Protein AF-A0A3L7RGC1-F1 (afdb_monomer_lite)

Radius of gyration: 38.93 Å; chains: 1; bounding box: 132×96×80 Å

Sequence (441 aa):
MSSLLAKLAKAKSRLFGSAPESVPVPFEVPCDCGHRVTGIRRTSYQIAVCSACQSSLFVLPVNVYPTTKRIRSEVVDGPVLERVGTVVRDLVRGDTPPVADDSQEPRSARKPQDSEGLRDYGAAVDLKPKSRKSKRSAGEEDSSSGGSADVNAQEPADSIPLVQVPRPSFATRMRRVFSPTRVLALAGCVILFSTGFWTIHQRKLEQARKVWRLEMDRAETALKQRDLTVLSESLTLAVRAAKTLSRTDEESRVAESLLRQTEAVQQLTSIDLVSQFSNVIRDDGSPDVAKAGNVAEGLKGQRFVFELILKRRTAGETAFQLDFPLIVEDVAIDVFVSSSVLSGCVVGDSEPNVLFTACVRECQPPSSANRRWKIVLDGPSCTLVTTEFHAEQLGFDLKTFASLQSVLENQSKIVRSVHDSVIDSTLPADGGEKAGKETVR

Secondary structure (DSSP, 8-state):
-HHHHHHHHHHHHHHS---------EEEEE-TTSPEEEEEPPSS-EEEEPTTT--EEEEPPP--S------------S-HHHHHHHHHHHHH---PPP-----------------------------------------------------------------------HHHHHHHH--HHHHHHHHHHHHHHHHHHHHHHHHHHHHHHHHHHHHHHHHHHHHHHT-HHHHHHHHHHHHHHHHHTT--SHHHHHHHHHHHHHHHHHTB----HHHHHHTTB-TTS-B-HHHHHHHHHHHTT-EEEEEEEEEESSTT-SEEEE----EETTEEEEEEEE-HHHHTT--TT---EEEEEEEEEEEEPPPSS--EEEEEE-GGG-EE--SHHHHHHTT--TTT-HHHHHHHHHHHHHHHHTTHHHHHTTS--------------

Structure (mmCIF, N/CA/C/O backbone):
data_AF-A0A3L7RGC1-F1
#
_entry.id   AF-A0A3L7RGC1-F1
#
loop_
_atom_site.group_PDB
_atom_site.id
_atom_site.type_symbol
_atom_site.label_atom_id
_atom_site.label_alt_id
_atom_site.label_comp_id
_atom_site.label_asym_id
_atom_site.label_entity_id
_atom_site.label_seq_id
_atom_site.pdbx_PDB_ins_code
_atom_site.Cartn_x
_atom_site.Cartn_y
_atom_site.Cartn_z
_atom_site.occupancy
_atom_site.B_iso_or_equiv
_atom_site.auth_seq_id
_atom_site.auth_comp_id
_atom_site.auth_asym_id
_atom_site.auth_atom_id
_atom_site.pdbx_PDB_model_num
ATOM 1 N N . MET A 1 1 ? -26.883 -2.247 -32.929 1.00 48.38 1 MET A N 1
ATOM 2 C CA . MET A 1 1 ? -26.558 -2.634 -31.534 1.00 48.38 1 MET A CA 1
ATOM 3 C C . MET A 1 1 ? -27.438 -1.951 -30.466 1.00 48.38 1 MET A C 1
ATOM 5 O O . MET A 1 1 ? -27.287 -2.242 -29.290 1.00 48.38 1 MET A O 1
ATOM 9 N N . SER A 1 2 ? -28.433 -1.137 -30.837 1.00 49.97 2 SER A N 1
ATOM 10 C CA . SER A 1 2 ? -29.262 -0.332 -29.912 1.00 49.97 2 SER A CA 1
ATOM 11 C C . SER A 1 2 ? -30.445 -1.079 -29.258 1.00 49.97 2 SER A C 1
ATOM 13 O O . SER A 1 2 ? -31.031 -0.598 -28.296 1.00 49.97 2 SER A O 1
ATOM 15 N N . SER A 1 3 ? -30.793 -2.276 -29.748 1.00 49.06 3 SER A N 1
ATOM 16 C CA . SER A 1 3 ? -31.941 -3.074 -29.267 1.00 49.06 3 SER A CA 1
ATOM 17 C C . SER A 1 3 ? -31.640 -3.891 -27.997 1.00 49.06 3 SER A C 1
ATOM 19 O O . SER A 1 3 ? -32.545 -4.180 -27.216 1.00 49.06 3 SER A O 1
ATOM 21 N N . LEU A 1 4 ? -30.375 -4.255 -27.756 1.00 52.66 4 LEU A N 1
ATOM 22 C CA . LEU A 1 4 ? -29.985 -5.059 -26.587 1.00 52.66 4 LEU A CA 1
ATOM 23 C C . LEU A 1 4 ? -29.908 -4.223 -25.302 1.00 52.66 4 LEU A C 1
ATOM 25 O O . LEU A 1 4 ? -30.364 -4.675 -24.255 1.00 52.66 4 LEU A O 1
ATOM 29 N N . LEU A 1 5 ? -29.440 -2.975 -25.393 1.00 56.81 5 LEU A N 1
ATOM 30 C CA . LEU A 1 5 ? -29.383 -2.064 -24.244 1.00 56.81 5 LEU A CA 1
ATOM 31 C C . LEU A 1 5 ? -30.781 -1.638 -23.765 1.00 56.81 5 LEU A C 1
ATOM 33 O O . LEU A 1 5 ? -31.026 -1.591 -22.562 1.00 56.81 5 LEU A O 1
ATOM 37 N N . ALA A 1 6 ? -31.737 -1.443 -24.679 1.00 57.00 6 ALA A N 1
ATOM 38 C CA . ALA A 1 6 ? -33.127 -1.150 -24.314 1.00 57.00 6 ALA A CA 1
ATOM 39 C C . ALA A 1 6 ? -33.827 -2.344 -23.629 1.00 57.00 6 ALA A C 1
ATOM 41 O O . ALA A 1 6 ? -34.649 -2.159 -22.729 1.00 57.00 6 ALA A O 1
ATOM 42 N N . LYS A 1 7 ? -33.480 -3.581 -24.014 1.00 57.22 7 LYS A N 1
ATOM 43 C CA . LYS A 1 7 ? -34.017 -4.802 -23.388 1.00 57.22 7 LYS A CA 1
ATOM 44 C C . LYS A 1 7 ? -33.399 -5.071 -22.010 1.00 57.22 7 LYS A C 1
ATOM 46 O O . LYS A 1 7 ? -34.122 -5.488 -21.110 1.00 57.22 7 LYS A O 1
ATOM 51 N N . LEU A 1 8 ? -32.120 -4.745 -21.808 1.00 59.28 8 LEU A N 1
ATOM 52 C CA . LEU A 1 8 ? -31.467 -4.829 -20.495 1.00 59.28 8 LEU A CA 1
ATOM 53 C C . LEU A 1 8 ? -31.976 -3.765 -19.510 1.00 59.28 8 LEU A C 1
ATOM 55 O O . LEU A 1 8 ? -32.196 -4.080 -18.341 1.00 59.28 8 LEU A O 1
ATOM 59 N N . ALA A 1 9 ? -32.271 -2.545 -19.971 1.00 54.69 9 ALA A N 1
ATOM 60 C CA . ALA A 1 9 ? -32.877 -1.512 -19.125 1.00 54.69 9 ALA A CA 1
ATOM 61 C C . ALA A 1 9 ? -34.274 -1.921 -18.610 1.00 54.69 9 ALA A C 1
ATOM 63 O O . ALA A 1 9 ? -34.588 -1.725 -17.437 1.00 54.69 9 ALA A O 1
ATOM 64 N N . LYS A 1 10 ? -35.082 -2.574 -19.459 1.00 50.66 10 LYS A N 1
ATOM 65 C CA . LYS A 1 10 ? -36.438 -3.043 -19.114 1.00 50.66 10 LYS A CA 1
ATOM 66 C C . LYS A 1 10 ? -36.451 -4.296 -18.223 1.00 50.66 10 LYS A C 1
ATOM 68 O O . LYS A 1 10 ? -37.436 -4.544 -17.532 1.00 50.66 10 LYS A O 1
ATOM 73 N N . ALA A 1 11 ? -35.368 -5.079 -18.225 1.00 50.44 11 ALA A N 1
ATOM 74 C CA . ALA A 1 11 ? -35.176 -6.208 -17.313 1.00 50.44 11 ALA A CA 1
ATOM 75 C C . ALA A 1 11 ? -34.685 -5.747 -15.928 1.00 50.44 11 ALA A C 1
ATOM 77 O O . ALA A 1 11 ? -35.151 -6.250 -14.906 1.00 50.44 11 ALA A O 1
ATOM 78 N N . LYS A 1 12 ? -33.816 -4.727 -15.878 1.00 49.88 12 LYS A N 1
ATOM 79 C CA . LYS A 1 12 ? -33.288 -4.177 -14.621 1.00 49.88 12 LYS A CA 1
ATOM 80 C C . LYS A 1 12 ? -34.374 -3.498 -13.774 1.00 49.88 12 LYS A C 1
ATOM 82 O O . LYS A 1 12 ? -34.378 -3.672 -12.561 1.00 49.88 12 LYS A O 1
ATOM 87 N N . SER A 1 13 ? -35.353 -2.839 -14.400 1.00 43.56 13 SER A N 1
ATOM 88 C CA . SER A 1 13 ? -36.503 -2.234 -13.703 1.00 43.56 13 SER A CA 1
ATOM 89 C C . SER A 1 13 ? -37.546 -3.242 -13.191 1.00 43.56 13 SER A C 1
ATOM 91 O O . SER A 1 13 ? -38.458 -2.855 -12.468 1.00 43.56 13 SER A O 1
ATOM 93 N N . ARG A 1 14 ? -37.462 -4.521 -13.590 1.00 49.19 14 ARG A N 1
ATOM 94 C CA . ARG A 1 14 ? -38.347 -5.596 -13.099 1.00 49.19 14 ARG A CA 1
ATOM 95 C C . ARG A 1 14 ? -37.718 -6.437 -11.986 1.00 49.19 14 ARG A C 1
ATOM 97 O O . ARG A 1 14 ? -38.457 -7.054 -11.231 1.00 49.19 14 ARG A O 1
ATOM 104 N N . LEU A 1 15 ? -36.388 -6.452 -11.887 1.00 46.12 15 LEU A N 1
ATOM 105 C CA . LEU A 1 15 ? -35.638 -7.186 -10.857 1.00 46.12 15 LEU A CA 1
ATOM 106 C C . LEU A 1 15 ? -35.289 -6.318 -9.644 1.00 46.12 15 LEU A C 1
ATOM 108 O O . LEU A 1 15 ? -35.287 -6.810 -8.522 1.00 46.12 15 LEU A O 1
ATOM 112 N N . PHE A 1 16 ? -35.068 -5.022 -9.855 1.00 49.12 16 PHE A N 1
ATOM 113 C CA . PHE A 1 16 ? -34.977 -4.036 -8.786 1.00 49.12 16 PHE A CA 1
ATOM 114 C C . PHE A 1 16 ? -36.250 -3.217 -8.854 1.00 49.12 16 PHE A C 1
ATOM 116 O O . PHE A 1 16 ? -36.329 -2.264 -9.630 1.00 49.12 16 PHE A O 1
ATOM 123 N N . GLY A 1 17 ? -37.277 -3.658 -8.122 1.00 38.56 17 GLY A N 1
ATOM 124 C CA . GLY A 1 17 ? -38.508 -2.893 -7.981 1.00 38.56 17 GLY A CA 1
ATOM 125 C C . GLY A 1 17 ? -38.137 -1.440 -7.715 1.00 38.56 17 GLY A C 1
ATOM 126 O O . GLY A 1 17 ? -37.353 -1.166 -6.807 1.00 38.56 17 GLY A O 1
ATOM 127 N N . SER A 1 18 ? -38.618 -0.536 -8.568 1.00 42.50 18 SER A N 1
ATOM 128 C CA . SER A 1 18 ? -38.529 0.903 -8.345 1.00 42.50 18 SER A CA 1
ATOM 129 C C . SER A 1 18 ? -38.878 1.151 -6.884 1.00 42.50 18 SER A C 1
ATOM 131 O O . SER A 1 18 ? -40.001 0.829 -6.487 1.00 42.50 18 SER A O 1
ATOM 133 N N . ALA A 1 19 ? -37.897 1.607 -6.095 1.00 47.25 19 ALA A N 1
ATOM 134 C CA . ALA A 1 19 ? -38.089 1.903 -4.686 1.00 47.25 19 ALA A CA 1
ATOM 135 C C . ALA A 1 19 ? -39.349 2.772 -4.602 1.00 47.25 19 ALA A C 1
ATOM 137 O O . ALA A 1 19 ? -39.370 3.829 -5.240 1.00 47.25 19 ALA A O 1
ATOM 138 N N . PRO A 1 20 ? -40.431 2.286 -3.968 1.00 52.69 20 PRO A N 1
ATOM 139 C CA . PRO A 1 20 ? -41.670 3.034 -3.928 1.00 52.69 20 PRO A CA 1
ATOM 140 C C . PRO A 1 20 ? -41.339 4.384 -3.310 1.00 52.69 20 PRO A C 1
ATOM 142 O O . PRO A 1 20 ? -40.698 4.436 -2.259 1.00 52.69 20 PRO A O 1
ATOM 145 N N . GLU A 1 21 ? -41.716 5.453 -4.007 1.00 57.81 21 GLU A N 1
ATOM 146 C CA . GLU A 1 21 ? -41.679 6.816 -3.493 1.00 57.81 21 GLU A CA 1
ATOM 147 C C . GLU A 1 21 ? -42.200 6.768 -2.055 1.00 57.81 21 GLU A C 1
ATOM 149 O O . GLU A 1 21 ? -43.318 6.307 -1.807 1.00 57.81 21 GLU A O 1
ATOM 154 N N . SER A 1 22 ? -41.310 7.044 -1.097 1.00 66.00 22 SER A N 1
ATOM 155 C CA . SER A 1 22 ? -41.527 6.678 0.298 1.00 66.00 22 SER A CA 1
ATOM 156 C C . SER A 1 22 ? -42.743 7.431 0.812 1.00 66.00 22 SER A C 1
ATOM 158 O O . SER A 1 22 ? -42.673 8.639 1.043 1.00 66.00 22 SER A O 1
ATOM 160 N N . VAL A 1 23 ? -43.862 6.721 0.961 1.00 77.31 23 VAL A N 1
ATOM 161 C CA . VAL A 1 23 ? -45.106 7.293 1.472 1.00 77.31 23 VAL A CA 1
ATOM 162 C C . VAL A 1 23 ? -44.803 7.887 2.852 1.00 77.31 23 VAL A C 1
ATOM 164 O O . VAL A 1 23 ? -44.277 7.165 3.704 1.00 77.31 23 VAL A O 1
ATOM 167 N N . PRO A 1 24 ? -45.077 9.182 3.092 1.00 85.31 24 PRO A N 1
ATOM 168 C CA . PRO A 1 24 ? -44.757 9.823 4.361 1.00 85.31 24 PRO A CA 1
ATOM 169 C C . PRO A 1 24 ? -45.529 9.134 5.490 1.00 85.31 24 PRO A C 1
ATOM 171 O O . PRO A 1 24 ? -46.754 9.205 5.550 1.00 85.31 24 PRO A O 1
ATOM 174 N N . VAL A 1 25 ? -44.809 8.446 6.381 1.00 90.06 25 VAL A N 1
ATOM 175 C CA . VAL A 1 25 ? -45.401 7.756 7.534 1.00 90.06 25 VAL A CA 1
ATOM 176 C C . VAL A 1 25 ? -45.455 8.738 8.706 1.00 90.06 25 VAL A C 1
ATOM 178 O O . VAL A 1 25 ? -44.393 9.115 9.219 1.00 90.06 25 VAL A O 1
ATOM 181 N N . PRO A 1 26 ? -46.647 9.180 9.147 1.00 96.19 26 PRO A N 1
ATOM 182 C CA . PRO A 1 26 ? -46.757 10.030 10.322 1.00 96.19 26 PRO A CA 1
ATOM 183 C C . PRO A 1 26 ? -46.372 9.257 11.591 1.00 96.19 26 PRO A C 1
ATOM 185 O O . PRO A 1 26 ? -46.521 8.035 11.672 1.00 96.19 26 PRO A O 1
ATOM 188 N N . PHE A 1 27 ? -45.873 9.965 12.598 1.00 95.94 27 PHE A N 1
ATOM 189 C CA . PHE A 1 27 ? -45.662 9.430 13.939 1.00 95.94 27 PHE A CA 1
ATOM 190 C C . PHE A 1 27 ? -46.323 10.317 14.987 1.00 95.94 27 PHE A C 1
ATOM 192 O O . PHE A 1 27 ? -46.430 11.528 14.808 1.00 95.94 27 PHE A O 1
ATOM 199 N N . GLU A 1 28 ? -46.688 9.696 16.105 1.00 96.94 28 GLU A N 1
ATOM 200 C CA . GLU A 1 28 ? -47.082 10.372 17.335 1.00 96.94 28 GLU A CA 1
ATOM 201 C C . GLU A 1 28 ? -46.295 9.748 18.491 1.00 96.94 28 GLU A C 1
ATOM 203 O O . GLU A 1 28 ? -46.368 8.535 18.698 1.00 96.94 28 GLU A O 1
ATOM 208 N N . VAL A 1 29 ? -45.519 10.553 19.220 1.00 97.06 29 VAL A N 1
ATOM 209 C CA . VAL A 1 29 ? -44.793 10.110 20.422 1.00 97.06 29 VAL A CA 1
ATOM 210 C C . VAL A 1 29 ? -45.266 10.936 21.623 1.00 97.06 29 VAL A C 1
ATOM 212 O O . VAL A 1 29 ? -45.307 12.167 21.525 1.00 97.06 29 VAL A O 1
ATOM 215 N N . PRO A 1 30 ? -45.652 10.304 22.747 1.00 97.25 30 PRO A N 1
ATOM 216 C CA . PRO A 1 30 ? -45.967 11.029 23.972 1.00 97.25 30 PRO A CA 1
ATOM 217 C C . PRO A 1 30 ? -44.685 11.593 24.600 1.00 97.25 30 PRO A C 1
ATOM 219 O O . PRO A 1 30 ? -43.685 10.892 24.719 1.00 97.25 30 PRO A O 1
ATOM 222 N N . CYS A 1 31 ? -44.721 12.863 24.995 1.00 97.38 31 CYS A N 1
ATOM 223 C CA . CYS A 1 31 ? -43.687 13.495 25.807 1.00 97.38 31 CYS A CA 1
ATOM 224 C C . CYS A 1 31 ? -43.984 13.293 27.302 1.00 97.38 31 CYS A C 1
ATOM 226 O O . CYS A 1 31 ? -45.149 13.182 27.687 1.00 97.38 31 CYS A O 1
ATOM 228 N N . ASP A 1 32 ? -42.958 13.346 28.154 1.00 96.31 32 ASP A N 1
ATOM 229 C CA . ASP A 1 32 ? -43.087 13.202 29.615 1.00 96.31 32 ASP A CA 1
ATOM 230 C C . ASP A 1 32 ? -43.984 14.271 30.259 1.00 96.31 32 ASP A C 1
ATOM 232 O O . ASP A 1 32 ? -44.584 14.045 31.305 1.00 96.31 32 ASP A O 1
ATOM 236 N N . CYS A 1 33 ? -44.141 15.432 29.614 1.00 96.00 33 CYS A N 1
ATOM 237 C CA . CYS A 1 33 ? -45.066 16.478 30.058 1.00 96.00 33 CYS A CA 1
ATOM 238 C C . CYS A 1 33 ? -46.546 16.175 29.746 1.00 96.00 33 CYS A C 1
ATOM 240 O O . CYS A 1 33 ? -47.415 16.995 30.038 1.00 96.00 33 CYS A O 1
ATOM 242 N N . GLY A 1 34 ? -46.841 15.038 29.107 1.00 97.06 34 GLY A N 1
ATOM 243 C CA . GLY A 1 34 ? -48.183 14.629 28.685 1.00 97.06 34 GLY A CA 1
ATOM 244 C C . GLY A 1 34 ? -48.618 15.161 27.314 1.00 97.06 34 GLY A C 1
ATOM 245 O O . GLY A 1 34 ? -49.679 14.775 26.822 1.00 97.06 34 GLY A O 1
ATOM 246 N N . HIS A 1 35 ? -47.822 16.013 26.659 1.00 97.56 35 HIS A N 1
ATOM 247 C CA . HIS A 1 35 ? -48.123 16.507 25.310 1.00 97.56 35 HIS A CA 1
ATOM 248 C C . HIS A 1 35 ? -47.723 15.491 24.227 1.00 97.56 35 HIS A C 1
ATOM 250 O O . HIS A 1 35 ? -46.760 14.741 24.390 1.00 97.56 35 HIS A O 1
ATOM 256 N N . ARG A 1 36 ? -48.445 15.462 23.099 1.00 97.62 36 ARG A N 1
ATOM 257 C CA . ARG A 1 36 ? -48.133 14.580 21.961 1.00 97.62 36 ARG A CA 1
ATOM 258 C C . ARG A 1 36 ? -47.306 15.324 20.922 1.00 97.62 36 ARG A C 1
ATOM 260 O O . ARG A 1 36 ? -47.719 16.378 20.451 1.00 97.62 36 ARG A O 1
ATOM 267 N N . VAL A 1 37 ? -46.167 14.754 20.538 1.00 97.88 37 VAL A N 1
ATOM 268 C CA . VAL A 1 37 ? -45.325 15.274 19.456 1.00 97.88 37 VAL A CA 1
ATOM 269 C C . VAL A 1 37 ? -45.644 14.513 18.178 1.00 97.88 37 VAL A C 1
ATOM 271 O O . VAL A 1 37 ? -45.508 13.288 18.136 1.00 97.88 37 VAL A O 1
ATOM 274 N N . THR A 1 38 ? -46.081 15.236 17.148 1.00 97.50 38 THR A N 1
ATOM 275 C CA . THR A 1 38 ? -46.469 14.669 15.853 1.00 97.50 38 THR A CA 1
ATOM 276 C C . THR A 1 38 ? -45.546 15.151 14.736 1.00 97.50 38 THR A C 1
ATOM 278 O O . THR A 1 38 ? -45.001 16.254 14.784 1.00 97.50 38 THR A O 1
ATOM 281 N N . GLY A 1 39 ? -45.327 14.309 13.727 1.00 96.75 39 GLY A N 1
ATOM 282 C CA . GLY A 1 39 ? -44.494 14.656 12.577 1.00 96.75 39 GLY A CA 1
ATOM 283 C C . GLY A 1 39 ? -44.418 13.540 11.541 1.00 96.75 39 GLY A C 1
ATOM 284 O O . GLY A 1 39 ? -45.101 12.526 11.653 1.00 96.75 39 GLY A O 1
ATOM 285 N N . ILE A 1 40 ? -43.572 13.714 10.526 1.00 95.56 40 ILE A N 1
ATOM 286 C CA . ILE A 1 40 ? -43.329 12.713 9.477 1.00 95.56 40 ILE A CA 1
ATOM 287 C C . ILE A 1 40 ? -42.012 11.996 9.782 1.00 95.56 40 ILE A C 1
ATOM 289 O O . ILE A 1 40 ? -41.015 12.647 10.099 1.00 95.56 40 ILE A O 1
ATOM 293 N N . ARG A 1 41 ? -41.990 10.660 9.721 1.00 93.81 41 ARG A N 1
ATOM 294 C CA . ARG A 1 41 ? -40.755 9.882 9.904 1.00 93.81 41 ARG A CA 1
ATOM 295 C C . ARG A 1 41 ? -39.845 10.015 8.685 1.00 93.81 41 ARG A C 1
ATOM 297 O O . ARG A 1 41 ? -40.312 9.961 7.550 1.00 93.81 41 ARG A O 1
ATOM 304 N N . ARG A 1 42 ? -38.542 10.142 8.934 1.00 93.44 42 ARG A N 1
ATOM 305 C CA . ARG A 1 42 ? -37.491 10.149 7.907 1.00 93.44 42 ARG A CA 1
ATOM 306 C C . ARG A 1 42 ? -36.822 8.776 7.793 1.00 93.44 42 ARG A C 1
ATOM 308 O O . ARG A 1 42 ? -37.026 7.890 8.624 1.00 93.44 42 ARG A O 1
ATOM 315 N N . THR A 1 43 ? -36.028 8.605 6.739 1.00 87.62 43 THR A N 1
ATOM 316 C CA . THR A 1 43 ? -35.171 7.426 6.526 1.00 87.62 43 THR A CA 1
ATOM 317 C C . THR A 1 43 ? -33.998 7.365 7.506 1.00 87.62 43 THR A C 1
ATOM 319 O O . THR A 1 43 ? -33.449 6.292 7.731 1.00 87.62 43 THR A O 1
ATOM 322 N N . SER A 1 44 ? -33.641 8.492 8.123 1.00 89.75 44 SER A N 1
ATOM 323 C CA . SER A 1 44 ? -32.683 8.597 9.223 1.00 89.75 44 SER A CA 1
ATOM 324 C C . SER A 1 44 ? -33.396 8.874 10.549 1.00 89.75 44 SER A C 1
ATOM 326 O O . SER A 1 44 ? -34.568 9.262 10.571 1.00 89.75 44 SER A O 1
ATOM 328 N N . TYR A 1 45 ? -32.681 8.714 11.666 1.00 93.25 45 TYR A N 1
ATOM 329 C CA . TYR A 1 45 ? -33.198 9.120 12.971 1.00 93.25 45 TYR A CA 1
ATOM 330 C C . TYR A 1 45 ? -33.448 10.633 12.989 1.00 93.25 45 TYR A C 1
ATOM 332 O O . TYR A 1 45 ? -32.803 11.394 12.259 1.00 93.25 45 TYR A O 1
ATOM 340 N N . GLN A 1 46 ? -34.397 11.075 13.811 1.00 95.88 46 GLN A N 1
ATOM 341 C CA . GLN A 1 46 ? -34.692 12.495 13.980 1.00 95.88 46 GLN A CA 1
ATOM 342 C C . GLN A 1 46 ? -34.980 12.820 15.441 1.00 95.88 46 GLN A C 1
ATOM 344 O O . GLN A 1 46 ? -35.552 12.012 16.171 1.00 95.88 46 GLN A O 1
ATOM 349 N N . ILE A 1 47 ? -34.586 14.020 15.853 1.00 97.50 47 ILE A N 1
ATOM 350 C CA . ILE A 1 47 ? -34.847 14.551 17.188 1.00 97.50 47 ILE A CA 1
ATOM 351 C C . ILE A 1 47 ? -35.983 15.560 17.047 1.00 97.50 47 ILE A C 1
ATOM 353 O O . ILE A 1 47 ? -35.834 16.571 16.362 1.00 97.50 47 ILE A O 1
ATOM 357 N N . ALA A 1 48 ? -37.131 15.262 17.648 1.00 97.00 48 ALA A N 1
ATOM 358 C CA . ALA A 1 48 ? -38.290 16.145 17.661 1.00 97.00 48 ALA A CA 1
ATOM 359 C C . ALA A 1 48 ? -38.347 16.904 18.991 1.00 97.00 48 ALA A C 1
ATOM 361 O O . ALA A 1 48 ? -38.051 16.338 20.039 1.00 97.00 48 ALA A O 1
ATOM 362 N N . VAL A 1 49 ? -38.728 18.180 18.961 1.00 97.88 49 VAL A N 1
ATOM 363 C CA . VAL A 1 49 ? -38.823 19.016 20.166 1.00 97.88 49 VAL A CA 1
ATOM 364 C C . VAL A 1 49 ? -40.287 19.153 20.559 1.00 97.88 49 VAL A C 1
ATOM 366 O O . VAL A 1 49 ? -41.129 19.493 19.728 1.00 97.88 49 VAL A O 1
ATOM 369 N N . CYS A 1 50 ? -40.604 18.884 21.824 1.00 98.00 50 CYS A N 1
ATOM 370 C CA . CYS A 1 50 ? -41.955 19.065 22.332 1.00 98.00 50 CYS A CA 1
ATOM 371 C C . CYS A 1 50 ? -42.319 20.556 22.393 1.00 98.00 50 CYS A C 1
ATOM 373 O O . CYS A 1 50 ? -41.642 21.335 23.058 1.00 98.00 50 CYS A O 1
ATOM 375 N N . SER A 1 51 ? -43.437 20.948 21.780 1.00 97.44 51 SER A N 1
ATOM 376 C CA . SER A 1 51 ? -43.932 22.335 21.776 1.00 97.44 51 SER A CA 1
ATOM 377 C C . SER A 1 51 ? -44.252 22.882 23.173 1.00 97.44 51 SER A C 1
ATOM 379 O O . SER A 1 51 ? -44.118 24.079 23.400 1.00 97.44 51 SER A O 1
ATOM 381 N N . ALA A 1 52 ? -44.661 22.016 24.107 1.00 97.56 52 ALA A N 1
ATOM 382 C CA . ALA A 1 52 ? -45.045 22.416 25.460 1.00 97.56 52 ALA A CA 1
ATOM 383 C C . ALA A 1 52 ? -43.853 22.615 26.418 1.00 97.56 52 ALA A C 1
ATOM 385 O O . ALA A 1 52 ? -43.740 23.666 27.040 1.00 97.56 52 ALA A O 1
ATOM 386 N N . CYS A 1 53 ? -42.969 21.619 26.560 1.00 97.38 53 CYS A N 1
ATOM 387 C CA . CYS A 1 53 ? -41.873 21.645 27.543 1.00 97.38 53 CYS A CA 1
ATOM 388 C C . CYS A 1 53 ? -40.472 21.805 26.934 1.00 97.38 53 CYS A C 1
ATOM 390 O O . CYS A 1 53 ? -39.495 21.799 27.675 1.00 97.38 53 CYS A O 1
ATOM 392 N N . GLN A 1 54 ? -40.359 21.894 25.604 1.00 98.06 54 GLN A N 1
ATOM 393 C CA . GLN A 1 54 ? -39.092 21.980 24.862 1.00 98.06 54 GLN A CA 1
ATOM 394 C C . GLN A 1 54 ? -38.127 20.794 25.053 1.00 98.06 54 GLN A C 1
ATOM 396 O O . GLN A 1 54 ? -36.993 20.845 24.583 1.00 98.06 54 GLN A O 1
ATOM 401 N N . SER A 1 55 ? -38.572 19.698 25.676 1.00 97.12 55 SER A N 1
ATOM 402 C CA . SER A 1 55 ? -37.780 18.469 25.771 1.00 97.12 55 SER A CA 1
ATOM 403 C C . SER A 1 55 ? -37.583 17.837 24.389 1.00 97.12 55 SER A C 1
ATOM 405 O O . SER A 1 55 ? -38.499 17.834 23.556 1.00 97.12 55 SER A O 1
ATOM 407 N N . SER A 1 56 ? -36.382 17.315 24.143 1.00 97.19 56 SER A N 1
ATOM 408 C CA . SER A 1 56 ? -36.019 16.616 22.914 1.00 97.19 56 SER A CA 1
ATOM 409 C C . SER A 1 56 ? -36.375 15.130 23.011 1.00 97.19 56 SER A C 1
ATOM 411 O O . SER A 1 56 ? -36.048 14.445 23.974 1.00 97.19 56 SER A O 1
ATOM 413 N N . LEU A 1 57 ? -37.051 14.616 21.986 1.00 97.44 57 LEU A N 1
ATOM 414 C CA . LEU A 1 57 ? -37.482 13.226 21.880 1.00 97.44 57 LEU A CA 1
ATOM 415 C C . LEU A 1 57 ? -36.837 12.576 20.661 1.00 97.44 57 LEU A C 1
ATOM 417 O O . LEU A 1 57 ? -36.858 13.126 19.556 1.00 97.44 57 LEU A O 1
ATOM 421 N N . PHE A 1 58 ? -36.293 11.380 20.855 1.00 97.19 58 PHE A N 1
ATOM 422 C CA . PHE A 1 58 ? -35.693 10.603 19.780 1.00 97.19 58 PHE A CA 1
ATOM 423 C C . PHE A 1 58 ? -36.764 9.808 19.026 1.00 97.19 58 PHE A C 1
ATOM 425 O O . PHE A 1 58 ? -37.488 9.004 19.613 1.00 97.19 58 PHE A O 1
ATOM 432 N N . VAL A 1 59 ? -36.865 10.013 17.713 1.00 96.75 59 VAL A N 1
ATOM 433 C CA . VAL A 1 59 ? -37.822 9.319 16.845 1.00 96.75 59 VAL A CA 1
ATOM 434 C C . VAL A 1 59 ? -37.061 8.389 15.908 1.00 96.75 59 VAL A C 1
ATOM 436 O O . VAL A 1 59 ? -36.216 8.820 15.119 1.00 96.75 59 VAL A O 1
ATOM 439 N N . LEU A 1 60 ? -37.386 7.098 15.991 1.00 94.81 60 LEU A N 1
ATOM 440 C CA . LEU A 1 60 ? -36.749 6.057 15.186 1.00 94.81 60 LEU A CA 1
ATOM 441 C C . LEU A 1 60 ? -37.050 6.219 13.679 1.00 94.81 60 LEU A C 1
ATOM 443 O O . LEU A 1 60 ? -38.169 6.625 13.328 1.00 94.81 60 LEU A O 1
ATOM 447 N N . PRO A 1 61 ? -36.104 5.840 12.796 1.00 91.38 61 PRO A N 1
ATOM 448 C CA . PRO A 1 61 ? -36.320 5.809 11.350 1.00 91.38 61 PRO A CA 1
ATOM 449 C C . PRO A 1 61 ? -37.519 4.943 10.945 1.00 91.38 61 PRO A C 1
ATOM 451 O O . PRO A 1 61 ? -37.975 4.077 11.699 1.00 91.38 61 PRO A O 1
ATOM 454 N N . VAL A 1 62 ? -38.019 5.143 9.724 1.00 88.56 62 VAL A N 1
ATOM 455 C CA . VAL A 1 62 ? -38.955 4.191 9.102 1.00 88.56 62 VAL A CA 1
ATOM 456 C C . VAL A 1 62 ? -38.271 2.824 8.996 1.00 88.56 62 VAL A C 1
ATOM 458 O O . VAL A 1 62 ? -37.141 2.735 8.523 1.00 88.56 62 VAL A O 1
ATOM 461 N N . ASN A 1 63 ? -38.944 1.763 9.453 1.00 78.69 63 ASN A N 1
ATOM 462 C CA . ASN A 1 63 ? -38.414 0.404 9.374 1.00 78.69 63 ASN A CA 1
ATOM 463 C C . ASN A 1 63 ? -38.133 0.045 7.904 1.00 78.69 63 ASN A C 1
ATOM 465 O O . ASN A 1 63 ? -39.056 -0.013 7.095 1.00 78.69 63 ASN A O 1
ATOM 469 N N . VAL A 1 64 ? -36.854 -0.151 7.574 1.00 70.94 64 VAL A N 1
ATOM 470 C CA . VAL A 1 64 ? -36.378 -0.433 6.208 1.00 70.94 64 VAL A CA 1
ATOM 471 C C . VAL A 1 64 ? -36.650 -1.884 5.812 1.00 70.94 64 VAL A C 1
ATOM 473 O O . VAL A 1 64 ? -36.610 -2.232 4.632 1.00 70.94 64 VAL A O 1
ATOM 476 N N . TYR A 1 65 ? -36.948 -2.744 6.787 1.00 67.19 65 TYR A N 1
ATOM 477 C CA . TYR A 1 65 ? -37.309 -4.116 6.498 1.00 67.19 65 TYR A CA 1
ATOM 478 C C . TYR A 1 65 ? -38.719 -4.151 5.907 1.00 67.19 65 TYR A C 1
ATOM 480 O O . TYR A 1 65 ? -39.641 -3.572 6.496 1.00 67.19 65 TYR A O 1
ATOM 488 N N . PRO A 1 66 ? -38.909 -4.821 4.752 1.00 62.00 66 PRO A N 1
ATOM 489 C CA . PRO A 1 66 ? -40.231 -4.990 4.180 1.00 62.00 66 PRO A CA 1
ATOM 490 C C . PRO A 1 66 ? -41.105 -5.587 5.268 1.00 62.00 66 PRO A C 1
ATOM 492 O O . PRO A 1 66 ? -40.709 -6.558 5.917 1.00 62.00 66 PRO A O 1
ATOM 495 N N . THR A 1 67 ? -42.271 -4.982 5.497 1.00 61.28 67 THR A N 1
ATOM 496 C CA . THR A 1 67 ? -43.280 -5.574 6.366 1.00 61.28 67 THR A CA 1
ATOM 497 C C . THR A 1 67 ? -43.502 -6.956 5.786 1.00 61.28 67 THR A C 1
ATOM 499 O O . THR A 1 67 ? -44.061 -7.081 4.693 1.00 61.28 67 THR A O 1
ATOM 502 N N . THR A 1 68 ? -42.968 -7.991 6.441 1.00 63.22 68 THR A N 1
ATOM 503 C CA . THR A 1 68 ? -43.241 -9.357 6.030 1.00 63.22 68 THR A CA 1
ATOM 504 C C . THR A 1 68 ? -44.753 -9.403 5.995 1.00 63.22 68 THR A C 1
ATOM 506 O O . THR A 1 68 ? -45.398 -9.005 6.973 1.00 63.22 68 THR A O 1
ATOM 509 N N . LYS A 1 69 ? -45.329 -9.699 4.814 1.00 60.19 69 LYS A N 1
ATOM 510 C CA . LYS A 1 69 ? -46.773 -9.912 4.678 1.00 60.19 69 LYS A CA 1
ATOM 511 C C . LYS A 1 69 ? -47.098 -10.772 5.867 1.00 60.19 69 LYS A C 1
ATOM 513 O O . LYS A 1 69 ? -46.541 -11.868 5.919 1.00 60.19 69 LYS A O 1
ATOM 518 N N . ARG A 1 70 ? -47.840 -10.216 6.838 1.00 46.09 70 ARG A N 1
ATOM 519 C CA . ARG A 1 70 ? -48.132 -10.905 8.088 1.00 46.09 70 ARG A CA 1
ATOM 520 C C . ARG A 1 70 ? -48.497 -12.302 7.644 1.00 46.09 70 ARG A C 1
ATOM 522 O O . ARG A 1 70 ? -49.497 -12.456 6.938 1.00 46.09 70 ARG A O 1
ATOM 529 N N . ILE A 1 71 ? -47.648 -13.281 7.963 1.00 41.88 71 ILE A N 1
ATOM 530 C CA . ILE A 1 71 ? -48.122 -14.646 8.021 1.00 41.88 71 ILE A CA 1
ATOM 531 C C . ILE A 1 71 ? -49.250 -14.452 9.007 1.00 41.88 71 ILE A C 1
ATOM 533 O O . ILE A 1 71 ? -49.006 -14.044 10.146 1.00 41.88 71 ILE A O 1
ATOM 537 N N . ARG A 1 72 ? -50.489 -14.498 8.505 1.00 39.22 72 ARG A N 1
ATOM 538 C CA . ARG A 1 72 ? -51.633 -14.578 9.382 1.00 39.22 72 ARG A CA 1
ATOM 539 C C . ARG A 1 72 ? -51.276 -15.813 10.173 1.00 39.22 72 ARG A C 1
ATOM 541 O O . ARG A 1 72 ? -51.352 -16.918 9.650 1.00 39.22 72 ARG A O 1
ATOM 548 N N . SER A 1 73 ? -50.798 -15.624 11.394 1.00 52.66 73 SER A N 1
ATOM 549 C CA . SER A 1 73 ? -51.000 -16.611 12.417 1.00 52.66 73 SER A CA 1
ATOM 550 C C . SER A 1 73 ? -52.516 -16.627 12.571 1.00 52.66 73 SER A C 1
ATOM 552 O O . SER A 1 73 ? -53.072 -16.023 13.484 1.00 52.66 73 SER A O 1
ATOM 554 N N . GLU A 1 74 ? -53.201 -17.258 11.612 1.00 50.81 74 GLU A N 1
ATOM 555 C CA . GLU A 1 74 ? -54.232 -18.206 11.953 1.00 50.81 74 GLU A CA 1
ATOM 556 C C . GLU A 1 74 ? -53.543 -19.092 12.979 1.00 50.81 74 GLU A C 1
ATOM 558 O O . GLU A 1 74 ? -52.804 -20.029 12.680 1.00 50.81 74 GLU A O 1
ATOM 563 N N . VAL A 1 75 ? -53.669 -18.664 14.232 1.00 49.16 75 VAL A N 1
ATOM 564 C CA . VAL A 1 75 ? -53.734 -19.582 15.339 1.00 49.16 75 VAL A CA 1
ATOM 565 C C . VAL A 1 75 ? -54.868 -20.493 14.910 1.00 49.16 75 VAL A C 1
ATOM 567 O O . VAL A 1 75 ? -56.034 -20.125 14.977 1.00 49.16 75 VAL A O 1
ATOM 570 N N . VAL A 1 76 ? -54.502 -21.600 14.265 1.00 49.53 76 VAL A N 1
ATOM 571 C CA . VAL A 1 76 ? -55.432 -22.672 13.966 1.00 49.53 76 VAL A CA 1
ATOM 572 C C . VAL A 1 76 ? -55.885 -23.128 15.342 1.00 49.53 76 VAL A C 1
ATOM 574 O O . VAL A 1 76 ? -55.124 -23.767 16.079 1.00 49.53 76 VAL A O 1
ATOM 577 N N . ASP A 1 77 ? -57.075 -22.679 15.726 1.00 47.56 77 ASP A N 1
ATOM 578 C CA . ASP A 1 77 ? -57.765 -23.074 16.942 1.00 47.56 77 ASP A CA 1
ATOM 579 C C . ASP A 1 77 ? -58.118 -24.554 16.802 1.00 47.56 77 ASP A C 1
ATOM 581 O O . ASP A 1 77 ? -59.178 -24.943 16.324 1.00 47.56 77 ASP A O 1
ATOM 585 N N . GLY A 1 78 ? -57.151 -25.394 17.153 1.00 66.88 78 GLY A N 1
ATOM 586 C CA . GLY A 1 78 ? -57.257 -26.842 17.126 1.00 66.88 78 GLY A CA 1
ATOM 587 C C . GLY A 1 78 ? -56.307 -27.464 18.150 1.00 66.88 78 GLY A C 1
ATOM 588 O O . GLY A 1 78 ? -55.211 -26.922 18.380 1.00 66.88 78 GLY A O 1
ATOM 589 N N . PRO A 1 79 ? -56.710 -28.569 18.803 1.00 72.62 79 PRO A N 1
ATOM 590 C CA . PRO A 1 79 ? -55.909 -29.235 19.820 1.00 72.62 79 PRO A CA 1
ATOM 591 C C . PRO A 1 79 ? -54.556 -29.663 19.242 1.00 72.62 79 PRO A C 1
ATOM 593 O O . PRO A 1 79 ? -54.451 -30.118 18.106 1.00 72.62 79 PRO A O 1
ATOM 596 N N . VAL A 1 80 ? -53.500 -29.516 20.045 1.00 67.38 80 VAL A N 1
ATOM 597 C CA . VAL A 1 80 ? -52.093 -29.740 19.652 1.00 67.38 80 VAL A CA 1
ATOM 598 C C . VAL A 1 80 ? -51.869 -31.111 18.990 1.00 67.38 80 VAL A C 1
ATOM 600 O O . VAL A 1 80 ? -51.020 -31.240 18.111 1.00 67.38 80 VAL A O 1
ATOM 603 N N . LEU A 1 81 ? -52.682 -32.111 19.340 1.00 72.44 81 LEU A N 1
ATOM 604 C CA . LEU A 1 81 ? -52.647 -33.463 18.776 1.00 72.44 81 LEU A CA 1
ATOM 605 C C . LEU A 1 81 ? -52.941 -33.532 17.268 1.00 72.44 81 LEU A C 1
ATOM 607 O O . LEU A 1 81 ? -52.326 -34.345 16.582 1.00 72.44 81 LEU A O 1
ATOM 611 N N . GLU A 1 82 ? -53.792 -32.661 16.718 1.00 66.25 82 GLU A N 1
ATOM 612 C CA . GLU A 1 82 ? -54.028 -32.634 15.264 1.00 66.25 82 GLU A CA 1
ATOM 613 C C . GLU A 1 82 ? -52.860 -31.997 14.500 1.00 66.25 82 GLU A C 1
ATOM 615 O O . GLU A 1 82 ? -52.567 -32.395 13.373 1.00 66.25 82 GLU A O 1
ATOM 620 N N . ARG A 1 83 ? -52.128 -31.070 15.136 1.00 59.72 83 ARG A N 1
ATOM 621 C CA . ARG A 1 83 ? -50.983 -30.373 14.520 1.00 59.72 83 ARG A CA 1
ATOM 622 C C . ARG A 1 83 ? -49.750 -31.263 14.400 1.00 59.72 83 ARG A C 1
ATOM 624 O O . ARG A 1 83 ? -48.982 -31.129 13.455 1.00 59.72 83 ARG A O 1
ATOM 631 N N . VAL A 1 84 ? -49.559 -32.187 15.339 1.00 76.94 84 VAL A N 1
ATOM 632 C CA . VAL A 1 84 ? -48.459 -33.162 15.266 1.00 76.94 84 VAL A CA 1
ATOM 633 C C . VAL A 1 84 ? -48.734 -34.200 14.170 1.00 76.94 84 VAL A C 1
ATOM 635 O O . VAL A 1 84 ? -47.811 -34.631 13.481 1.00 76.94 84 VAL A O 1
ATOM 638 N N . GLY A 1 85 ? -50.004 -34.548 13.935 1.00 73.19 85 GLY A N 1
ATOM 639 C CA . GLY A 1 85 ? -50.396 -35.519 12.913 1.00 73.19 85 GLY A CA 1
ATOM 640 C C . GLY A 1 85 ? -50.129 -35.072 11.472 1.00 73.19 85 GLY A C 1
ATOM 641 O O . GLY A 1 85 ? -49.789 -35.908 10.637 1.00 73.19 85 GLY A O 1
ATOM 642 N N . THR A 1 86 ? -50.246 -33.777 11.166 1.00 65.44 86 THR A N 1
ATOM 643 C CA . THR A 1 86 ? -49.964 -33.236 9.824 1.00 65.44 86 THR A CA 1
ATOM 644 C C . THR A 1 86 ? -48.470 -33.126 9.547 1.00 65.44 86 THR A C 1
ATOM 646 O O . THR A 1 86 ? -48.019 -33.577 8.499 1.00 65.44 86 THR A O 1
ATOM 649 N N . VAL A 1 87 ? -47.678 -32.656 10.515 1.00 67.69 87 VAL A N 1
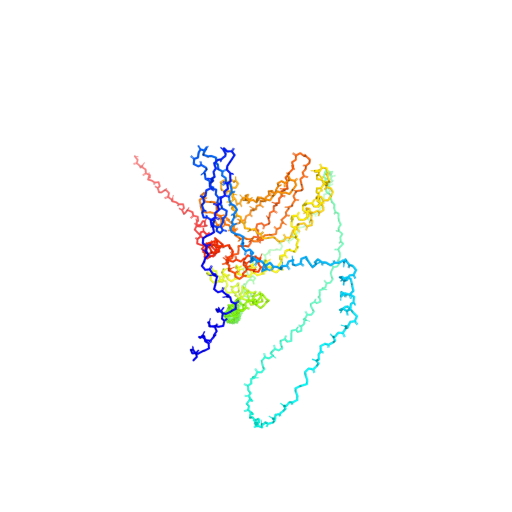ATOM 650 C CA . VAL A 1 87 ? -46.216 -32.544 10.358 1.00 67.69 87 VAL A CA 1
ATOM 651 C C . VAL A 1 87 ? -45.555 -33.921 10.214 1.00 67.69 87 VAL A C 1
ATOM 653 O O . VAL A 1 87 ? -44.650 -34.095 9.402 1.00 67.69 87 VAL A O 1
ATOM 656 N N . VAL A 1 88 ? -46.041 -34.939 10.934 1.00 73.12 88 VAL A N 1
ATOM 657 C CA . VAL A 1 88 ? -45.539 -36.318 10.790 1.00 73.12 88 VAL A CA 1
ATOM 658 C C . VAL A 1 88 ? -45.943 -36.933 9.444 1.00 73.12 88 VAL A C 1
ATOM 660 O O . VAL A 1 88 ? -45.191 -37.728 8.887 1.00 73.12 88 VAL A O 1
ATOM 663 N N . ARG A 1 89 ? -47.093 -36.557 8.874 1.00 66.31 89 ARG A N 1
ATOM 664 C CA . ARG A 1 89 ? -47.539 -37.080 7.572 1.00 66.31 89 ARG A CA 1
ATOM 665 C C . ARG A 1 89 ? -46.744 -36.485 6.404 1.00 66.31 89 ARG A C 1
ATOM 667 O O . ARG A 1 89 ? -46.467 -37.214 5.452 1.00 66.31 89 ARG A O 1
ATOM 674 N N . ASP A 1 90 ? -46.319 -35.229 6.522 1.00 59.06 90 ASP A N 1
ATOM 675 C CA . ASP A 1 90 ? -45.471 -34.560 5.527 1.00 59.06 90 ASP A CA 1
ATOM 676 C C . ASP A 1 90 ? -44.001 -34.998 5.612 1.00 59.06 90 ASP A C 1
ATOM 678 O O . ASP A 1 90 ? -43.318 -35.053 4.595 1.00 59.06 90 ASP A O 1
ATOM 682 N N . LEU A 1 91 ? -43.515 -35.406 6.789 1.00 65.56 91 LEU A N 1
ATOM 683 C CA . LEU A 1 91 ? -42.156 -35.948 6.937 1.00 65.56 91 LEU A CA 1
ATOM 684 C C . LEU A 1 91 ? -42.014 -37.407 6.464 1.00 65.56 91 LEU A C 1
ATOM 686 O O . LEU A 1 91 ? -40.902 -37.856 6.198 1.00 65.56 91 LEU A O 1
ATOM 690 N N . VAL A 1 92 ? -43.118 -38.154 6.355 1.00 69.62 92 VAL A N 1
ATOM 691 C CA . VAL A 1 92 ? -43.111 -39.574 5.944 1.00 69.62 92 VAL A CA 1
ATOM 692 C C . VAL A 1 92 ? -43.311 -39.751 4.432 1.00 69.62 92 VAL A C 1
ATOM 694 O O . VAL A 1 92 ? -42.940 -40.788 3.882 1.00 69.62 92 VAL A O 1
ATOM 697 N N . ARG A 1 93 ? -43.829 -38.744 3.719 1.00 48.84 93 ARG A N 1
ATOM 698 C CA . ARG A 1 93 ? -43.884 -38.752 2.250 1.00 48.84 93 ARG A CA 1
ATOM 699 C C . ARG A 1 93 ? -42.666 -38.035 1.679 1.00 48.84 93 ARG A C 1
ATOM 701 O O . ARG A 1 93 ? -42.695 -36.846 1.392 1.00 48.84 93 ARG A O 1
ATOM 708 N N . GLY A 1 94 ? -41.578 -38.786 1.536 1.00 52.38 94 GLY A N 1
ATOM 709 C CA . GLY A 1 94 ? -40.417 -38.367 0.758 1.00 52.38 94 GLY A CA 1
ATOM 710 C C . GLY A 1 94 ? -40.762 -38.286 -0.728 1.00 52.38 94 GLY A C 1
ATOM 711 O O . GLY A 1 94 ? -40.548 -39.249 -1.461 1.00 52.38 94 GLY A O 1
ATOM 712 N N . ASP A 1 95 ? -41.283 -37.144 -1.166 1.00 45.28 95 ASP A N 1
ATOM 713 C CA . ASP A 1 95 ? -41.477 -36.859 -2.584 1.00 45.28 95 ASP A CA 1
ATOM 714 C C . ASP A 1 95 ? -40.141 -36.423 -3.199 1.00 45.28 95 ASP A C 1
ATOM 716 O O . ASP A 1 95 ? -39.624 -35.324 -2.989 1.00 45.28 95 ASP A O 1
ATOM 720 N N . THR A 1 96 ? -39.559 -37.348 -3.957 1.00 51.00 96 THR A N 1
ATOM 721 C CA . THR A 1 96 ? -38.464 -37.090 -4.892 1.00 51.00 96 THR A CA 1
ATOM 722 C C . THR A 1 96 ? -39.017 -36.273 -6.066 1.00 51.00 96 THR A C 1
ATOM 724 O O . THR A 1 96 ? -40.067 -36.627 -6.606 1.00 51.00 96 THR A O 1
ATOM 727 N N . PRO A 1 97 ? -38.355 -35.182 -6.492 1.00 49.88 97 PRO A N 1
ATOM 728 C CA . PRO A 1 97 ? -38.824 -34.402 -7.632 1.00 49.88 97 PRO A CA 1
ATOM 729 C C . PRO A 1 97 ? -38.717 -35.224 -8.931 1.00 49.88 97 PRO A C 1
ATOM 731 O O . PRO A 1 97 ? -37.742 -35.960 -9.109 1.00 49.88 97 PRO A O 1
ATOM 734 N N . PRO A 1 98 ? -39.691 -35.108 -9.853 1.00 51.06 98 PRO A N 1
ATOM 735 C CA . PRO A 1 98 ? -39.684 -35.864 -11.096 1.00 51.06 98 PRO A CA 1
ATOM 736 C C . PRO A 1 98 ? -38.588 -35.355 -12.040 1.00 51.06 98 PRO A C 1
ATOM 738 O O . PRO A 1 98 ? -38.447 -34.156 -12.283 1.00 51.06 98 PRO A O 1
ATOM 741 N N . VAL A 1 99 ? -37.832 -36.306 -12.587 1.00 44.09 99 VAL A N 1
ATOM 742 C CA . VAL A 1 99 ? -36.898 -36.120 -13.699 1.00 44.09 99 VAL A CA 1
ATOM 743 C C . VAL A 1 99 ? -37.705 -35.715 -14.931 1.00 44.09 99 VAL A C 1
ATOM 745 O O . VAL A 1 99 ? -38.527 -36.488 -15.419 1.00 44.09 99 VAL A O 1
ATOM 748 N N . ALA A 1 100 ? -37.482 -34.494 -15.415 1.00 47.38 100 ALA A N 1
ATOM 749 C CA . ALA A 1 100 ? -37.962 -34.061 -16.717 1.00 47.38 100 ALA A CA 1
ATOM 750 C C . ALA A 1 100 ? -37.045 -34.647 -17.800 1.00 47.38 100 ALA A C 1
ATOM 752 O O . ALA A 1 100 ? -35.886 -34.259 -17.937 1.00 47.38 100 ALA A O 1
ATOM 753 N N . ASP A 1 101 ? -37.599 -35.626 -18.506 1.00 46.41 101 ASP A N 1
ATOM 754 C CA . ASP A 1 101 ? -37.165 -36.158 -19.791 1.00 46.41 101 ASP A CA 1
ATOM 755 C C . ASP A 1 101 ? -37.409 -35.090 -20.868 1.00 46.41 101 ASP A C 1
ATOM 757 O O . ASP A 1 101 ? -38.547 -34.656 -21.054 1.00 46.41 101 ASP A O 1
ATOM 761 N N . ASP A 1 102 ? -36.350 -34.636 -21.539 1.00 45.12 102 ASP A N 1
ATOM 762 C CA . ASP A 1 102 ? -36.473 -33.812 -22.744 1.00 45.12 102 ASP A CA 1
ATOM 763 C C . ASP A 1 102 ? -35.512 -34.334 -23.815 1.00 45.12 102 ASP A C 1
ATOM 765 O O . ASP A 1 102 ? -34.357 -33.928 -23.966 1.00 45.12 102 ASP A O 1
ATOM 769 N N . SER A 1 103 ? -36.022 -35.336 -24.523 1.00 49.12 103 SER A N 1
ATOM 770 C CA . SER A 1 103 ? -35.489 -35.850 -25.770 1.00 49.12 103 SER A CA 1
ATOM 771 C C . SER A 1 103 ? -36.038 -35.015 -26.929 1.00 49.12 103 SER A C 1
ATOM 773 O O . SER A 1 103 ? -37.194 -35.204 -27.300 1.00 49.12 103 SER A O 1
ATOM 775 N N . GLN A 1 104 ? -35.216 -34.169 -27.566 1.00 41.12 104 GLN A N 1
ATOM 776 C CA . GLN A 1 104 ? -35.370 -33.844 -28.995 1.00 41.12 104 GLN A CA 1
ATOM 777 C C . GLN A 1 104 ? -34.114 -33.196 -29.614 1.00 41.12 104 GLN A C 1
ATOM 779 O O . GLN A 1 104 ? -33.863 -31.997 -29.520 1.00 41.12 104 GLN A O 1
ATOM 784 N N . GLU A 1 105 ? -33.346 -34.028 -30.323 1.00 46.28 105 GLU A N 1
ATOM 785 C CA . GLU A 1 105 ? -32.570 -33.646 -31.513 1.00 46.28 105 GLU A CA 1
ATOM 786 C C . GLU A 1 105 ? -33.533 -33.160 -32.624 1.00 46.28 105 GLU A C 1
ATOM 788 O O . GLU A 1 105 ? -34.646 -33.682 -32.742 1.00 46.28 105 GLU A O 1
ATOM 793 N N . PRO A 1 106 ? -33.111 -32.228 -33.505 1.00 52.06 106 PRO A N 1
ATOM 794 C CA . PRO A 1 106 ? -32.574 -32.711 -34.773 1.00 52.06 106 PRO A CA 1
ATOM 795 C C . PRO A 1 106 ? -31.357 -31.948 -35.315 1.00 52.06 106 PRO A C 1
ATOM 797 O O . PRO A 1 106 ? -31.260 -30.722 -35.330 1.00 52.06 106 PRO A O 1
ATOM 800 N N . ARG A 1 107 ? -30.474 -32.772 -35.877 1.00 42.22 107 ARG A N 1
ATOM 801 C CA . ARG A 1 107 ? -29.446 -32.508 -36.885 1.00 42.22 107 ARG A CA 1
ATOM 802 C C . ARG A 1 107 ? -29.801 -31.400 -37.890 1.00 42.22 107 ARG A C 1
ATOM 804 O O . ARG A 1 107 ? -30.801 -31.489 -38.595 1.00 42.22 107 ARG A O 1
ATOM 811 N N . SER A 1 108 ? -28.847 -30.499 -38.130 1.00 47.06 108 SER A N 1
ATOM 812 C CA . SER A 1 108 ? -28.548 -30.030 -39.488 1.00 47.06 108 SER A CA 1
ATOM 813 C C . SER A 1 108 ? -27.075 -29.658 -39.622 1.00 47.06 108 SER A C 1
ATOM 815 O O . SER A 1 108 ? -26.508 -28.920 -38.821 1.00 47.06 108 SER A O 1
ATOM 817 N N . ALA A 1 109 ? -26.472 -30.205 -40.670 1.00 49.22 109 ALA A N 1
ATOM 818 C CA . ALA A 1 109 ? -25.069 -30.143 -41.016 1.00 49.22 109 ALA A CA 1
ATOM 819 C C . ALA A 1 109 ? -24.586 -28.731 -41.383 1.00 49.22 109 ALA A C 1
ATOM 821 O O . ALA A 1 109 ? -25.226 -28.026 -42.167 1.00 49.22 109 ALA A O 1
ATOM 822 N N . ARG A 1 110 ? -23.368 -28.377 -40.949 1.00 42.94 110 ARG A N 1
ATOM 823 C CA . ARG A 1 110 ? -22.499 -27.489 -41.728 1.00 42.94 110 ARG A CA 1
ATOM 824 C C . ARG A 1 110 ? -21.022 -27.844 -41.548 1.00 42.94 110 ARG A C 1
ATOM 826 O O . ARG A 1 110 ? -20.557 -28.173 -40.467 1.00 42.94 110 ARG A O 1
ATOM 833 N N . LYS A 1 111 ? -20.365 -27.841 -42.702 1.00 41.12 111 LYS A N 1
ATOM 834 C CA . LYS A 1 111 ? -19.052 -28.365 -43.086 1.00 41.12 111 LYS A CA 1
ATOM 835 C C . LYS A 1 111 ? -17.888 -27.537 -42.496 1.00 41.12 111 LYS A C 1
ATOM 837 O O . LYS A 1 111 ? -18.079 -26.337 -42.302 1.00 41.12 111 LYS A O 1
ATOM 842 N N . PRO A 1 112 ? -16.702 -28.136 -42.272 1.00 46.25 112 PRO A N 1
ATOM 843 C CA . PRO A 1 112 ? -15.522 -27.441 -41.761 1.00 46.25 112 PRO A CA 1
ATOM 844 C C . PRO A 1 112 ? -14.760 -26.726 -42.889 1.00 46.25 112 PRO A C 1
ATOM 846 O O . PRO A 1 112 ? -14.613 -27.273 -43.983 1.00 46.25 112 PRO A O 1
ATOM 849 N N . GLN A 1 113 ? -14.284 -25.511 -42.614 1.00 45.12 113 GLN A N 1
ATOM 850 C CA . GLN A 1 113 ? -13.265 -24.816 -43.401 1.00 45.12 113 GLN A CA 1
ATOM 851 C C . GLN A 1 113 ? -12.182 -24.297 -42.453 1.00 45.12 113 GLN A C 1
ATOM 853 O O . GLN A 1 113 ? -12.417 -23.397 -41.652 1.00 45.12 113 GLN A O 1
ATOM 858 N N . ASP A 1 114 ? -11.039 -24.970 -42.515 1.00 41.94 114 ASP A N 1
ATOM 859 C CA . ASP A 1 114 ? -9.690 -24.432 -42.690 1.00 41.94 114 ASP A CA 1
ATOM 860 C C . ASP A 1 114 ? -9.491 -22.916 -42.508 1.00 41.94 114 ASP A C 1
ATOM 862 O O . ASP A 1 114 ? -9.919 -22.108 -43.331 1.00 41.94 114 ASP A O 1
ATOM 866 N N . SER A 1 115 ? -8.719 -22.569 -41.477 1.00 45.00 115 SER A N 1
ATOM 867 C CA . SER A 1 115 ? -7.697 -21.508 -41.491 1.00 45.00 115 SER A CA 1
ATOM 868 C C . SER A 1 115 ? -6.878 -21.673 -40.204 1.00 45.00 115 SER A C 1
ATOM 870 O O . SER A 1 115 ? -7.345 -21.347 -39.115 1.00 45.00 115 SER A O 1
ATOM 872 N N . GLU A 1 116 ? -5.804 -22.459 -40.213 1.00 40.81 116 GLU A N 1
ATOM 873 C CA . GLU A 1 116 ? -4.439 -22.002 -40.512 1.00 40.81 116 GLU A CA 1
ATOM 874 C C . GLU A 1 116 ? -4.080 -20.645 -39.885 1.00 40.81 116 GLU A C 1
ATOM 876 O O . GLU A 1 116 ? -4.581 -19.598 -40.283 1.00 40.81 116 GLU A O 1
ATOM 881 N N . GLY A 1 117 ? -3.105 -20.680 -38.971 1.00 40.94 117 GLY A N 1
ATOM 882 C CA . GLY A 1 117 ? -2.185 -19.562 -38.784 1.00 40.94 117 GLY A CA 1
ATOM 883 C C . GLY A 1 117 ? -2.343 -18.746 -37.507 1.00 40.94 117 GLY A C 1
ATOM 884 O O . GLY A 1 117 ? -2.538 -17.537 -37.584 1.00 40.94 117 GLY A O 1
ATOM 885 N N . LEU A 1 118 ? -2.099 -19.343 -36.337 1.00 43.00 118 LEU A N 1
ATOM 886 C CA . LEU A 1 118 ? -1.545 -18.567 -35.227 1.00 43.00 118 LEU A CA 1
ATOM 887 C C . LEU A 1 118 ? -0.293 -19.253 -34.692 1.00 43.00 118 LEU A C 1
ATOM 889 O O . LEU A 1 118 ? -0.335 -20.311 -34.071 1.00 43.00 118 LEU A O 1
ATOM 893 N N . ARG A 1 119 ? 0.839 -18.648 -35.055 1.00 41.06 119 ARG A N 1
ATOM 894 C CA . ARG A 1 119 ? 2.186 -19.078 -34.710 1.00 41.06 119 ARG A CA 1
ATOM 895 C C . ARG A 1 119 ? 2.390 -19.002 -33.205 1.00 41.06 119 ARG A C 1
ATOM 897 O O . ARG A 1 119 ? 2.385 -17.926 -32.613 1.00 41.06 119 ARG A O 1
ATOM 904 N N . ASP A 1 120 ? 2.630 -20.179 -32.667 1.00 36.12 120 ASP A N 1
ATOM 905 C CA . ASP A 1 120 ? 3.292 -20.463 -31.413 1.00 36.12 120 ASP A CA 1
ATOM 906 C C . ASP A 1 120 ? 4.659 -19.745 -31.357 1.00 36.12 120 ASP A C 1
ATOM 908 O O . ASP A 1 120 ? 5.547 -19.994 -32.176 1.00 36.12 120 ASP A O 1
ATOM 912 N N . TYR A 1 121 ? 4.812 -18.805 -30.423 1.00 45.53 121 TYR A N 1
ATOM 913 C CA . TYR A 1 121 ? 6.102 -18.227 -30.031 1.00 45.53 121 TYR A CA 1
ATOM 914 C C . TYR A 1 121 ? 6.418 -18.638 -28.586 1.00 45.53 121 TYR A C 1
ATOM 916 O O . TYR A 1 121 ? 6.705 -17.809 -27.725 1.00 45.53 121 TYR A O 1
ATOM 924 N N . GLY A 1 122 ? 6.400 -19.945 -28.320 1.00 37.06 122 GLY A N 1
ATOM 925 C CA . GLY A 1 122 ? 7.076 -20.551 -27.177 1.00 37.06 122 GLY A CA 1
ATOM 926 C C . GLY A 1 122 ? 8.596 -20.570 -27.369 1.00 37.06 122 GLY A C 1
ATOM 927 O O . GLY A 1 122 ? 9.182 -21.597 -27.699 1.00 37.06 122 GLY A O 1
ATOM 928 N N . ALA A 1 123 ? 9.268 -19.434 -27.163 1.00 42.56 123 ALA A N 1
ATOM 929 C CA . ALA A 1 123 ? 10.724 -19.405 -27.031 1.00 42.56 123 ALA A CA 1
ATOM 930 C C . ALA A 1 123 ? 11.119 -19.861 -25.616 1.00 42.56 123 ALA A C 1
ATOM 932 O O . ALA A 1 123 ? 11.284 -19.051 -24.705 1.00 42.56 123 ALA A O 1
ATOM 933 N N . ALA A 1 124 ? 11.275 -21.174 -25.443 1.00 39.09 124 ALA A N 1
ATOM 934 C CA . ALA A 1 124 ? 11.964 -21.758 -24.301 1.00 39.09 124 ALA A CA 1
ATOM 935 C C . ALA A 1 124 ? 13.431 -21.291 -24.308 1.00 39.09 124 ALA A C 1
ATOM 937 O O . ALA A 1 124 ? 14.254 -21.764 -25.092 1.00 39.09 124 ALA A O 1
ATOM 938 N N . VAL A 1 125 ? 13.763 -20.324 -23.450 1.00 46.97 125 VAL A N 1
ATOM 939 C CA . VAL A 1 125 ? 15.157 -19.977 -23.161 1.00 46.97 125 VAL A CA 1
ATOM 940 C C . VAL A 1 125 ? 15.649 -20.921 -22.072 1.00 46.97 125 VAL A C 1
ATOM 942 O O . VAL A 1 125 ? 15.469 -20.696 -20.879 1.00 46.97 125 VAL A O 1
ATOM 945 N N . ASP A 1 126 ? 16.266 -22.000 -22.533 1.00 40.22 126 ASP A N 1
ATOM 946 C CA . ASP A 1 126 ? 16.939 -23.022 -21.744 1.00 40.22 126 ASP A CA 1
ATOM 947 C C . ASP A 1 126 ? 18.224 -22.430 -21.119 1.00 40.22 126 ASP A C 1
ATOM 949 O O . ASP A 1 126 ? 19.312 -22.439 -21.705 1.00 40.22 126 ASP A O 1
ATOM 953 N N . LEU A 1 127 ? 18.107 -21.817 -19.935 1.00 48.84 127 LEU A N 1
ATOM 954 C CA . LEU A 1 127 ? 19.260 -21.336 -19.169 1.00 48.84 127 LEU A CA 1
ATOM 955 C C . LEU A 1 127 ? 19.807 -22.460 -18.284 1.00 48.84 127 LEU A C 1
ATOM 957 O O . LEU A 1 127 ? 19.448 -22.603 -17.118 1.00 48.84 127 LEU A O 1
ATOM 961 N N . LYS A 1 128 ? 20.763 -23.214 -18.840 1.00 42.59 128 LYS A N 1
ATOM 962 C CA . LYS A 1 128 ? 21.698 -24.064 -18.084 1.00 42.59 128 LYS A CA 1
ATOM 963 C C . LYS A 1 128 ? 22.339 -23.276 -16.924 1.00 42.59 128 LYS A C 1
ATOM 965 O O . LYS A 1 128 ? 23.050 -22.299 -17.188 1.00 42.59 128 LYS A O 1
ATOM 970 N N . PRO A 1 129 ? 22.226 -23.725 -15.662 1.00 43.12 129 PRO A N 1
ATOM 971 C CA . PRO A 1 129 ? 22.998 -23.150 -14.570 1.00 43.12 129 PRO A CA 1
ATOM 972 C C . PRO A 1 129 ? 24.462 -23.603 -14.678 1.00 43.12 129 PRO A C 1
ATOM 974 O O . PRO A 1 129 ? 24.800 -24.770 -14.485 1.00 43.12 129 PRO A O 1
ATOM 977 N N . LYS A 1 130 ? 25.369 -22.667 -14.987 1.00 47.78 130 LYS A N 1
ATOM 978 C CA . LYS A 1 130 ? 26.815 -22.881 -14.824 1.00 47.78 130 LYS A CA 1
ATOM 979 C C . LYS A 1 130 ? 27.144 -22.893 -13.331 1.00 47.78 130 LYS A C 1
ATOM 981 O O . LYS A 1 130 ? 27.252 -21.842 -12.704 1.00 47.78 130 LYS A O 1
ATOM 986 N N . SER A 1 131 ? 27.354 -24.089 -12.787 1.00 40.84 131 SER A N 1
ATOM 987 C CA . SER A 1 131 ? 27.928 -24.317 -11.462 1.00 40.84 131 SER A CA 1
ATOM 988 C C . SER A 1 131 ? 29.310 -23.657 -11.363 1.00 40.84 131 SER A C 1
ATOM 990 O O . SER A 1 131 ? 30.295 -24.146 -11.927 1.00 40.84 131 SER A O 1
ATOM 992 N N . ARG A 1 132 ? 29.412 -22.537 -10.643 1.00 43.81 132 ARG A N 1
ATOM 993 C CA . ARG A 1 132 ? 30.704 -22.013 -10.193 1.00 43.81 132 ARG A CA 1
ATOM 994 C C . ARG A 1 132 ? 31.133 -22.798 -8.960 1.00 43.81 132 ARG A C 1
ATOM 996 O O . ARG A 1 132 ? 30.569 -22.666 -7.882 1.00 43.81 132 ARG A O 1
ATOM 1003 N N . LYS A 1 133 ? 32.148 -23.631 -9.173 1.00 41.22 133 LYS A N 1
ATOM 1004 C CA . LYS A 1 133 ? 32.914 -24.378 -8.176 1.00 41.22 133 LYS A CA 1
ATOM 1005 C C . LYS A 1 133 ? 33.616 -23.362 -7.259 1.00 41.22 133 LYS A C 1
ATOM 1007 O O . LYS A 1 133 ? 34.676 -22.850 -7.606 1.00 41.22 133 LYS A O 1
ATOM 1012 N N . SER A 1 134 ? 32.980 -23.010 -6.140 1.00 42.38 134 SER A N 1
ATOM 1013 C CA . SER A 1 134 ? 33.604 -22.221 -5.075 1.00 42.38 134 SER A CA 1
ATOM 1014 C C . SER A 1 134 ? 34.613 -23.106 -4.350 1.00 42.38 134 SER A C 1
ATOM 1016 O O . SER A 1 134 ? 34.289 -24.189 -3.860 1.00 42.38 134 SER A O 1
ATOM 1018 N N . LYS A 1 135 ? 35.868 -22.673 -4.386 1.00 52.47 135 LYS A N 1
ATOM 1019 C CA . LYS A 1 135 ? 37.022 -23.357 -3.823 1.00 52.47 135 LYS A CA 1
ATOM 1020 C C . LYS A 1 135 ? 37.079 -23.031 -2.331 1.00 52.47 135 LYS A C 1
ATOM 1022 O O . LYS A 1 135 ? 37.303 -21.886 -1.962 1.00 52.47 135 LYS A O 1
ATOM 1027 N N . ARG A 1 136 ? 36.872 -24.069 -1.516 1.00 41.97 136 ARG A N 1
ATOM 1028 C CA . ARG A 1 136 ? 37.264 -24.172 -0.104 1.00 41.97 136 ARG A CA 1
ATOM 1029 C C . ARG A 1 136 ? 38.625 -23.507 0.138 1.00 41.97 136 ARG A C 1
ATOM 1031 O O . ARG A 1 136 ? 39.615 -23.922 -0.464 1.00 41.97 136 ARG A O 1
ATOM 1038 N N . SER A 1 137 ? 38.668 -22.579 1.082 1.00 46.12 137 SER A N 1
ATOM 1039 C CA . SER A 1 137 ? 39.843 -22.303 1.905 1.00 46.12 137 SER A CA 1
ATOM 1040 C C . SER A 1 137 ? 39.387 -22.341 3.359 1.00 46.12 137 SER A C 1
ATOM 1042 O O . SER A 1 137 ? 38.511 -21.577 3.758 1.00 46.12 137 SER A O 1
ATOM 1044 N N . ALA A 1 138 ? 39.924 -23.328 4.067 1.00 44.50 138 ALA A N 1
ATOM 1045 C CA . ALA A 1 138 ? 39.864 -23.515 5.506 1.00 44.50 138 ALA A CA 1
ATOM 1046 C C . ALA A 1 138 ? 40.945 -22.661 6.200 1.00 44.50 138 ALA A C 1
ATOM 1048 O O . ALA A 1 138 ? 41.899 -22.246 5.537 1.00 44.50 138 ALA A O 1
ATOM 1049 N N . GLY A 1 139 ? 40.774 -22.456 7.508 1.00 38.56 139 GLY A N 1
ATOM 1050 C CA . GLY A 1 139 ? 41.661 -21.738 8.436 1.00 38.56 139 GLY A CA 1
ATOM 1051 C C . GLY A 1 139 ? 40.833 -20.743 9.273 1.00 38.56 139 GLY A C 1
ATOM 1052 O O . GLY A 1 139 ? 40.382 -19.767 8.683 1.00 38.56 139 GLY A O 1
ATOM 1053 N N . GLU A 1 140 ? 40.418 -20.965 10.537 1.00 40.00 140 GLU A N 1
ATOM 1054 C CA . GLU A 1 140 ? 41.216 -21.341 11.742 1.00 40.00 140 GLU A CA 1
ATOM 1055 C C . GLU A 1 140 ? 42.208 -20.186 12.003 1.00 40.00 140 GLU A C 1
ATOM 1057 O O . GLU A 1 140 ? 42.964 -19.857 11.094 1.00 40.00 140 GLU A O 1
ATOM 1062 N N . GLU A 1 141 ? 42.224 -19.379 13.068 1.00 38.75 141 GLU A N 1
ATOM 1063 C CA . GLU A 1 141 ? 41.871 -19.391 14.503 1.00 38.75 141 GLU A CA 1
ATOM 1064 C C . GLU A 1 141 ? 41.808 -17.889 14.926 1.00 38.75 141 GLU A C 1
ATOM 1066 O O . GLU A 1 141 ? 42.442 -17.051 14.288 1.00 38.75 141 GLU A O 1
ATOM 1071 N N . ASP A 1 142 ? 40.888 -17.407 15.763 1.00 38.06 142 ASP A N 1
ATOM 1072 C CA . ASP A 1 142 ? 40.826 -17.481 17.233 1.00 38.06 142 ASP A CA 1
ATOM 1073 C C . ASP A 1 142 ? 41.573 -16.337 17.967 1.00 38.06 142 ASP A C 1
ATOM 1075 O O . ASP A 1 142 ? 42.749 -16.097 17.718 1.00 38.06 142 ASP A O 1
ATOM 1079 N N . SER A 1 143 ? 40.846 -15.688 18.900 1.00 42.28 143 SER A N 1
ATOM 1080 C CA . SER A 1 143 ? 41.332 -15.018 20.133 1.00 42.28 143 SER A CA 1
ATOM 1081 C C . SER A 1 143 ? 42.251 -13.775 19.984 1.00 42.28 143 SER A C 1
ATOM 1083 O O . SER A 1 143 ? 43.015 -13.644 19.047 1.00 42.28 143 SER A O 1
ATOM 1085 N N . SER A 1 144 ? 42.333 -12.753 20.843 1.00 40.94 144 SER A N 1
ATOM 1086 C CA . SER A 1 144 ? 41.710 -12.276 22.089 1.00 40.94 144 SER A CA 1
ATOM 1087 C C . SER A 1 144 ? 42.479 -10.988 22.497 1.00 40.94 144 SER A C 1
ATOM 1089 O O . SER A 1 144 ? 43.594 -10.802 22.022 1.00 40.94 144 SER A O 1
ATOM 1091 N N . SER A 1 145 ? 41.899 -10.140 23.366 1.00 43.25 145 SER A N 1
ATOM 1092 C CA . SER A 1 145 ? 42.519 -9.254 24.401 1.00 43.25 145 SER A CA 1
ATOM 1093 C C . SER A 1 145 ? 43.990 -8.790 24.248 1.00 43.25 145 SER A C 1
ATOM 1095 O O . SER A 1 145 ? 44.885 -9.601 24.091 1.00 43.25 145 SER A O 1
ATOM 1097 N N . GLY A 1 146 ? 44.356 -7.514 24.399 1.00 40.97 146 GLY A N 1
ATOM 1098 C CA . GLY A 1 146 ? 44.210 -6.706 25.616 1.00 40.97 146 GLY A CA 1
ATOM 1099 C C . GLY A 1 146 ? 45.585 -6.456 26.276 1.00 40.97 146 GLY A C 1
ATOM 1100 O O . GLY A 1 146 ? 46.417 -7.346 26.289 1.00 40.97 146 GLY A O 1
ATOM 1101 N N . GLY A 1 147 ? 45.792 -5.257 26.837 1.00 42.34 147 GLY A N 1
ATOM 1102 C CA . GLY A 1 147 ? 46.626 -5.025 28.032 1.00 42.34 147 GLY A CA 1
ATOM 1103 C C . GLY A 1 147 ? 48.165 -5.065 27.948 1.00 42.34 147 GLY A C 1
ATOM 1104 O O . GLY A 1 147 ? 48.762 -6.127 27.955 1.00 42.34 147 GLY A O 1
ATOM 1105 N N . SER A 1 148 ? 48.749 -3.869 28.093 1.00 43.56 148 SER A N 1
ATOM 1106 C CA . SER A 1 148 ? 49.813 -3.491 29.049 1.00 43.56 148 SER A CA 1
ATOM 1107 C C . SER A 1 148 ? 51.238 -4.082 29.024 1.00 43.56 148 SER A C 1
ATOM 1109 O O . SER A 1 148 ? 51.457 -5.283 29.062 1.00 43.56 148 SER A O 1
ATOM 1111 N N . ALA A 1 149 ? 52.152 -3.131 29.270 1.00 44.59 149 ALA A N 1
ATOM 1112 C CA . ALA A 1 149 ? 53.346 -3.184 30.121 1.00 44.59 149 ALA A CA 1
ATOM 1113 C C . ALA A 1 149 ? 54.715 -3.510 29.500 1.00 44.59 149 ALA A C 1
ATOM 1115 O O . ALA A 1 149 ? 54.888 -4.392 28.667 1.00 44.59 149 ALA A O 1
ATOM 1116 N N . ASP A 1 150 ? 55.664 -2.709 29.990 1.00 48.59 150 ASP A N 1
ATOM 1117 C CA . ASP A 1 150 ? 57.114 -2.731 29.849 1.00 48.59 150 ASP A CA 1
ATOM 1118 C C . ASP A 1 150 ? 57.748 -4.128 29.819 1.00 48.59 150 ASP A C 1
ATOM 1120 O O . ASP A 1 150 ? 57.297 -5.032 30.513 1.00 48.59 150 ASP A O 1
ATOM 1124 N N . VAL A 1 151 ? 58.879 -4.254 29.113 1.00 50.75 151 VAL A N 1
ATOM 1125 C CA . VAL A 1 151 ? 60.171 -4.688 29.685 1.00 50.75 151 VAL A CA 1
ATOM 1126 C C . VAL A 1 151 ? 61.260 -4.608 28.605 1.00 50.75 151 VAL A C 1
ATOM 1128 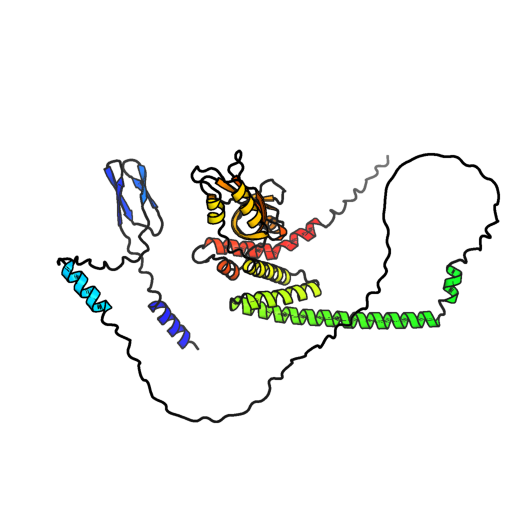O O . VAL A 1 151 ? 61.300 -5.343 27.624 1.00 50.75 151 VAL A O 1
ATOM 1131 N N . ASN A 1 152 ? 62.126 -3.628 28.825 1.00 55.62 152 ASN A N 1
ATOM 1132 C CA . ASN A 1 152 ? 63.574 -3.613 28.654 1.00 55.62 152 ASN A CA 1
ATOM 1133 C C . ASN A 1 152 ? 64.252 -4.946 28.243 1.00 55.62 152 ASN A C 1
ATOM 1135 O O . ASN A 1 152 ? 64.310 -5.876 29.043 1.00 55.62 152 ASN A O 1
ATOM 1139 N N . ALA A 1 153 ? 64.882 -4.991 27.067 1.00 47.31 153 ALA A N 1
ATOM 1140 C CA . ALA A 1 153 ? 66.066 -5.820 26.825 1.00 47.31 153 ALA A CA 1
ATOM 1141 C C . ALA A 1 153 ? 66.845 -5.273 25.624 1.00 47.31 153 ALA A C 1
ATOM 1143 O O . ALA A 1 153 ? 66.443 -5.350 24.467 1.00 47.31 153 ALA A O 1
ATOM 1144 N N . GLN A 1 154 ? 67.963 -4.661 25.969 1.00 54.22 154 GLN A N 1
ATOM 1145 C CA . GLN A 1 154 ? 69.010 -4.148 25.115 1.00 54.22 154 GLN A CA 1
ATOM 1146 C C . GLN A 1 154 ? 69.844 -5.324 24.591 1.00 54.22 154 GLN A C 1
ATOM 1148 O O . GLN A 1 154 ? 70.431 -6.042 25.395 1.00 54.22 154 GLN A O 1
ATOM 1153 N N . GLU A 1 155 ? 69.945 -5.498 23.271 1.00 48.19 155 GLU A N 1
ATOM 1154 C CA . GLU A 1 155 ? 70.987 -6.333 22.662 1.00 48.19 155 GLU A CA 1
ATOM 1155 C C . GLU A 1 155 ? 71.501 -5.678 21.363 1.00 48.19 155 GLU A C 1
ATOM 1157 O O . GLU A 1 155 ? 70.697 -5.160 20.579 1.00 48.19 155 GLU A O 1
ATOM 1162 N N . PRO A 1 156 ? 72.832 -5.574 21.174 1.00 61.59 156 PRO A N 1
ATOM 1163 C CA . PRO A 1 156 ? 73.431 -4.701 20.178 1.00 61.59 156 PRO A CA 1
ATOM 1164 C C . PRO A 1 156 ? 73.713 -5.414 18.851 1.00 61.59 156 PRO A C 1
ATOM 1166 O O . PRO A 1 156 ? 73.922 -6.617 18.804 1.00 61.59 156 PRO A O 1
ATOM 1169 N N . ALA A 1 157 ? 73.852 -4.586 17.813 1.00 53.97 157 ALA A N 1
ATOM 1170 C CA . ALA A 1 157 ? 74.709 -4.812 16.652 1.00 53.97 157 ALA A CA 1
ATOM 1171 C C . ALA A 1 157 ? 74.427 -6.062 15.797 1.00 53.97 157 ALA A C 1
ATOM 1173 O O . ALA A 1 157 ? 74.973 -7.129 16.025 1.00 53.97 157 ALA A O 1
ATOM 1174 N N . ASP A 1 158 ? 73.710 -5.857 14.690 1.00 51.47 158 ASP A N 1
ATOM 1175 C CA . ASP A 1 158 ? 74.348 -6.052 13.382 1.00 51.47 158 ASP A CA 1
ATOM 1176 C C . ASP A 1 158 ? 73.520 -5.378 12.281 1.00 51.47 158 ASP A C 1
ATOM 1178 O O . ASP A 1 158 ? 72.567 -5.918 11.715 1.00 51.47 158 ASP A O 1
ATOM 1182 N N . SER A 1 159 ? 73.863 -4.123 11.995 1.00 59.34 159 SER A N 1
ATOM 1183 C CA . SER A 1 159 ? 73.307 -3.385 10.869 1.00 59.34 159 SER A CA 1
ATOM 1184 C C . SER A 1 159 ? 73.924 -3.919 9.577 1.00 59.34 159 SER A C 1
ATOM 1186 O O . SER A 1 159 ? 74.917 -3.382 9.083 1.00 59.34 159 SER A O 1
ATOM 1188 N N . ILE A 1 160 ? 73.328 -4.970 9.013 1.00 62.41 160 ILE A N 1
ATOM 1189 C CA . ILE A 1 160 ? 73.561 -5.329 7.613 1.00 62.41 160 ILE A CA 1
ATOM 1190 C C . ILE A 1 160 ? 73.068 -4.135 6.781 1.00 62.41 160 ILE A C 1
ATOM 1192 O O . ILE A 1 160 ? 71.895 -3.762 6.900 1.00 62.41 160 ILE A O 1
ATOM 1196 N N . PRO A 1 161 ? 73.919 -3.499 5.955 1.00 56.38 161 PRO A N 1
ATOM 1197 C CA . PRO A 1 161 ? 73.493 -2.406 5.100 1.00 56.38 161 PRO A CA 1
ATOM 1198 C C . PRO A 1 161 ? 72.481 -2.956 4.094 1.00 56.38 161 PRO A C 1
ATOM 1200 O O . PRO A 1 161 ? 72.838 -3.592 3.103 1.00 56.38 161 PRO A O 1
ATOM 1203 N N . LEU A 1 162 ? 71.195 -2.731 4.365 1.00 57.34 162 LEU A N 1
ATOM 1204 C CA . LEU A 1 162 ? 70.122 -2.939 3.405 1.00 57.34 162 LEU A CA 1
ATOM 1205 C C . LEU A 1 162 ? 70.424 -2.048 2.201 1.00 57.34 162 LEU A C 1
ATOM 1207 O O . LEU A 1 162 ? 70.203 -0.838 2.229 1.00 57.34 162 LEU A O 1
ATOM 1211 N N . VAL A 1 163 ? 70.964 -2.669 1.152 1.00 64.25 163 VAL A N 1
ATOM 1212 C CA . VAL A 1 163 ? 71.155 -2.083 -0.171 1.00 64.25 163 VAL A CA 1
ATOM 1213 C C . VAL A 1 163 ? 69.792 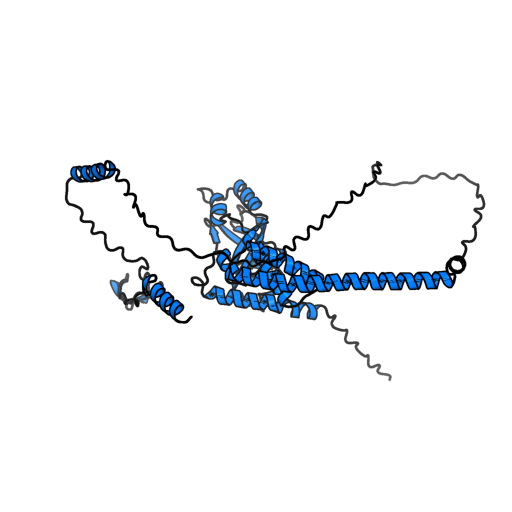-1.570 -0.625 1.00 64.25 163 VAL A C 1
ATOM 1215 O O . VAL A 1 163 ? 68.933 -2.336 -1.064 1.00 64.25 163 VAL A O 1
ATOM 1218 N N . GLN A 1 164 ? 69.567 -0.264 -0.467 1.00 62.16 164 GLN A N 1
ATOM 1219 C CA . GLN A 1 164 ? 68.396 0.415 -0.997 1.00 62.16 164 GLN A CA 1
ATOM 1220 C C . GLN A 1 164 ? 68.504 0.384 -2.518 1.00 62.16 164 GLN A C 1
ATOM 1222 O O . GLN A 1 164 ? 69.106 1.255 -3.142 1.00 62.16 164 GLN A O 1
ATOM 1227 N N . VAL A 1 165 ? 67.944 -0.666 -3.119 1.00 67.00 165 VAL A N 1
ATOM 1228 C CA . VAL A 1 165 ? 67.806 -0.761 -4.568 1.00 67.00 165 VAL A CA 1
ATOM 1229 C C . VAL A 1 165 ? 66.938 0.427 -5.000 1.00 67.00 165 VAL A C 1
ATOM 1231 O O . VAL A 1 165 ? 65.794 0.534 -4.540 1.00 67.00 165 VAL A O 1
ATOM 1234 N N . PRO A 1 166 ? 67.453 1.347 -5.836 1.00 71.62 166 PRO A N 1
ATOM 1235 C CA . PRO A 1 166 ? 66.714 2.532 -6.241 1.00 71.62 166 PRO A CA 1
ATOM 1236 C C . PRO A 1 166 ? 65.418 2.086 -6.912 1.00 71.62 166 PRO A C 1
ATOM 1238 O O . PRO A 1 166 ? 65.443 1.383 -7.924 1.00 71.62 166 PRO A O 1
ATOM 1241 N N . ARG A 1 167 ? 64.271 2.456 -6.324 1.00 68.50 167 ARG A N 1
ATOM 1242 C CA . ARG A 1 167 ? 62.957 2.154 -6.900 1.00 68.50 167 ARG A CA 1
ATOM 1243 C C . ARG A 1 167 ? 62.933 2.770 -8.301 1.00 68.50 167 ARG A C 1
ATOM 1245 O O . ARG A 1 167 ? 62.999 3.996 -8.408 1.00 68.50 167 ARG A O 1
ATOM 1252 N N . PRO A 1 168 ? 62.874 1.965 -9.377 1.00 67.19 168 PRO A N 1
ATOM 1253 C CA . PRO A 1 168 ? 62.860 2.510 -10.721 1.00 67.19 168 PRO A CA 1
ATOM 1254 C C . PRO A 1 168 ? 61.627 3.399 -10.855 1.00 67.19 168 PRO A C 1
ATOM 1256 O O . PRO A 1 168 ? 60.507 2.973 -10.562 1.00 67.19 168 PRO A O 1
ATOM 1259 N N . SER A 1 169 ? 61.841 4.648 -11.262 1.00 72.94 169 SER A N 1
ATOM 1260 C CA . SER A 1 169 ? 60.769 5.627 -11.394 1.00 72.94 169 SER A CA 1
ATOM 1261 C C . SER A 1 169 ? 59.676 5.083 -12.322 1.00 72.94 169 SER A C 1
ATOM 1263 O O . SER A 1 169 ? 59.945 4.583 -13.421 1.00 72.94 169 SER A O 1
ATOM 1265 N N . PHE A 1 170 ? 58.421 5.161 -11.870 1.00 73.69 170 PHE A N 1
ATOM 1266 C CA . PHE A 1 170 ? 57.255 4.592 -12.560 1.00 73.69 170 PHE A CA 1
ATOM 1267 C C . PHE A 1 170 ? 57.135 5.086 -14.017 1.00 73.69 170 PHE A C 1
ATOM 1269 O O . PHE A 1 170 ? 56.732 4.340 -14.912 1.00 73.69 170 PHE A O 1
ATOM 1276 N N . ALA A 1 171 ? 57.601 6.312 -14.276 1.00 74.88 171 ALA A N 1
ATOM 1277 C CA . ALA A 1 171 ? 57.675 6.928 -15.599 1.00 74.88 171 ALA A CA 1
ATOM 1278 C C . ALA A 1 171 ? 58.517 6.121 -16.609 1.00 74.88 171 ALA A C 1
ATOM 1280 O O . ALA A 1 171 ? 58.146 5.998 -17.778 1.00 74.88 171 ALA A O 1
ATOM 1281 N N . THR A 1 172 ? 59.620 5.514 -16.165 1.00 70.44 172 THR A N 1
ATOM 1282 C CA . THR A 1 172 ? 60.524 4.755 -17.046 1.00 70.44 172 THR A CA 1
ATOM 1283 C C . THR A 1 172 ? 59.949 3.377 -17.380 1.00 70.44 172 THR A C 1
ATOM 1285 O O . THR A 1 172 ? 60.134 2.869 -18.487 1.00 70.44 172 THR A O 1
ATOM 1288 N N . ARG A 1 173 ? 59.176 2.791 -16.454 1.00 70.25 173 ARG A N 1
ATOM 1289 C CA . ARG A 1 173 ? 58.467 1.523 -16.680 1.00 70.25 173 ARG A CA 1
ATOM 1290 C C . ARG A 1 173 ? 57.273 1.706 -17.620 1.00 70.25 173 ARG A C 1
ATOM 1292 O O . ARG A 1 173 ? 57.062 0.857 -18.481 1.00 70.25 173 ARG A O 1
ATOM 1299 N N . MET A 1 174 ? 56.563 2.836 -17.532 1.00 69.81 174 MET A N 1
ATOM 1300 C CA . MET A 1 174 ? 55.481 3.170 -18.467 1.00 69.81 174 MET A CA 1
ATOM 1301 C C . MET A 1 174 ? 55.983 3.301 -19.914 1.00 69.81 174 MET A C 1
ATOM 1303 O O . MET A 1 174 ? 55.395 2.703 -20.809 1.00 69.81 174 MET A O 1
ATOM 1307 N N . ARG A 1 175 ? 57.125 3.949 -20.180 1.00 72.56 175 ARG A N 1
ATOM 1308 C CA . ARG A 1 175 ? 57.614 4.115 -21.569 1.00 72.56 175 ARG A CA 1
ATOM 1309 C C . ARG A 1 175 ? 57.878 2.804 -22.330 1.00 72.56 175 ARG A C 1
ATOM 1311 O O . ARG A 1 175 ? 57.794 2.805 -23.551 1.00 72.56 175 ARG A O 1
ATOM 1318 N N . ARG A 1 176 ? 58.147 1.680 -21.649 1.00 72.75 176 ARG A N 1
ATOM 1319 C CA . ARG A 1 176 ? 58.292 0.360 -22.307 1.00 72.75 176 ARG A CA 1
ATOM 1320 C C . ARG A 1 176 ? 56.968 -0.349 -22.588 1.00 72.75 176 ARG A C 1
ATOM 1322 O O . ARG A 1 176 ? 56.925 -1.218 -23.455 1.00 72.75 176 ARG A O 1
ATOM 1329 N N . VAL A 1 177 ? 55.902 -0.021 -21.861 1.00 75.38 177 VAL A N 1
ATOM 1330 C CA . VAL A 1 177 ? 54.591 -0.669 -22.035 1.00 75.38 177 VAL A CA 1
ATOM 1331 C C . VAL A 1 177 ? 53.762 0.047 -23.108 1.00 75.38 177 VAL A C 1
ATOM 1333 O O . VAL A 1 177 ? 53.038 -0.611 -23.856 1.00 75.38 177 VAL A O 1
ATOM 1336 N N . PHE A 1 178 ? 53.941 1.362 -23.256 1.00 78.12 178 PHE A N 1
ATOM 1337 C CA . PHE A 1 178 ? 53.246 2.203 -24.232 1.00 78.12 178 PHE A CA 1
ATOM 1338 C C . PHE A 1 178 ? 53.996 2.273 -25.575 1.00 78.12 178 PHE A C 1
ATOM 1340 O O . PHE A 1 178 ? 54.501 3.326 -25.959 1.00 78.12 178 PHE A O 1
ATOM 1347 N N . SER A 1 179 ? 54.070 1.160 -26.318 1.00 87.88 179 SER A N 1
ATOM 1348 C CA . SER A 1 179 ? 54.422 1.267 -27.743 1.00 87.88 179 SER A CA 1
ATOM 1349 C C . SER A 1 179 ? 53.262 1.942 -28.493 1.00 87.88 179 SER A C 1
ATOM 1351 O O . SER A 1 179 ? 52.104 1.620 -28.204 1.00 87.88 179 SER A O 1
ATOM 1353 N N . PRO A 1 180 ? 53.521 2.831 -29.471 1.00 87.94 180 PRO A N 1
ATOM 1354 C CA . PRO A 1 180 ? 52.463 3.513 -30.224 1.00 87.94 180 PRO A CA 1
ATOM 1355 C C . PRO A 1 180 ? 51.417 2.548 -30.805 1.00 87.94 180 PRO A C 1
ATOM 1357 O O . PRO A 1 180 ? 50.220 2.813 -30.765 1.00 87.94 180 PRO A O 1
ATOM 1360 N N . THR A 1 181 ? 51.858 1.367 -31.246 1.00 92.50 181 THR A N 1
ATOM 1361 C CA . THR A 1 181 ? 50.995 0.296 -31.762 1.00 92.50 181 THR A CA 1
ATOM 1362 C C . THR A 1 181 ? 50.075 -0.320 -30.705 1.00 92.50 181 THR A C 1
ATOM 1364 O O . THR A 1 181 ? 48.911 -0.587 -30.992 1.00 92.50 181 THR A O 1
ATOM 1367 N N . ARG A 1 182 ? 50.550 -0.517 -29.468 1.00 91.00 182 ARG A N 1
ATOM 1368 C CA . ARG A 1 182 ? 49.730 -1.046 -28.364 1.00 91.00 182 ARG A CA 1
ATOM 1369 C C . ARG A 1 182 ? 48.691 -0.037 -27.901 1.00 91.00 182 ARG A C 1
ATOM 1371 O O . ARG A 1 182 ? 47.575 -0.431 -27.586 1.00 91.00 182 ARG A O 1
ATOM 1378 N N . VAL A 1 183 ? 49.039 1.249 -27.898 1.00 91.31 183 VAL A N 1
ATOM 1379 C CA . VAL A 1 183 ? 48.091 2.324 -27.575 1.00 91.31 183 VAL A CA 1
ATOM 1380 C C . VAL A 1 183 ? 46.958 2.359 -28.595 1.00 91.31 183 VAL A C 1
ATOM 1382 O O . VAL A 1 183 ? 45.794 2.397 -28.210 1.00 91.31 183 VAL A O 1
ATOM 1385 N N . LEU A 1 184 ? 47.290 2.265 -29.884 1.00 95.19 184 LEU A N 1
ATOM 1386 C CA . LEU A 1 184 ? 46.303 2.280 -30.963 1.00 95.19 184 LEU A CA 1
ATOM 1387 C C . LEU A 1 184 ? 45.397 1.036 -30.924 1.00 95.19 184 LEU A C 1
ATOM 1389 O O . LEU A 1 184 ? 44.181 1.155 -31.052 1.00 95.19 184 LEU A O 1
ATOM 1393 N N . ALA A 1 185 ? 45.964 -0.143 -30.641 1.00 95.56 185 ALA A N 1
ATOM 1394 C CA . ALA A 1 185 ? 45.192 -1.370 -30.442 1.00 95.56 185 ALA A CA 1
ATOM 1395 C C . ALA A 1 185 ? 44.257 -1.290 -29.219 1.00 95.56 185 ALA A C 1
ATOM 1397 O O . ALA A 1 185 ? 43.090 -1.666 -29.313 1.00 95.56 185 ALA A O 1
ATOM 1398 N N . LEU A 1 186 ? 44.734 -0.763 -28.085 1.00 95.19 186 LEU A N 1
ATOM 1399 C CA . LEU A 1 186 ? 43.910 -0.571 -26.887 1.00 95.19 186 LEU A CA 1
ATOM 1400 C C . LEU A 1 186 ? 42.781 0.432 -27.130 1.00 95.19 186 LEU A C 1
ATOM 1402 O O . LEU A 1 186 ? 41.651 0.163 -26.733 1.00 95.19 186 LEU A O 1
ATOM 1406 N N . ALA A 1 187 ? 43.058 1.542 -27.816 1.00 96.00 187 ALA A N 1
ATOM 1407 C CA . ALA A 1 187 ? 42.036 2.511 -28.197 1.00 96.00 187 ALA A CA 1
ATOM 1408 C C . ALA A 1 187 ? 40.954 1.865 -29.081 1.00 96.00 187 ALA A C 1
ATOM 1410 O O . ALA A 1 187 ? 39.765 2.020 -28.805 1.00 96.00 187 ALA A O 1
ATOM 1411 N N . GLY A 1 188 ? 41.355 1.064 -30.076 1.00 97.62 188 GLY A N 1
ATOM 1412 C CA . GLY A 1 188 ? 40.430 0.285 -30.902 1.00 97.62 188 GLY A CA 1
ATOM 1413 C C . GLY A 1 188 ? 39.567 -0.676 -30.078 1.00 97.62 188 GLY A C 1
ATOM 1414 O O . GLY A 1 188 ? 38.346 -0.688 -30.223 1.00 97.62 188 GLY A O 1
ATOM 1415 N N . CYS A 1 189 ? 40.171 -1.425 -29.150 1.00 97.75 189 CYS A N 1
ATOM 1416 C CA . CYS A 1 189 ? 39.437 -2.304 -28.237 1.00 97.75 189 CYS A CA 1
ATOM 1417 C C . CYS A 1 189 ? 38.431 -1.530 -27.375 1.00 97.75 189 CYS A C 1
ATOM 1419 O O . CYS A 1 189 ? 37.282 -1.950 -27.266 1.00 97.75 189 CYS A O 1
ATOM 1421 N N . VAL A 1 190 ? 38.829 -0.397 -26.786 1.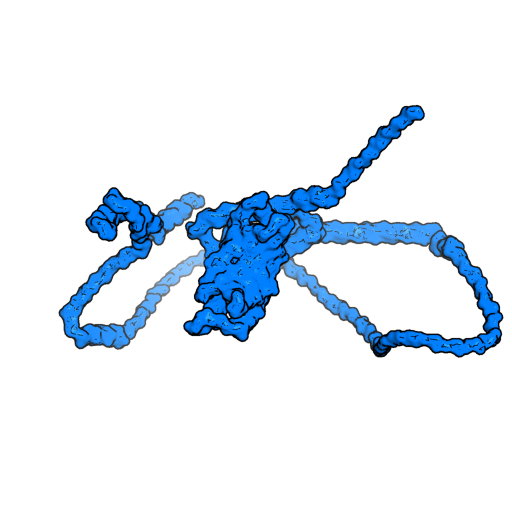00 97.94 190 VAL A N 1
ATOM 1422 C CA . VAL A 1 190 ? 37.944 0.433 -25.952 1.00 97.94 190 VAL A CA 1
ATOM 1423 C C . VAL A 1 190 ? 36.734 0.917 -26.750 1.00 97.94 190 VAL A C 1
ATOM 1425 O O . VAL A 1 190 ? 35.618 0.825 -26.245 1.00 97.94 190 VAL A O 1
ATOM 1428 N N . ILE A 1 191 ? 36.927 1.361 -27.996 1.00 98.25 191 ILE A N 1
ATOM 1429 C CA . ILE A 1 191 ? 35.830 1.793 -28.876 1.00 98.25 191 ILE A CA 1
ATOM 1430 C C . ILE A 1 191 ? 34.892 0.623 -29.210 1.00 98.25 191 ILE A C 1
ATOM 1432 O O . ILE A 1 191 ? 33.671 0.777 -29.165 1.00 98.25 191 ILE A O 1
ATOM 1436 N N . LEU A 1 192 ? 35.428 -0.563 -29.513 1.00 98.19 192 LEU A N 1
ATOM 1437 C CA . LEU A 1 192 ? 34.604 -1.743 -29.800 1.00 98.19 192 LEU A CA 1
ATOM 1438 C C . LEU A 1 192 ? 33.797 -2.188 -28.571 1.00 98.19 192 LEU A C 1
ATOM 1440 O O . LEU A 1 192 ? 32.602 -2.469 -28.689 1.00 98.19 192 LEU A O 1
ATOM 1444 N N . PHE A 1 193 ? 34.413 -2.203 -27.385 1.00 98.19 193 PHE A N 1
ATOM 1445 C CA . PHE A 1 193 ? 33.727 -2.554 -26.140 1.00 98.19 193 PHE A CA 1
ATOM 1446 C C . PHE A 1 193 ? 32.678 -1.516 -25.743 1.00 98.19 193 PHE A C 1
ATOM 1448 O O . PHE A 1 193 ? 31.573 -1.903 -25.363 1.00 98.19 193 PHE A O 1
ATOM 1455 N N . SER A 1 194 ? 32.978 -0.219 -25.863 1.00 97.94 194 SER A N 1
ATOM 1456 C CA . SER A 1 194 ? 32.013 0.839 -25.555 1.00 97.94 194 SER A CA 1
ATOM 1457 C C . SER A 1 194 ? 30.821 0.803 -26.514 1.00 97.94 194 SER A C 1
ATOM 1459 O O . SER A 1 194 ? 29.680 0.872 -26.063 1.00 97.94 194 SER A O 1
ATOM 1461 N N . THR A 1 195 ? 31.057 0.576 -27.810 1.00 98.06 195 THR A N 1
ATOM 1462 C CA . THR A 1 195 ? 29.998 0.442 -28.827 1.00 98.06 195 THR A CA 1
ATOM 1463 C C . THR A 1 195 ? 29.137 -0.801 -28.586 1.00 98.06 195 THR A C 1
ATOM 1465 O O . THR A 1 195 ? 27.904 -0.736 -28.643 1.00 98.06 195 THR A O 1
ATOM 1468 N N . GLY A 1 196 ? 29.760 -1.940 -28.264 1.00 98.31 196 GLY A N 1
ATOM 1469 C CA . GLY A 1 196 ? 29.048 -3.173 -27.925 1.00 98.31 196 GLY A CA 1
ATOM 1470 C C . GLY A 1 196 ? 28.198 -3.022 -26.661 1.00 98.31 196 GLY A C 1
ATOM 1471 O O . GLY A 1 196 ? 27.015 -3.371 -26.662 1.00 98.31 196 GLY A O 1
ATOM 1472 N N . PHE A 1 197 ? 28.768 -2.434 -25.607 1.00 98.00 197 PHE A N 1
ATOM 1473 C CA . PHE A 1 197 ? 28.057 -2.129 -24.366 1.00 98.00 197 PHE A CA 1
ATOM 1474 C C . PHE A 1 197 ? 26.876 -1.184 -24.609 1.00 98.00 197 PHE A C 1
ATOM 1476 O O . PHE A 1 197 ? 25.764 -1.474 -24.167 1.00 98.00 197 PHE A O 1
ATOM 1483 N N . TRP A 1 198 ? 27.088 -0.106 -25.371 1.00 98.12 198 TRP A N 1
ATOM 1484 C CA . TRP A 1 198 ? 26.043 0.850 -25.732 1.00 98.12 198 TRP A CA 1
ATOM 1485 C C . TRP A 1 198 ? 24.894 0.181 -26.489 1.00 98.12 198 TRP A C 1
ATOM 1487 O O . TRP A 1 198 ? 23.733 0.367 -26.138 1.00 98.12 198 TRP A O 1
ATOM 1497 N N . THR A 1 199 ? 25.198 -0.675 -27.468 1.00 98.19 199 THR A N 1
ATOM 1498 C CA . THR A 1 199 ? 24.183 -1.409 -28.246 1.00 98.19 199 THR A CA 1
ATOM 1499 C C . THR A 1 199 ? 23.345 -2.331 -27.355 1.00 98.19 199 THR A C 1
ATOM 1501 O O . THR A 1 199 ? 22.120 -2.380 -27.475 1.00 98.19 199 THR A O 1
ATOM 1504 N N . ILE A 1 200 ? 23.983 -3.055 -26.430 1.00 97.88 200 ILE A N 1
ATOM 1505 C CA . ILE A 1 200 ? 23.280 -3.921 -25.472 1.00 97.88 200 ILE A CA 1
ATOM 1506 C C . ILE A 1 200 ? 22.414 -3.081 -24.529 1.00 97.88 200 ILE A C 1
ATOM 1508 O O . ILE A 1 200 ? 21.277 -3.456 -24.244 1.00 97.88 200 ILE A O 1
ATOM 1512 N N . HIS A 1 201 ? 22.929 -1.944 -24.059 1.00 97.31 201 HIS A N 1
ATOM 1513 C CA . HIS A 1 201 ? 22.189 -1.038 -23.192 1.00 97.31 201 HIS A CA 1
ATOM 1514 C C . HIS A 1 201 ? 20.951 -0.459 -23.896 1.00 97.31 201 HIS A C 1
ATOM 1516 O O . HIS A 1 201 ? 19.855 -0.536 -23.346 1.00 97.31 201 HIS A O 1
ATOM 1522 N N . GLN A 1 202 ? 21.084 -0.006 -25.146 1.00 97.38 202 GLN A N 1
ATOM 1523 C CA . GLN A 1 202 ? 19.962 0.478 -25.959 1.00 97.38 202 GLN A CA 1
ATOM 1524 C C . GLN A 1 202 ? 18.896 -0.601 -26.173 1.00 97.38 202 GLN A C 1
ATOM 1526 O O . GLN A 1 202 ? 17.715 -0.349 -25.945 1.00 97.38 202 GLN A O 1
ATOM 1531 N N . ARG A 1 203 ? 19.297 -1.837 -26.504 1.00 97.94 203 ARG A N 1
ATOM 1532 C CA . ARG A 1 203 ? 18.354 -2.962 -26.645 1.00 97.94 203 ARG A CA 1
ATOM 1533 C C . ARG A 1 203 ? 17.590 -3.243 -25.352 1.00 97.94 203 ARG A C 1
ATOM 1535 O O . ARG A 1 203 ? 16.389 -3.496 -25.405 1.00 97.94 203 ARG A O 1
ATOM 1542 N N . LYS A 1 204 ? 18.257 -3.170 -24.194 1.00 97.62 204 LYS A N 1
ATOM 1543 C CA . LYS A 1 204 ? 17.599 -3.323 -22.885 1.00 97.62 204 LYS A CA 1
ATOM 1544 C C . LYS A 1 204 ? 16.581 -2.212 -22.632 1.00 97.62 204 LYS A C 1
ATOM 1546 O O . LYS A 1 204 ? 15.474 -2.507 -22.194 1.00 97.62 204 LYS A O 1
ATOM 1551 N N . LEU A 1 205 ? 16.923 -0.961 -22.947 1.00 98.00 205 LEU A N 1
ATOM 1552 C CA . LEU A 1 205 ? 15.998 0.168 -22.817 1.00 98.00 205 LEU A CA 1
ATOM 1553 C C . LEU A 1 205 ? 14.796 0.027 -23.765 1.00 98.00 205 LEU A C 1
ATOM 1555 O O . LEU A 1 205 ? 13.663 0.258 -23.358 1.00 98.00 205 LEU A O 1
ATOM 1559 N N . GLU A 1 206 ? 14.997 -0.404 -25.011 1.00 97.81 206 GLU A N 1
ATOM 1560 C CA . GLU A 1 206 ? 13.899 -0.649 -25.956 1.00 97.81 206 GLU A CA 1
ATOM 1561 C C . GLU A 1 206 ? 12.974 -1.786 -25.515 1.00 97.81 206 GLU A C 1
ATOM 1563 O O . GLU A 1 206 ? 11.752 -1.646 -25.592 1.00 97.81 206 GLU A O 1
ATOM 1568 N N . GLN A 1 207 ? 13.536 -2.896 -25.028 1.00 97.81 207 GLN A N 1
ATOM 1569 C CA . GLN A 1 207 ? 12.756 -3.999 -24.465 1.00 97.81 207 GLN A CA 1
ATOM 1570 C C . GLN A 1 207 ? 11.953 -3.534 -23.250 1.00 97.81 207 GLN A C 1
ATOM 1572 O O . GLN A 1 207 ? 10.750 -3.779 -23.197 1.00 97.81 207 GLN A O 1
ATOM 1577 N N . ALA A 1 208 ? 12.574 -2.792 -22.330 1.00 98.00 208 ALA A N 1
ATOM 1578 C CA . ALA A 1 208 ? 11.887 -2.246 -21.165 1.00 98.00 208 ALA A CA 1
ATOM 1579 C C . ALA A 1 208 ? 10.746 -1.292 -21.562 1.00 98.00 208 ALA A C 1
ATOM 1581 O O . ALA A 1 208 ? 9.665 -1.374 -20.989 1.00 98.00 208 ALA A O 1
ATOM 1582 N N . ARG A 1 209 ? 10.914 -0.450 -22.596 1.00 98.06 209 ARG A N 1
ATOM 1583 C CA . ARG A 1 209 ? 9.821 0.401 -23.115 1.00 98.06 209 ARG A CA 1
ATOM 1584 C C . ARG A 1 209 ? 8.653 -0.411 -23.676 1.00 98.06 209 ARG A C 1
ATOM 1586 O O . ARG A 1 209 ? 7.507 -0.019 -23.480 1.00 98.06 209 ARG A O 1
ATOM 1593 N N . LYS A 1 210 ? 8.930 -1.506 -24.393 1.00 98.00 210 LYS A N 1
ATOM 1594 C CA . LYS A 1 210 ? 7.886 -2.389 -24.944 1.00 98.00 210 LYS A CA 1
ATOM 1595 C C . LYS A 1 210 ? 7.126 -3.111 -23.834 1.00 98.00 210 LYS A C 1
ATOM 1597 O O . LYS A 1 210 ? 5.901 -3.078 -23.845 1.00 98.00 210 LYS A O 1
ATOM 1602 N N . VAL A 1 211 ? 7.851 -3.695 -22.875 1.00 98.19 211 VAL A N 1
ATOM 1603 C CA . VAL A 1 211 ? 7.267 -4.379 -21.709 1.00 98.19 211 VAL A CA 1
ATOM 1604 C C . VAL A 1 211 ? 6.427 -3.409 -20.885 1.00 98.19 211 VAL A C 1
ATOM 1606 O O . VAL A 1 211 ? 5.296 -3.732 -20.565 1.00 98.19 211 VAL A O 1
ATOM 1609 N N . TRP A 1 212 ? 6.927 -2.197 -20.620 1.00 98.12 212 TRP A N 1
ATOM 1610 C CA . TRP A 1 212 ? 6.174 -1.169 -19.898 1.00 98.12 212 TRP A CA 1
ATOM 1611 C C . TRP A 1 212 ? 4.801 -0.903 -20.523 1.00 98.12 212 TRP A C 1
ATOM 1613 O O . TRP A 1 212 ? 3.799 -0.988 -19.830 1.00 98.12 212 TRP A O 1
ATOM 1623 N N . ARG A 1 213 ? 4.741 -0.615 -21.831 1.00 98.12 213 ARG A N 1
ATOM 1624 C CA . ARG A 1 213 ? 3.468 -0.306 -22.506 1.00 98.12 213 ARG A CA 1
ATOM 1625 C C . ARG A 1 213 ? 2.512 -1.497 -22.491 1.00 98.12 213 ARG A C 1
ATOM 1627 O O . ARG A 1 213 ? 1.370 -1.343 -22.087 1.00 98.12 213 ARG A O 1
ATOM 1634 N N . LEU A 1 214 ? 3.009 -2.674 -22.877 1.00 98.31 214 LEU A N 1
ATOM 1635 C CA . LEU A 1 214 ? 2.200 -3.891 -22.942 1.00 98.31 214 LEU A CA 1
ATOM 1636 C C . LEU A 1 214 ? 1.611 -4.259 -21.573 1.00 98.31 214 LEU A C 1
ATOM 1638 O O . LEU A 1 214 ? 0.427 -4.568 -21.475 1.00 98.31 214 LEU A O 1
ATOM 1642 N N . GLU A 1 215 ? 2.431 -4.228 -20.522 1.00 98.38 215 GLU A N 1
ATOM 1643 C CA . GLU A 1 215 ? 1.995 -4.612 -19.179 1.00 98.38 215 GLU A CA 1
ATOM 1644 C C . GLU A 1 215 ? 1.119 -3.541 -18.524 1.00 98.38 215 GLU A C 1
ATOM 1646 O O . GLU A 1 215 ? 0.222 -3.890 -17.766 1.00 98.38 215 GLU A O 1
ATOM 1651 N N . MET A 1 216 ? 1.302 -2.256 -18.844 1.00 98.38 216 MET A N 1
ATOM 1652 C CA . MET A 1 216 ? 0.381 -1.205 -18.394 1.00 98.38 216 MET A CA 1
ATOM 1653 C C . MET A 1 216 ? -1.005 -1.343 -19.036 1.00 98.38 216 MET A C 1
ATOM 1655 O O . MET A 1 216 ? -2.003 -1.268 -18.321 1.00 98.38 216 MET A O 1
ATOM 1659 N N . ASP A 1 217 ? -1.079 -1.628 -20.342 1.00 98.38 217 ASP A N 1
ATOM 1660 C CA . ASP A 1 217 ? -2.352 -1.913 -21.020 1.00 98.38 217 ASP A CA 1
ATOM 1661 C C . ASP A 1 217 ? -3.028 -3.149 -20.397 1.00 98.38 217 ASP A C 1
ATOM 1663 O O . ASP A 1 217 ? -4.230 -3.153 -20.111 1.00 98.38 217 ASP A O 1
ATOM 1667 N N . ARG A 1 218 ? -2.240 -4.198 -20.114 1.00 98.38 218 ARG A N 1
ATOM 1668 C CA . ARG A 1 218 ? -2.723 -5.411 -19.442 1.00 98.38 218 ARG A CA 1
ATOM 1669 C C . ARG A 1 218 ? -3.231 -5.115 -18.030 1.00 98.38 218 ARG A C 1
ATOM 1671 O O . ARG A 1 218 ? -4.325 -5.564 -17.691 1.00 98.38 218 ARG A O 1
ATOM 1678 N N . ALA A 1 219 ? -2.506 -4.324 -17.244 1.00 98.25 219 ALA A N 1
ATOM 1679 C CA . ALA A 1 219 ? -2.919 -3.909 -15.906 1.00 98.25 219 ALA A CA 1
ATOM 1680 C C . ALA A 1 219 ? -4.231 -3.112 -15.940 1.00 98.25 219 ALA A C 1
ATOM 1682 O O . ALA A 1 219 ? -5.128 -3.372 -15.140 1.00 98.25 219 ALA A O 1
ATOM 1683 N N . GLU A 1 220 ? -4.406 -2.201 -16.902 1.00 97.88 220 GLU A N 1
ATOM 1684 C CA . GLU A 1 220 ? -5.660 -1.456 -17.062 1.00 97.88 220 GLU A CA 1
ATOM 1685 C C . GLU A 1 220 ? -6.834 -2.391 -17.394 1.00 97.88 220 GLU A C 1
ATOM 1687 O O . GLU A 1 220 ? -7.922 -2.267 -16.822 1.00 97.88 220 GLU A O 1
ATOM 1692 N N . THR A 1 221 ? -6.628 -3.362 -18.291 1.00 98.19 221 THR A N 1
ATOM 1693 C CA . THR A 1 221 ? -7.665 -4.360 -18.598 1.00 98.19 221 THR A CA 1
ATOM 1694 C C . THR A 1 221 ? -7.995 -5.246 -17.397 1.00 98.19 221 THR A C 1
ATOM 1696 O O . THR A 1 221 ? -9.176 -5.471 -17.135 1.00 98.19 221 THR A O 1
ATOM 1699 N N . ALA A 1 222 ? -6.992 -5.675 -16.625 1.00 98.00 222 ALA A N 1
ATOM 1700 C CA . ALA A 1 222 ? -7.180 -6.471 -15.414 1.00 98.00 222 ALA A CA 1
ATOM 1701 C C . ALA A 1 222 ? -7.935 -5.688 -14.330 1.00 98.00 222 ALA A C 1
ATOM 1703 O O . ALA A 1 222 ? -8.842 -6.227 -13.699 1.00 98.00 222 ALA A O 1
ATOM 1704 N N . LEU A 1 223 ? -7.641 -4.391 -14.180 1.00 97.44 223 LEU A N 1
ATOM 1705 C CA . LEU A 1 223 ? -8.358 -3.500 -13.269 1.00 97.44 223 LEU A CA 1
ATOM 1706 C C . LEU A 1 223 ? -9.839 -3.373 -13.657 1.00 97.44 223 LEU A C 1
ATOM 1708 O O . LEU A 1 223 ? -10.715 -3.487 -12.802 1.00 97.44 223 LEU A O 1
ATOM 1712 N N . LYS A 1 224 ? -10.140 -3.209 -14.954 1.00 97.38 224 LYS A N 1
ATOM 1713 C CA . LYS A 1 224 ? -11.524 -3.184 -15.471 1.00 97.38 224 LYS A CA 1
ATOM 1714 C C . LYS A 1 224 ? -12.247 -4.515 -15.263 1.00 97.38 224 LYS A C 1
ATOM 1716 O O . LYS A 1 224 ? -13.444 -4.524 -14.985 1.00 97.38 224 LYS A O 1
ATOM 1721 N N . GLN A 1 225 ? -11.530 -5.626 -15.408 1.00 97.94 225 GLN A N 1
ATOM 1722 C CA . GLN A 1 225 ? -12.050 -6.980 -15.205 1.00 97.94 225 GLN A CA 1
ATOM 1723 C C . GLN A 1 225 ? -12.115 -7.392 -13.731 1.00 97.94 225 GLN A C 1
ATOM 1725 O O . GLN A 1 225 ? -12.701 -8.430 -13.433 1.00 97.94 225 GLN A O 1
ATOM 1730 N N . ARG A 1 226 ? -11.577 -6.572 -12.817 1.00 97.75 226 ARG A N 1
ATOM 1731 C CA . ARG A 1 226 ? -11.514 -6.844 -11.376 1.00 97.75 226 ARG A CA 1
ATOM 1732 C C . ARG A 1 226 ? -10.718 -8.115 -11.029 1.00 97.75 226 ARG A C 1
ATOM 1734 O O . ARG A 1 226 ? -11.009 -8.770 -10.033 1.00 97.75 226 ARG A O 1
ATOM 1741 N N . ASP A 1 227 ? -9.698 -8.450 -11.822 1.00 97.94 227 ASP A N 1
ATOM 1742 C CA . ASP A 1 227 ? -8.820 -9.604 -11.581 1.00 97.94 227 ASP A CA 1
ATOM 1743 C C . ASP A 1 227 ? -7.545 -9.179 -10.834 1.00 97.94 227 ASP A C 1
ATOM 1745 O O . ASP A 1 227 ? -6.590 -8.673 -11.430 1.00 97.94 227 ASP A O 1
ATOM 1749 N N . LEU A 1 228 ? -7.524 -9.397 -9.513 1.00 97.31 228 LEU A N 1
ATOM 1750 C CA . LEU A 1 228 ? -6.384 -9.058 -8.650 1.00 97.31 228 LEU A CA 1
ATOM 1751 C C . LEU A 1 228 ? -5.101 -9.811 -9.016 1.00 97.31 228 LEU A C 1
ATOM 1753 O O . LEU A 1 228 ? -4.004 -9.282 -8.826 1.00 97.31 228 LEU A O 1
ATOM 1757 N N . THR A 1 229 ? -5.218 -11.046 -9.505 1.00 97.44 229 THR A N 1
ATOM 1758 C CA . THR A 1 229 ? -4.050 -11.898 -9.751 1.00 97.44 229 THR A CA 1
ATOM 1759 C C . THR A 1 229 ? -3.274 -11.386 -10.956 1.00 97.44 229 THR A C 1
ATOM 1761 O O . THR A 1 229 ? -2.098 -11.036 -10.830 1.00 97.44 229 THR A O 1
ATOM 1764 N N . VAL A 1 230 ? -3.965 -11.200 -12.084 1.00 98.12 230 VAL A N 1
ATOM 1765 C CA . VAL A 1 230 ? -3.384 -10.649 -13.314 1.00 98.12 230 VAL A CA 1
ATOM 1766 C C . VAL A 1 230 ? -2.934 -9.200 -13.112 1.00 98.12 230 VAL A C 1
ATOM 1768 O O . VAL A 1 230 ? -1.895 -8.799 -13.644 1.00 98.12 230 VAL A O 1
ATOM 1771 N N . LEU A 1 231 ? -3.668 -8.418 -12.312 1.00 98.31 231 LEU A N 1
ATOM 1772 C CA . LEU A 1 231 ? -3.284 -7.048 -11.969 1.00 98.31 231 LEU A CA 1
ATOM 1773 C C . LEU A 1 231 ? -1.937 -7.006 -11.232 1.00 98.31 231 LEU A C 1
ATOM 1775 O O . LEU A 1 231 ? -1.050 -6.256 -11.634 1.00 98.31 231 LEU A O 1
ATOM 1779 N N . SER A 1 232 ? -1.748 -7.837 -10.200 1.00 98.00 232 SER A N 1
ATOM 1780 C CA . SER A 1 232 ? -0.490 -7.876 -9.437 1.00 98.00 232 SER A CA 1
ATOM 1781 C C . SER A 1 232 ? 0.714 -8.283 -10.295 1.00 98.00 232 SER A C 1
ATOM 1783 O O . SER A 1 232 ? 1.778 -7.661 -10.216 1.00 98.00 232 SER A O 1
ATOM 1785 N N . GLU A 1 233 ? 0.546 -9.286 -11.163 1.00 98.44 233 GLU A N 1
ATOM 1786 C CA . GLU A 1 233 ? 1.605 -9.776 -12.046 1.00 98.44 233 GLU A CA 1
ATOM 1787 C C . GLU A 1 233 ? 2.023 -8.705 -13.066 1.00 98.44 233 GLU A C 1
ATOM 1789 O O . GLU A 1 233 ? 3.208 -8.367 -13.167 1.00 98.44 233 GLU A O 1
ATOM 1794 N N . SER A 1 234 ? 1.051 -8.121 -13.775 1.00 98.44 234 SER A N 1
ATOM 1795 C CA . SER A 1 234 ? 1.307 -7.091 -14.791 1.00 98.44 234 SER A CA 1
ATOM 1796 C C . SER A 1 234 ? 1.914 -5.820 -14.193 1.00 98.44 234 SER A C 1
ATOM 1798 O O . SER A 1 234 ? 2.922 -5.323 -14.702 1.00 98.44 234 SER A O 1
ATOM 1800 N N . LEU A 1 235 ? 1.406 -5.337 -13.052 1.00 98.50 235 LEU A N 1
ATOM 1801 C CA . LEU A 1 235 ? 1.985 -4.183 -12.355 1.00 98.50 235 LEU A CA 1
ATOM 1802 C C . LEU A 1 235 ? 3.415 -4.453 -11.868 1.00 98.50 235 LEU A C 1
ATOM 1804 O O . LEU A 1 235 ? 4.270 -3.573 -11.967 1.00 98.50 235 LEU A O 1
ATOM 1808 N N . THR A 1 236 ? 3.723 -5.668 -11.404 1.00 98.38 236 THR A N 1
ATOM 1809 C CA . THR A 1 236 ? 5.091 -6.039 -10.995 1.00 98.38 236 THR A CA 1
ATOM 1810 C C . THR A 1 236 ? 6.071 -5.941 -12.167 1.00 98.38 236 THR A C 1
ATOM 1812 O O . THR A 1 236 ? 7.176 -5.398 -12.028 1.00 98.38 236 THR A O 1
ATOM 1815 N N . LEU A 1 237 ? 5.679 -6.451 -13.339 1.00 98.44 237 LEU A N 1
ATOM 1816 C CA . LEU A 1 237 ? 6.487 -6.379 -14.557 1.00 98.44 237 LEU A CA 1
ATOM 1817 C C . LEU A 1 237 ? 6.623 -4.938 -15.062 1.00 98.44 237 LEU A C 1
ATOM 1819 O O . LEU A 1 237 ? 7.736 -4.519 -15.400 1.00 98.44 237 LEU A O 1
ATOM 1823 N N . ALA A 1 238 ? 5.536 -4.164 -15.039 1.00 98.38 238 ALA A N 1
ATOM 1824 C CA . ALA A 1 238 ? 5.543 -2.751 -15.390 1.00 98.38 238 ALA A CA 1
ATOM 1825 C C . ALA A 1 238 ? 6.494 -1.962 -14.473 1.00 98.38 238 ALA A C 1
ATOM 1827 O O . ALA A 1 238 ? 7.460 -1.369 -14.951 1.00 98.38 238 ALA A O 1
ATOM 1828 N N . VAL A 1 239 ? 6.330 -2.014 -13.149 1.00 98.19 239 VAL A N 1
ATOM 1829 C CA . VAL A 1 239 ? 7.185 -1.273 -12.199 1.00 98.19 239 VAL A CA 1
ATOM 1830 C C . VAL A 1 239 ? 8.665 -1.654 -12.352 1.00 98.19 239 VAL A C 1
ATOM 1832 O O . VAL A 1 239 ? 9.543 -0.789 -12.301 1.00 98.19 239 VAL A O 1
ATOM 1835 N N . ARG A 1 240 ? 8.980 -2.928 -12.622 1.00 98.25 240 ARG A N 1
ATOM 1836 C CA . ARG A 1 240 ? 10.356 -3.365 -12.921 1.00 98.25 240 ARG A CA 1
ATOM 1837 C C . ARG A 1 240 ? 10.894 -2.750 -14.220 1.00 98.25 240 ARG A C 1
ATOM 1839 O O . ARG A 1 240 ? 12.058 -2.336 -14.270 1.00 98.25 240 ARG A O 1
ATOM 1846 N N . ALA A 1 241 ? 10.068 -2.674 -15.261 1.00 98.19 241 ALA A N 1
ATOM 1847 C CA . ALA A 1 241 ? 10.424 -2.019 -16.514 1.00 98.19 241 ALA A CA 1
ATOM 1848 C C . ALA A 1 241 ? 10.634 -0.505 -16.321 1.00 98.19 241 ALA A C 1
ATOM 1850 O O . ALA A 1 241 ? 11.649 0.015 -16.782 1.00 98.19 241 ALA A O 1
ATOM 1851 N N . ALA A 1 242 ? 9.770 0.184 -15.566 1.00 97.94 242 ALA A N 1
ATOM 1852 C CA . ALA A 1 242 ? 9.945 1.601 -15.223 1.00 97.94 242 ALA A CA 1
ATOM 1853 C C . ALA A 1 242 ? 11.249 1.866 -14.460 1.00 97.94 242 ALA A C 1
ATOM 1855 O O . ALA A 1 242 ? 11.990 2.778 -14.830 1.00 97.94 242 ALA A O 1
ATOM 1856 N N . LYS A 1 243 ? 11.592 1.024 -13.473 1.00 97.25 243 LYS A N 1
ATOM 1857 C CA . LYS A 1 243 ? 12.877 1.104 -12.752 1.00 97.25 243 LYS A CA 1
ATOM 1858 C C . LYS A 1 243 ? 14.078 0.939 -13.686 1.00 97.25 243 LYS A C 1
ATOM 1860 O O . LYS A 1 243 ? 15.069 1.642 -13.535 1.00 97.25 243 LYS A O 1
ATOM 1865 N N . THR A 1 244 ? 13.986 0.059 -14.685 1.00 97.19 244 THR A N 1
ATOM 1866 C CA . THR A 1 244 ? 15.048 -0.121 -15.698 1.00 97.19 244 THR A CA 1
ATOM 1867 C C . THR A 1 244 ? 15.196 1.099 -16.610 1.00 97.19 244 THR A C 1
ATOM 1869 O O . THR A 1 244 ? 16.289 1.386 -17.092 1.00 97.19 244 THR A O 1
ATOM 1872 N N . LEU A 1 245 ? 14.100 1.818 -16.849 1.00 97.56 245 LEU A N 1
ATOM 1873 C CA . LEU A 1 245 ? 14.078 3.056 -17.625 1.00 97.56 245 LEU A CA 1
ATOM 1874 C C . LEU A 1 245 ? 14.445 4.294 -16.792 1.00 97.56 245 LEU A C 1
ATOM 1876 O O . LEU A 1 245 ? 14.490 5.383 -17.360 1.00 97.56 245 LEU A O 1
ATOM 1880 N N . SER A 1 246 ? 14.672 4.141 -15.480 1.00 96.38 246 SER A N 1
ATOM 1881 C CA . SER A 1 246 ? 14.829 5.243 -14.520 1.00 96.38 246 SER A CA 1
ATOM 1882 C C . SER A 1 246 ? 13.707 6.285 -14.629 1.00 96.38 246 SER A C 1
ATOM 1884 O O . SER A 1 246 ? 13.948 7.487 -14.534 1.00 96.38 246 SER A O 1
ATOM 1886 N N . ARG A 1 247 ? 12.478 5.821 -14.883 1.00 95.38 247 ARG A N 1
ATOM 1887 C CA . ARG A 1 247 ? 11.290 6.669 -15.008 1.00 95.38 247 ARG A CA 1
ATOM 1888 C C . ARG A 1 247 ? 10.803 7.104 -13.626 1.00 95.38 247 ARG A C 1
ATOM 1890 O O . ARG A 1 247 ? 10.651 6.269 -12.740 1.00 95.38 247 ARG A O 1
ATOM 1897 N N . THR A 1 248 ? 10.575 8.406 -13.466 1.00 95.12 248 THR A N 1
ATOM 1898 C CA . THR A 1 248 ? 10.043 9.039 -12.244 1.00 95.12 248 THR A CA 1
ATOM 1899 C C . THR A 1 248 ? 8.779 9.857 -12.519 1.00 95.12 248 THR A C 1
ATOM 1901 O O . THR A 1 248 ? 8.339 10.637 -11.676 1.00 95.12 248 THR A O 1
ATOM 1904 N N . ASP A 1 249 ? 8.185 9.693 -13.701 1.00 95.12 249 ASP A N 1
ATOM 1905 C CA . ASP A 1 249 ? 6.970 10.377 -14.137 1.00 95.12 249 ASP A CA 1
ATOM 1906 C C . ASP A 1 249 ? 5.716 9.904 -13.388 1.00 95.12 249 ASP A C 1
ATOM 1908 O O . ASP A 1 249 ? 5.716 8.868 -12.721 1.00 95.12 249 ASP A O 1
ATOM 1912 N N . GLU A 1 250 ? 4.631 10.668 -13.512 1.00 95.06 250 GLU A N 1
ATOM 1913 C CA . GLU A 1 250 ? 3.359 10.415 -12.827 1.00 95.06 250 GLU A CA 1
ATOM 1914 C C . GLU A 1 250 ? 2.819 8.996 -13.064 1.00 95.06 250 GLU A C 1
ATOM 1916 O O . GLU A 1 250 ? 2.435 8.331 -12.103 1.00 95.06 250 GLU A O 1
ATOM 1921 N N . GLU A 1 251 ? 2.855 8.492 -14.303 1.00 96.44 251 GLU A N 1
ATOM 1922 C CA . GLU A 1 251 ? 2.355 7.148 -14.634 1.00 96.44 251 GLU A CA 1
ATOM 1923 C C . GLU A 1 251 ? 3.115 6.062 -13.868 1.00 96.44 251 GLU A C 1
ATOM 1925 O O . GLU A 1 251 ? 2.511 5.136 -13.325 1.00 96.44 251 GLU A O 1
ATOM 1930 N N . SER A 1 252 ? 4.444 6.194 -13.780 1.00 96.44 252 SER A N 1
ATOM 1931 C CA . SER A 1 252 ? 5.290 5.252 -13.042 1.00 96.44 252 SER A CA 1
ATOM 1932 C C . SER A 1 252 ? 4.964 5.218 -11.546 1.00 96.44 252 SER A C 1
ATOM 1934 O O . SER A 1 252 ? 4.900 4.140 -10.953 1.00 96.44 252 SER A O 1
ATOM 1936 N N . ARG A 1 253 ? 4.662 6.382 -10.954 1.00 94.69 253 ARG A N 1
ATOM 1937 C CA . ARG A 1 253 ? 4.264 6.509 -9.544 1.00 94.69 253 ARG A CA 1
ATOM 1938 C C . ARG A 1 253 ? 2.885 5.920 -9.290 1.00 94.69 253 ARG A C 1
ATOM 1940 O O . ARG A 1 253 ? 2.690 5.230 -8.291 1.00 94.69 253 ARG A O 1
ATOM 1947 N N . VAL A 1 254 ? 1.936 6.165 -10.194 1.00 96.38 254 VAL A N 1
ATOM 1948 C CA . VAL A 1 254 ? 0.596 5.574 -10.116 1.00 96.38 254 VAL A CA 1
ATOM 1949 C C . VAL A 1 254 ? 0.692 4.051 -10.199 1.00 96.38 254 VAL A C 1
ATOM 1951 O O . VAL A 1 254 ? 0.105 3.377 -9.360 1.00 96.38 254 VAL A O 1
ATOM 1954 N N . ALA A 1 255 ? 1.478 3.502 -11.129 1.00 97.75 255 ALA A N 1
ATOM 1955 C CA . ALA A 1 255 ? 1.682 2.058 -11.237 1.00 97.75 255 ALA A CA 1
ATOM 1956 C C . ALA A 1 255 ? 2.317 1.458 -9.971 1.00 97.75 255 ALA A C 1
ATOM 1958 O O . ALA A 1 255 ? 1.867 0.420 -9.490 1.00 97.75 255 ALA A O 1
ATOM 1959 N N . GLU A 1 256 ? 3.322 2.120 -9.389 1.00 97.44 256 GLU A N 1
ATOM 1960 C CA . GLU A 1 256 ? 3.930 1.677 -8.130 1.00 97.44 256 GLU A CA 1
ATOM 1961 C C . GLU A 1 256 ? 2.945 1.749 -6.955 1.00 97.44 256 GLU A C 1
ATOM 1963 O O . GLU A 1 256 ? 2.879 0.825 -6.145 1.00 97.44 256 GLU A O 1
ATOM 1968 N N . SER A 1 257 ? 2.145 2.815 -6.871 1.00 96.56 257 SER A N 1
ATOM 1969 C CA . SER A 1 257 ? 1.098 2.948 -5.857 1.00 96.56 257 SER A CA 1
ATOM 1970 C C . SER A 1 257 ? 0.033 1.861 -5.997 1.00 96.56 257 SER A C 1
ATOM 1972 O O . SER A 1 257 ? -0.341 1.256 -4.994 1.00 96.56 257 SER A O 1
ATOM 1974 N N . LEU A 1 258 ? -0.421 1.575 -7.222 1.00 98.25 258 LEU A N 1
ATOM 1975 C CA . LEU A 1 258 ? -1.376 0.501 -7.493 1.00 98.25 258 LEU A CA 1
ATOM 1976 C C . LEU A 1 258 ? -0.800 -0.862 -7.116 1.00 98.25 258 LEU A C 1
ATOM 1978 O O . LEU A 1 258 ? -1.494 -1.636 -6.470 1.00 98.25 258 LEU A O 1
ATOM 1982 N N . LEU A 1 259 ? 0.470 -1.131 -7.442 1.00 98.31 259 LEU A N 1
ATOM 1983 C CA . LEU A 1 259 ? 1.122 -2.385 -7.067 1.00 98.31 259 LEU A CA 1
ATOM 1984 C C . LEU A 1 259 ? 1.122 -2.565 -5.547 1.00 98.31 259 LEU A C 1
ATOM 1986 O O . LEU A 1 259 ? 0.686 -3.603 -5.057 1.00 98.31 259 LEU A O 1
ATOM 1990 N N . ARG A 1 260 ? 1.532 -1.533 -4.797 1.00 98.00 260 ARG A N 1
ATOM 1991 C CA . ARG A 1 260 ? 1.519 -1.572 -3.327 1.00 98.00 260 ARG A CA 1
ATOM 1992 C C . ARG A 1 260 ? 0.109 -1.773 -2.774 1.00 98.00 260 ARG A C 1
ATOM 1994 O O . ARG A 1 260 ? -0.052 -2.490 -1.793 1.00 98.00 260 ARG A O 1
ATOM 2001 N N . GLN A 1 261 ? -0.911 -1.160 -3.381 1.00 98.12 261 GLN A N 1
ATOM 2002 C CA . GLN A 1 261 ? -2.311 -1.359 -2.983 1.00 98.12 261 GLN A CA 1
ATOM 2003 C C . GLN A 1 261 ? -2.765 -2.798 -3.230 1.00 98.12 261 GLN A C 1
ATOM 2005 O O . GLN A 1 261 ? -3.383 -3.398 -2.354 1.00 98.12 261 GLN A O 1
ATOM 2010 N N . THR A 1 262 ? -2.429 -3.376 -4.384 1.00 98.50 262 THR A N 1
ATOM 2011 C CA . THR A 1 262 ? -2.764 -4.767 -4.703 1.00 98.50 262 THR A CA 1
ATOM 2012 C C . THR A 1 262 ? -2.056 -5.736 -3.754 1.00 98.50 262 THR A C 1
ATOM 2014 O O . THR A 1 262 ? -2.697 -6.626 -3.201 1.00 98.50 262 THR A O 1
ATOM 2017 N N . GLU A 1 2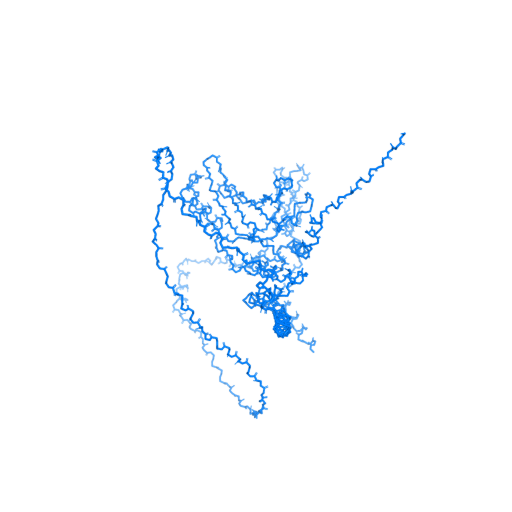63 ? -0.761 -5.533 -3.495 1.00 98.12 263 GLU A N 1
ATOM 2018 C CA . GLU A 1 263 ? 0.003 -6.314 -2.513 1.00 98.12 263 GLU A CA 1
ATOM 2019 C C . GLU A 1 263 ? -0.584 -6.173 -1.103 1.00 98.12 263 GLU A C 1
ATOM 2021 O O . GLU A 1 263 ? -0.697 -7.157 -0.376 1.00 98.12 263 GLU A O 1
ATOM 2026 N N . ALA A 1 264 ? -1.008 -4.966 -0.720 1.00 97.75 264 ALA A N 1
ATOM 2027 C CA . ALA A 1 264 ? -1.643 -4.723 0.566 1.00 97.75 264 ALA A CA 1
ATOM 2028 C C . ALA A 1 264 ? -2.959 -5.492 0.725 1.00 97.75 264 ALA A C 1
ATOM 2030 O O . ALA A 1 264 ? -3.168 -6.099 1.772 1.00 97.75 264 ALA A O 1
ATOM 2031 N N . VAL A 1 265 ? -3.811 -5.501 -0.306 1.00 98.00 265 VAL A N 1
ATOM 2032 C CA . VAL A 1 265 ? -5.059 -6.284 -0.332 1.00 98.00 265 VAL A CA 1
ATOM 2033 C C . VAL A 1 265 ? -4.768 -7.783 -0.219 1.00 98.00 265 VAL A C 1
ATOM 2035 O O . VAL A 1 265 ? -5.443 -8.482 0.528 1.00 98.00 265 VAL A O 1
ATOM 2038 N N . GLN A 1 266 ? -3.743 -8.289 -0.908 1.00 97.44 266 GLN A N 1
ATOM 2039 C CA . GLN A 1 266 ? -3.365 -9.708 -0.844 1.00 97.44 266 GLN A CA 1
ATOM 2040 C C . GLN A 1 266 ? -2.775 -10.121 0.515 1.00 97.44 266 GLN A C 1
ATOM 2042 O O . GLN A 1 266 ? -2.890 -11.278 0.909 1.00 97.44 266 GLN A O 1
ATOM 2047 N N . GLN A 1 267 ? -2.132 -9.191 1.225 1.00 97.12 267 GLN A N 1
ATOM 2048 C CA . GLN A 1 267 ? -1.497 -9.421 2.529 1.00 97.12 267 GLN A CA 1
ATOM 2049 C C . GLN A 1 267 ? -2.414 -9.120 3.718 1.00 97.12 267 GLN A C 1
ATOM 2051 O O . GLN A 1 267 ? -1.941 -9.075 4.857 1.00 97.12 267 GLN A O 1
ATOM 2056 N N . LEU A 1 268 ? -3.696 -8.848 3.478 1.00 97.38 268 LEU A N 1
ATOM 2057 C CA . LEU A 1 268 ? -4.600 -8.476 4.550 1.00 97.38 268 LEU A CA 1
ATOM 2058 C C . LEU A 1 268 ? -4.811 -9.618 5.531 1.00 97.38 268 LEU A C 1
ATOM 2060 O O . LEU A 1 268 ? -4.986 -10.775 5.150 1.00 97.38 268 LEU A O 1
ATOM 2064 N N . THR A 1 269 ? -4.812 -9.274 6.812 1.00 95.88 269 THR A N 1
ATOM 2065 C CA . THR A 1 269 ? -5.070 -10.256 7.855 1.00 95.88 269 THR A CA 1
ATOM 2066 C C . THR A 1 269 ? -6.558 -10.582 7.942 1.00 95.88 269 THR A C 1
ATOM 2068 O O . THR A 1 269 ? -7.412 -9.709 7.801 1.00 95.88 269 THR A O 1
ATOM 2071 N N . SER A 1 270 ? -6.876 -11.848 8.211 1.00 95.50 270 SER A N 1
ATOM 2072 C CA . SER A 1 270 ? -8.239 -12.300 8.514 1.00 95.50 270 SER A CA 1
ATOM 2073 C C . SER A 1 270 ? -8.582 -12.181 10.005 1.00 95.50 270 SER A C 1
ATOM 2075 O O . SER A 1 270 ? -9.603 -12.701 10.450 1.00 95.50 270 SER A O 1
ATOM 2077 N N . ILE A 1 271 ? -7.692 -11.583 10.801 1.00 95.62 271 ILE A N 1
ATOM 2078 C CA . ILE A 1 271 ? -7.846 -11.451 12.247 1.00 95.62 271 ILE A CA 1
ATOM 2079 C C . ILE A 1 271 ? -8.811 -10.304 12.557 1.00 95.62 271 ILE A C 1
ATOM 2081 O O . ILE A 1 271 ? -8.570 -9.161 12.175 1.00 95.62 271 ILE A O 1
ATOM 2085 N N . ASP A 1 272 ? -9.862 -10.598 13.321 1.00 95.44 272 ASP A N 1
ATOM 2086 C CA . ASP A 1 272 ? -10.729 -9.577 13.907 1.00 95.44 272 ASP A CA 1
ATOM 2087 C C . ASP A 1 272 ? -10.108 -9.011 15.195 1.00 95.44 272 ASP A C 1
ATOM 2089 O O . ASP A 1 272 ? -10.016 -9.702 16.213 1.00 95.44 272 ASP A O 1
ATOM 2093 N N . LEU A 1 273 ? -9.688 -7.742 15.149 1.00 94.50 273 LEU A N 1
ATOM 2094 C CA . LEU A 1 273 ? -9.090 -7.032 16.285 1.00 94.50 273 LEU A CA 1
ATOM 2095 C C . LEU A 1 273 ? -10.015 -6.986 17.502 1.00 94.50 273 LEU A C 1
ATOM 2097 O O . LEU A 1 273 ? -9.535 -7.132 18.624 1.00 94.50 273 LEU A O 1
ATOM 2101 N N . VAL A 1 274 ? -11.323 -6.800 17.293 1.00 95.06 274 VAL A N 1
ATOM 2102 C CA . VAL A 1 274 ? -12.283 -6.656 18.396 1.00 95.06 274 VAL A CA 1
ATOM 2103 C C . VAL A 1 274 ? -12.351 -7.958 19.180 1.00 95.06 274 VAL A C 1
ATOM 2105 O O . VAL A 1 274 ? -12.138 -7.950 20.391 1.00 95.06 274 VAL A O 1
ATOM 2108 N N . SER A 1 275 ? -12.533 -9.077 18.474 1.00 95.56 275 SER A N 1
ATOM 2109 C CA . SER A 1 275 ? -12.529 -10.413 19.073 1.00 95.56 275 SER A CA 1
ATOM 2110 C C . SER A 1 275 ? -11.202 -10.747 19.765 1.00 95.56 275 SER A C 1
ATOM 2112 O O . SER A 1 275 ? -11.193 -11.351 20.836 1.00 95.56 275 SER A O 1
ATOM 2114 N N . GLN A 1 276 ? -10.055 -10.368 19.186 1.00 96.56 276 GLN A N 1
ATOM 2115 C CA . GLN A 1 276 ? -8.756 -10.613 19.828 1.00 96.56 276 GLN A CA 1
ATOM 2116 C C . GLN A 1 276 ? -8.609 -9.835 21.137 1.00 96.56 276 GLN A C 1
ATOM 2118 O O . GLN A 1 276 ? -8.165 -10.403 22.133 1.00 96.56 276 GLN A O 1
ATOM 2123 N N . PHE A 1 277 ? -8.998 -8.558 21.159 1.00 95.94 277 PHE A N 1
ATOM 2124 C CA . PHE A 1 277 ? -8.888 -7.732 22.360 1.00 95.94 277 PHE A CA 1
ATOM 2125 C C . PHE A 1 277 ? -9.925 -8.091 23.426 1.00 95.94 277 PHE A C 1
ATOM 2127 O O . PHE A 1 277 ? -9.579 -8.084 24.606 1.00 95.94 277 PHE A O 1
ATOM 2134 N N . SER A 1 278 ? -11.148 -8.478 23.050 1.00 95.06 278 SER A N 1
ATOM 2135 C CA . SER A 1 278 ? -12.171 -8.895 24.019 1.00 95.06 278 SER A CA 1
ATOM 2136 C C . SER A 1 278 ? -11.761 -10.171 24.756 1.00 95.06 278 SER A C 1
ATOM 2138 O O . SER A 1 278 ? -11.957 -10.279 25.960 1.00 95.06 278 SER A O 1
ATOM 2140 N N . ASN A 1 279 ? -11.090 -11.104 24.071 1.00 95.81 279 ASN A N 1
ATOM 2141 C CA . ASN A 1 279 ? -10.609 -12.361 24.659 1.00 95.81 279 ASN A CA 1
ATOM 2142 C C . ASN A 1 279 ? -9.499 -12.187 25.716 1.00 95.81 279 ASN A C 1
ATOM 2144 O O . ASN A 1 279 ? -9.152 -13.144 26.421 1.00 95.81 279 ASN A O 1
ATOM 2148 N N . VAL A 1 280 ? -8.911 -10.991 25.805 1.00 96.31 280 VAL A N 1
ATOM 2149 C CA . VAL A 1 280 ? -7.888 -10.644 26.799 1.00 96.31 280 VAL A CA 1
ATOM 2150 C C . VAL A 1 280 ? -8.516 -10.194 28.118 1.00 96.31 280 VAL A C 1
ATOM 2152 O O . VAL A 1 280 ? -7.879 -10.317 29.164 1.00 96.31 280 VAL A O 1
ATOM 2155 N N . ILE A 1 281 ? -9.747 -9.688 28.098 1.00 94.69 281 ILE A N 1
ATOM 2156 C CA . ILE A 1 281 ? -10.416 -9.173 29.291 1.00 94.69 281 ILE A CA 1
ATOM 2157 C C . ILE A 1 281 ? -11.073 -10.336 30.037 1.00 94.69 281 ILE A C 1
ATOM 2159 O O . ILE A 1 281 ? -11.737 -11.186 29.448 1.00 94.69 281 ILE A O 1
ATOM 2163 N N . ARG A 1 282 ? -10.814 -10.423 31.342 1.00 95.12 282 ARG A N 1
ATOM 2164 C CA . ARG A 1 282 ? -11.422 -11.418 32.232 1.00 95.12 282 ARG A CA 1
ATOM 2165 C C . ARG A 1 282 ? -12.825 -10.975 32.640 1.00 95.12 282 ARG A C 1
ATOM 2167 O O . ARG A 1 282 ? -13.163 -9.801 32.536 1.00 95.12 282 ARG A O 1
ATOM 2174 N N . ASP A 1 283 ? -13.598 -11.896 33.209 1.00 94.56 283 ASP A N 1
ATOM 2175 C CA . ASP A 1 283 ? -14.963 -11.625 33.692 1.00 94.56 283 ASP A CA 1
ATOM 2176 C C . ASP A 1 283 ? -15.028 -10.526 34.776 1.00 94.56 283 ASP A C 1
ATOM 2178 O O . ASP A 1 283 ? -16.077 -9.929 34.996 1.00 94.56 283 ASP A O 1
ATOM 2182 N N . ASP A 1 284 ? -13.911 -10.239 35.455 1.00 92.50 284 ASP A N 1
ATOM 2183 C CA . ASP A 1 284 ? -13.785 -9.158 36.443 1.00 92.50 284 ASP A CA 1
ATOM 2184 C C . ASP A 1 284 ? -13.434 -7.787 35.824 1.00 92.50 284 ASP A C 1
ATOM 2186 O O . ASP A 1 284 ? -13.210 -6.815 36.549 1.00 92.50 284 ASP A O 1
ATOM 2190 N N . GLY A 1 285 ? -13.355 -7.700 34.491 1.00 90.25 285 GLY A N 1
ATOM 2191 C CA . GLY A 1 285 ? -12.958 -6.502 33.750 1.00 90.25 285 GLY A CA 1
ATOM 2192 C C . GLY A 1 285 ? -11.456 -6.198 33.808 1.00 90.25 285 GLY A C 1
ATOM 2193 O O . GLY A 1 285 ? -11.020 -5.146 33.334 1.00 90.25 285 GLY A O 1
ATOM 2194 N N . SER A 1 286 ? -10.637 -7.074 34.402 1.00 92.44 286 SER A N 1
ATOM 2195 C CA . SER A 1 286 ? -9.181 -6.922 34.413 1.00 92.44 286 SER A CA 1
ATOM 2196 C C . SER A 1 286 ? -8.541 -7.568 33.174 1.00 92.44 286 SER A C 1
ATOM 2198 O O . SER A 1 286 ? -8.985 -8.628 32.721 1.00 92.44 286 SER A O 1
ATOM 2200 N N . PRO A 1 287 ? -7.488 -6.964 32.591 1.00 93.81 287 PRO A N 1
ATOM 2201 C CA . PRO A 1 287 ? -6.780 -7.574 31.474 1.00 93.81 287 PRO A CA 1
ATOM 2202 C C . PRO A 1 287 ? -5.921 -8.754 31.951 1.00 93.81 287 PRO A C 1
ATOM 2204 O O . PRO A 1 287 ? -5.106 -8.629 32.868 1.00 93.81 287 PRO A O 1
ATOM 2207 N N . ASP A 1 288 ? -6.052 -9.902 31.289 1.00 95.62 288 ASP A N 1
ATOM 2208 C CA . ASP A 1 288 ? -5.148 -11.038 31.451 1.00 95.62 288 ASP A CA 1
ATOM 2209 C C . ASP A 1 288 ? -3.810 -10.725 30.765 1.00 95.62 288 ASP A C 1
ATOM 2211 O O . ASP A 1 288 ? -3.669 -10.862 29.550 1.00 95.62 288 ASP A O 1
ATOM 2215 N N . VAL A 1 289 ? -2.817 -10.289 31.548 1.00 94.81 289 VAL A N 1
ATOM 2216 C CA . VAL A 1 289 ? -1.502 -9.828 31.058 1.00 94.81 289 VAL A CA 1
ATOM 2217 C C . VAL A 1 289 ? -0.807 -10.867 30.169 1.00 94.81 289 VAL A C 1
ATOM 2219 O O . VAL A 1 289 ? -0.169 -10.499 29.182 1.00 94.81 289 VAL A O 1
ATOM 2222 N N . ALA A 1 290 ? -0.946 -12.161 30.476 1.00 96.00 290 ALA A N 1
ATOM 2223 C CA . ALA A 1 290 ? -0.315 -13.221 29.693 1.00 96.00 290 ALA A CA 1
ATOM 2224 C C . ALA A 1 290 ? -0.983 -13.368 28.318 1.00 96.00 290 ALA A C 1
ATOM 2226 O O . ALA A 1 290 ? -0.297 -13.412 27.295 1.00 96.00 290 ALA A O 1
ATOM 2227 N N . LYS A 1 291 ? -2.322 -13.376 28.271 1.00 96.75 291 LYS A N 1
ATOM 2228 C CA . LYS A 1 291 ? -3.062 -13.381 26.998 1.00 96.75 291 LYS A CA 1
ATOM 2229 C C . LYS A 1 291 ? -2.833 -12.097 26.208 1.00 96.75 291 LYS A C 1
ATOM 2231 O O . LYS A 1 291 ? -2.647 -12.167 24.997 1.00 96.75 291 LYS A O 1
ATOM 2236 N N . ALA A 1 292 ? -2.791 -10.952 26.887 1.00 96.75 292 ALA A N 1
ATOM 2237 C CA . ALA A 1 292 ? -2.534 -9.653 26.280 1.00 96.75 292 ALA A CA 1
ATOM 2238 C C . ALA A 1 292 ? -1.184 -9.634 25.553 1.00 96.75 292 ALA A C 1
ATOM 2240 O O . ALA A 1 292 ? -1.109 -9.188 24.411 1.00 96.75 292 ALA A O 1
ATOM 2241 N N . GLY A 1 293 ? -0.135 -10.170 26.190 1.00 97.31 293 GLY A N 1
ATOM 2242 C CA . GLY A 1 293 ? 1.188 -10.313 25.583 1.00 97.31 293 GLY A CA 1
ATOM 2243 C C . GLY A 1 293 ? 1.180 -11.211 24.342 1.00 97.31 293 GLY A C 1
ATOM 2244 O O . GLY A 1 293 ? 1.754 -10.847 23.320 1.00 97.31 293 GLY A O 1
ATOM 2245 N N . ASN A 1 294 ? 0.465 -12.339 24.389 1.00 97.62 294 ASN A N 1
ATOM 2246 C CA . ASN A 1 294 ? 0.346 -13.241 23.238 1.00 97.62 294 ASN A CA 1
ATOM 2247 C C . ASN A 1 294 ? -0.395 -12.592 22.059 1.00 97.62 294 ASN A C 1
ATOM 2249 O O . ASN A 1 294 ? 0.032 -12.734 20.915 1.00 97.62 294 ASN A O 1
ATOM 2253 N N . VAL A 1 295 ? -1.483 -11.864 22.332 1.00 97.69 295 VAL A N 1
ATOM 2254 C CA . VAL A 1 295 ? -2.213 -11.105 21.306 1.00 97.69 295 VAL A CA 1
ATOM 2255 C C . VAL A 1 295 ? -1.317 -10.017 20.717 1.00 97.69 295 VAL A C 1
ATOM 2257 O O . VAL A 1 295 ? -1.221 -9.907 19.498 1.00 97.69 295 VAL A O 1
ATOM 2260 N N . ALA A 1 296 ? -0.603 -9.263 21.556 1.00 97.75 296 ALA A N 1
ATOM 2261 C CA . ALA A 1 296 ? 0.310 -8.214 21.110 1.00 97.75 296 ALA A CA 1
ATOM 2262 C C . ALA A 1 296 ? 1.398 -8.738 20.153 1.00 97.75 296 ALA A C 1
ATOM 2264 O O . ALA A 1 296 ? 1.621 -8.145 19.096 1.00 97.75 296 ALA A O 1
ATOM 2265 N N . GLU A 1 297 ? 2.034 -9.866 20.485 1.00 97.88 297 GLU A N 1
ATOM 2266 C CA . GLU A 1 297 ? 3.025 -10.511 19.613 1.00 97.88 297 GLU A CA 1
ATOM 2267 C C . GLU A 1 297 ? 2.390 -11.079 18.334 1.00 97.88 297 GLU A C 1
ATOM 2269 O O . GLU A 1 297 ? 2.952 -10.928 17.251 1.00 97.88 297 GLU A O 1
ATOM 2274 N N . GLY A 1 298 ? 1.191 -11.667 18.421 1.00 97.56 298 GLY A N 1
ATOM 2275 C CA . GLY A 1 298 ? 0.471 -12.206 17.261 1.00 97.56 298 GLY A CA 1
ATOM 2276 C C . GLY A 1 298 ? 0.037 -11.145 16.243 1.00 97.56 298 GLY A C 1
ATOM 2277 O O . GLY A 1 298 ? -0.048 -11.431 15.047 1.00 97.56 298 GLY A O 1
ATOM 2278 N N . LEU A 1 299 ? -0.201 -9.911 16.699 1.00 97.94 299 LEU A N 1
ATOM 2279 C CA . LEU A 1 299 ? -0.542 -8.781 15.834 1.00 97.94 299 LEU A CA 1
ATOM 2280 C C . LEU A 1 299 ? 0.666 -8.217 15.082 1.00 97.94 299 LEU A C 1
ATOM 2282 O O . LEU A 1 299 ? 0.488 -7.567 14.054 1.00 97.94 299 LEU A O 1
ATOM 2286 N N . LYS A 1 300 ? 1.894 -8.455 15.546 1.00 98.12 300 LYS A N 1
ATOM 2287 C CA . LYS A 1 300 ? 3.098 -7.902 14.921 1.00 98.12 300 LYS A CA 1
ATOM 2288 C C . LYS A 1 300 ? 3.262 -8.407 13.484 1.00 98.12 300 LYS A C 1
ATOM 2290 O O . LYS A 1 300 ? 3.210 -9.600 13.206 1.00 98.12 300 LYS A O 1
ATOM 2295 N N . GLY A 1 301 ? 3.468 -7.478 12.554 1.00 97.75 301 GLY A N 1
ATOM 2296 C CA . GLY A 1 301 ? 3.565 -7.739 11.117 1.00 97.75 301 GLY A CA 1
ATOM 2297 C C . GLY A 1 301 ? 2.219 -7.912 10.406 1.00 97.75 301 GLY A C 1
ATOM 2298 O O . GLY A 1 301 ? 2.187 -7.848 9.177 1.00 97.75 301 GLY A O 1
ATOM 2299 N N . GLN A 1 302 ? 1.109 -8.067 11.137 1.00 98.19 302 GLN A N 1
ATOM 2300 C CA . GLN A 1 302 ? -0.223 -8.182 10.541 1.00 98.19 302 GLN A CA 1
ATOM 2301 C C . GLN A 1 302 ? -0.641 -6.856 9.913 1.00 98.19 302 GLN A C 1
ATOM 2303 O O . GLN A 1 302 ? -0.395 -5.786 10.478 1.00 98.19 302 GLN A O 1
ATOM 2308 N N . ARG A 1 303 ? -1.268 -6.928 8.736 1.00 98.00 303 ARG A N 1
ATOM 2309 C CA . ARG A 1 303 ? -1.712 -5.762 7.971 1.00 98.00 303 ARG A CA 1
ATOM 2310 C C . ARG A 1 303 ? -3.201 -5.518 8.172 1.00 98.00 303 ARG A C 1
ATOM 2312 O O . ARG A 1 303 ? -4.006 -6.405 7.903 1.00 98.00 303 ARG A O 1
ATOM 2319 N N . PHE A 1 304 ? -3.541 -4.296 8.566 1.00 97.81 304 PHE A N 1
ATOM 2320 C CA . PHE A 1 304 ? -4.914 -3.838 8.779 1.00 97.81 304 PHE A CA 1
ATOM 2321 C C . PHE A 1 304 ? -5.253 -2.654 7.876 1.00 97.81 304 PHE A C 1
ATOM 2323 O O . PHE A 1 304 ? -4.363 -2.008 7.311 1.00 97.81 304 PHE A O 1
ATOM 2330 N N . VAL A 1 305 ? -6.551 -2.380 7.760 1.00 97.38 305 VAL A N 1
ATOM 2331 C CA . VAL A 1 305 ? -7.111 -1.229 7.046 1.00 97.38 305 VAL A CA 1
ATOM 2332 C C . VAL A 1 305 ? -7.607 -0.215 8.065 1.00 97.38 305 VAL A C 1
ATOM 2334 O O . VAL A 1 305 ? -8.206 -0.584 9.072 1.00 97.38 305 VAL A O 1
ATOM 2337 N N . PHE A 1 306 ? -7.372 1.059 7.781 1.00 96.94 306 PHE A N 1
ATOM 2338 C CA . PHE A 1 306 ? -7.755 2.178 8.624 1.00 96.94 306 PHE A CA 1
ATOM 2339 C C . PHE A 1 306 ? -8.484 3.220 7.773 1.00 96.94 306 PHE A C 1
ATOM 2341 O O . PHE A 1 306 ? -7.909 3.736 6.813 1.00 96.94 306 PHE A O 1
ATOM 2348 N N . GLU A 1 307 ? -9.732 3.524 8.137 1.00 95.94 307 GLU A N 1
ATOM 2349 C CA . GLU A 1 307 ? -10.484 4.698 7.674 1.00 95.94 307 GLU A CA 1
ATOM 2350 C C . GLU A 1 307 ? -10.691 5.620 8.876 1.00 95.94 307 GLU A C 1
ATOM 2352 O O . GLU A 1 307 ? -11.451 5.284 9.785 1.00 95.94 307 GLU A O 1
ATOM 2357 N N . LEU A 1 308 ? -9.957 6.730 8.939 1.00 96.38 308 LEU A N 1
ATOM 2358 C CA . LEU A 1 308 ? -9.977 7.609 10.109 1.00 96.38 308 LEU A CA 1
ATOM 2359 C C . LEU A 1 308 ? -9.351 8.977 9.840 1.00 96.38 308 LEU A C 1
ATOM 2361 O O . LEU A 1 308 ? -8.676 9.212 8.835 1.00 96.38 308 LEU A O 1
ATOM 2365 N N . ILE A 1 309 ? -9.560 9.874 10.800 1.00 96.00 309 ILE A N 1
ATOM 2366 C CA . ILE A 1 309 ? -9.011 11.225 10.807 1.00 96.00 309 ILE A CA 1
ATOM 2367 C C . ILE A 1 309 ? -7.571 11.191 11.337 1.00 96.00 309 ILE A C 1
ATOM 2369 O O . ILE A 1 309 ? -7.295 10.647 12.413 1.00 96.00 309 ILE A O 1
ATOM 2373 N N . LEU A 1 310 ? -6.642 11.789 10.585 1.00 95.94 310 LEU A N 1
ATOM 2374 C CA . LEU A 1 310 ? -5.252 11.955 11.014 1.00 95.94 310 LEU A CA 1
ATOM 2375 C C . LEU A 1 310 ? -5.107 13.172 11.928 1.00 95.94 310 LEU A C 1
ATOM 2377 O O . LEU A 1 310 ? -5.259 14.304 11.471 1.00 95.94 310 LEU A O 1
ATOM 2381 N N . LYS A 1 311 ? -4.705 12.948 13.185 1.00 95.19 311 LYS A N 1
ATOM 2382 C CA . LYS A 1 311 ? -4.326 14.018 14.117 1.00 95.19 311 LYS A CA 1
ATOM 2383 C C . LYS A 1 311 ? -2.809 14.092 14.224 1.00 95.19 311 LYS A C 1
ATOM 2385 O O . LYS A 1 311 ? -2.128 13.110 14.535 1.00 95.19 311 LYS A O 1
ATOM 2390 N N . ARG A 1 312 ? -2.240 15.263 13.944 1.00 93.81 312 ARG A N 1
ATOM 2391 C CA . ARG A 1 312 ? -0.795 15.478 14.084 1.00 93.81 312 ARG A CA 1
ATOM 2392 C C . ARG A 1 312 ? -0.455 15.582 15.571 1.00 93.81 312 ARG A C 1
ATOM 2394 O O . ARG A 1 312 ? -1.028 16.406 16.272 1.00 93.81 312 ARG A O 1
ATOM 2401 N N . ARG A 1 313 ? 0.483 14.758 16.050 1.00 92.56 313 ARG A N 1
ATOM 2402 C CA . ARG A 1 313 ? 0.845 14.733 17.478 1.00 92.56 313 ARG A CA 1
ATOM 2403 C C . ARG A 1 313 ? 1.611 15.987 17.903 1.00 92.56 313 ARG A C 1
ATOM 2405 O O . ARG A 1 313 ? 1.342 16.542 18.963 1.00 92.56 313 ARG A O 1
ATOM 2412 N N . THR A 1 314 ? 2.543 16.421 17.060 1.00 90.12 314 THR A N 1
ATOM 2413 C CA . THR A 1 314 ? 3.410 17.577 17.308 1.00 90.12 314 THR A CA 1
ATOM 2414 C C . THR A 1 314 ? 3.656 18.301 15.988 1.00 90.12 314 THR A C 1
ATOM 2416 O O . THR A 1 314 ? 3.888 17.660 14.959 1.00 90.12 314 THR A O 1
ATOM 2419 N N . ALA A 1 315 ? 3.600 19.634 15.980 1.00 83.75 315 ALA A N 1
ATOM 2420 C CA . ALA A 1 315 ? 3.878 20.413 14.775 1.00 83.75 315 ALA A CA 1
ATOM 2421 C C . ALA A 1 315 ? 5.310 20.132 14.272 1.00 83.75 315 ALA A C 1
ATOM 2423 O O . ALA A 1 315 ? 6.274 20.321 15.006 1.00 83.75 315 ALA A O 1
ATOM 2424 N N . GLY A 1 316 ? 5.442 19.662 13.026 1.00 78.19 316 GLY A N 1
ATOM 2425 C CA . GLY A 1 316 ? 6.730 19.357 12.385 1.00 78.19 316 GLY A CA 1
ATOM 2426 C C . GLY A 1 316 ? 7.197 17.900 12.489 1.00 78.19 316 GLY A C 1
ATOM 2427 O O . GLY A 1 316 ? 8.118 17.516 11.773 1.00 78.19 316 GLY A O 1
ATOM 2428 N N . GLU A 1 317 ? 6.554 17.063 13.306 1.00 87.19 317 GLU A N 1
ATOM 2429 C CA . GLU A 1 317 ? 6.867 15.631 13.364 1.00 87.19 317 GLU A CA 1
ATOM 2430 C C . GLU A 1 317 ? 6.047 14.834 12.341 1.00 87.19 317 GLU A C 1
ATOM 2432 O O . GLU A 1 317 ? 4.872 15.107 12.099 1.00 87.19 317 GLU A O 1
ATOM 2437 N N . THR A 1 318 ? 6.646 13.783 11.776 1.00 89.81 318 THR A N 1
ATOM 2438 C CA . THR A 1 318 ? 5.955 12.817 10.900 1.00 89.81 318 THR A CA 1
ATOM 2439 C C . THR A 1 318 ? 5.112 11.807 11.682 1.00 89.81 318 THR A C 1
ATOM 2441 O O . THR A 1 318 ? 4.640 10.833 11.100 1.00 89.81 318 THR A O 1
ATOM 2444 N N . ALA A 1 319 ? 4.947 12.008 12.993 1.00 94.56 319 ALA A N 1
ATOM 2445 C CA . ALA A 1 319 ? 4.181 11.152 13.884 1.00 94.56 319 ALA A CA 1
ATOM 2446 C C . ALA A 1 319 ? 2.721 11.620 13.986 1.00 94.56 319 ALA A C 1
ATOM 2448 O O . ALA A 1 319 ? 2.420 12.736 14.421 1.00 94.56 319 ALA A O 1
ATOM 2449 N N . PHE A 1 320 ? 1.813 10.721 13.629 1.00 96.12 320 PHE A N 1
ATOM 2450 C CA . PHE A 1 320 ? 0.373 10.918 13.680 1.00 96.12 320 PHE A CA 1
ATOM 2451 C C . PHE A 1 320 ? -0.230 10.027 14.761 1.00 96.12 320 PHE A C 1
ATOM 2453 O O . PHE A 1 320 ? 0.172 8.871 14.926 1.00 96.12 320 PHE A O 1
ATOM 2460 N N . GLN A 1 321 ? -1.197 10.579 15.485 1.00 96.19 321 GLN A N 1
ATOM 2461 C CA . GLN A 1 321 ? -2.135 9.815 16.289 1.00 96.19 321 GLN A CA 1
ATOM 2462 C C . GLN A 1 321 ? -3.410 9.651 15.466 1.00 96.19 321 GLN A C 1
ATOM 2464 O O . GLN A 1 321 ? -3.938 10.614 14.910 1.00 96.19 321 GLN A O 1
ATOM 2469 N N . LEU A 1 322 ? -3.871 8.417 15.348 1.00 95.94 322 LEU A N 1
ATOM 2470 C CA . LEU A 1 322 ? -5.082 8.102 14.613 1.00 95.94 322 LEU A CA 1
ATOM 2471 C C . LEU A 1 322 ? -6.277 8.269 15.548 1.00 95.94 322 LEU A C 1
ATOM 2473 O O . LEU A 1 322 ? -6.258 7.741 16.662 1.00 95.94 322 LEU A O 1
ATOM 2477 N N . ASP A 1 323 ? -7.309 8.985 15.104 1.00 93.00 323 ASP A N 1
ATOM 2478 C CA . ASP A 1 323 ? -8.561 9.075 15.854 1.00 93.00 323 ASP A CA 1
ATOM 2479 C C . ASP A 1 323 ? -9.353 7.777 15.674 1.00 93.00 323 ASP A C 1
ATOM 2481 O O . ASP A 1 323 ? -10.170 7.648 14.764 1.00 93.00 323 ASP A O 1
ATOM 2485 N N . PHE A 1 324 ? -9.030 6.770 16.486 1.00 92.62 324 PHE A N 1
ATOM 2486 C CA . PHE A 1 324 ? -9.605 5.434 16.397 1.00 92.62 324 PHE A CA 1
ATOM 2487 C C . PHE A 1 324 ? -10.577 5.207 17.565 1.00 92.62 324 PHE A C 1
ATOM 2489 O O . PHE A 1 324 ? -10.138 4.884 18.669 1.00 92.62 324 PHE A O 1
ATOM 2496 N N . PRO A 1 325 ? -11.898 5.383 17.365 1.00 88.31 325 PRO A N 1
ATOM 2497 C CA . PRO A 1 325 ? -12.887 5.356 18.442 1.00 88.31 325 PRO A CA 1
ATOM 2498 C C . PRO A 1 325 ? -13.263 3.923 18.853 1.00 88.31 325 PRO A C 1
ATOM 2500 O O . PRO A 1 325 ? -14.433 3.631 19.095 1.00 88.31 325 PRO A O 1
ATOM 2503 N N . LEU A 1 326 ? -12.295 3.004 18.900 1.00 92.06 326 LEU A N 1
ATOM 2504 C CA . LEU A 1 326 ? -12.538 1.638 19.343 1.00 92.06 326 LEU A CA 1
ATOM 2505 C C . LEU A 1 326 ? -12.256 1.523 20.842 1.00 92.06 326 LEU A C 1
ATOM 2507 O O . LEU A 1 326 ? -11.133 1.732 21.307 1.00 92.06 326 LEU A O 1
ATOM 2511 N N . ILE A 1 327 ? -13.302 1.168 21.581 1.00 92.06 327 ILE A N 1
ATOM 2512 C CA . ILE A 1 327 ? -13.254 0.850 23.006 1.00 92.06 327 ILE A CA 1
ATOM 2513 C C . ILE A 1 327 ? -13.740 -0.590 23.143 1.00 92.06 327 ILE A C 1
ATOM 2515 O O . ILE A 1 327 ? -14.823 -0.921 22.661 1.00 92.06 327 ILE A O 1
ATOM 2519 N N . VAL A 1 328 ? -12.936 -1.443 23.776 1.00 92.69 328 VAL A N 1
ATOM 2520 C CA . VAL A 1 328 ? -13.275 -2.850 24.030 1.00 92.69 328 VAL A CA 1
ATOM 2521 C C . VAL A 1 328 ? -13.320 -3.048 25.539 1.00 92.69 328 VAL A C 1
ATOM 2523 O O . VAL A 1 328 ? -12.279 -2.936 26.181 1.00 92.69 328 VAL A O 1
ATOM 2526 N N . GLU A 1 329 ? -14.509 -3.294 26.101 1.00 89.81 329 GLU A N 1
ATOM 2527 C CA . GLU A 1 329 ? -14.718 -3.509 27.549 1.00 89.81 329 GLU A CA 1
ATOM 2528 C C . GLU A 1 329 ? -14.031 -2.426 28.418 1.00 89.81 329 GLU A C 1
ATOM 2530 O O . GLU A 1 329 ? -13.229 -2.719 29.303 1.00 89.81 329 GLU A O 1
ATOM 2535 N N . ASP A 1 330 ? -14.277 -1.148 28.103 1.00 91.50 330 ASP A N 1
ATOM 2536 C CA . ASP A 1 330 ? -13.681 0.044 28.742 1.00 91.50 330 ASP A CA 1
ATOM 2537 C C . ASP A 1 330 ? -12.167 0.262 28.536 1.00 91.50 330 ASP A C 1
ATOM 2539 O O . ASP A 1 330 ? -11.582 1.189 29.106 1.00 91.50 330 ASP A O 1
ATOM 2543 N N . VAL A 1 331 ? -11.512 -0.535 27.689 1.00 94.31 331 VAL A N 1
ATOM 2544 C CA . VAL A 1 331 ? -10.106 -0.342 27.308 1.00 94.31 331 VAL A CA 1
ATOM 2545 C C . VAL A 1 331 ? -10.035 0.376 25.962 1.00 94.31 331 VAL A C 1
ATOM 2547 O O . VAL A 1 331 ? -10.428 -0.163 24.927 1.00 94.31 331 VAL A O 1
ATOM 2550 N N . ALA A 1 332 ? -9.518 1.606 25.965 1.00 95.19 332 ALA A N 1
ATOM 2551 C CA . ALA A 1 332 ? -9.335 2.388 24.742 1.00 95.19 332 ALA A CA 1
ATOM 2552 C C . ALA A 1 332 ? -8.103 1.919 23.949 1.00 95.19 332 ALA A C 1
ATOM 2554 O O . ALA A 1 332 ? -7.121 1.445 24.527 1.00 95.19 332 ALA A O 1
ATOM 2555 N N . ILE A 1 333 ? -8.134 2.081 22.627 1.00 96.44 333 ILE A N 1
ATOM 2556 C CA . ILE A 1 333 ? -7.030 1.702 21.739 1.00 96.44 333 ILE A CA 1
ATOM 2557 C C . ILE A 1 333 ? -6.454 2.952 21.078 1.00 96.44 333 ILE A C 1
ATOM 2559 O O . ILE A 1 333 ? -7.116 3.610 20.282 1.00 96.44 333 ILE A O 1
ATOM 2563 N N . ASP A 1 334 ? -5.191 3.250 21.372 1.00 96.19 334 ASP A N 1
ATOM 2564 C CA . ASP A 1 334 ? -4.446 4.319 20.718 1.00 96.19 334 ASP A CA 1
ATOM 2565 C C . ASP A 1 334 ? -3.597 3.760 19.586 1.00 96.19 334 ASP A C 1
ATOM 2567 O O . ASP A 1 334 ? -2.765 2.873 19.798 1.00 96.19 334 ASP A O 1
ATOM 2571 N N . VAL A 1 335 ? -3.753 4.321 18.388 1.00 97.38 335 VAL A N 1
ATOM 2572 C CA . VAL A 1 335 ? -2.966 3.923 17.221 1.00 97.38 335 VAL A CA 1
ATOM 2573 C C . VAL A 1 335 ? -2.070 5.078 16.778 1.00 97.38 335 VAL A C 1
ATOM 2575 O O . VAL A 1 335 ? -2.517 6.212 16.609 1.00 97.38 335 VAL A O 1
ATOM 2578 N N . PHE A 1 336 ? -0.787 4.784 16.593 1.00 97.25 336 PHE A N 1
ATOM 2579 C CA . PHE A 1 336 ? 0.245 5.736 16.196 1.00 97.25 336 PHE A CA 1
ATOM 2580 C C . PHE A 1 336 ? 0.916 5.287 14.905 1.00 97.25 336 PHE A C 1
ATOM 2582 O O . PHE A 1 336 ? 1.151 4.099 14.698 1.00 97.25 336 PHE A O 1
ATOM 2589 N N . VAL A 1 337 ? 1.296 6.238 14.057 1.00 97.62 337 VAL A N 1
ATOM 2590 C CA . VAL A 1 337 ? 2.021 5.951 12.814 1.00 97.62 337 VAL A CA 1
ATOM 2591 C C . VAL A 1 337 ? 3.001 7.066 12.483 1.00 97.62 337 VAL A C 1
ATOM 2593 O O . VAL A 1 337 ? 2.687 8.243 12.638 1.00 97.62 337 VAL A O 1
ATOM 2596 N N . SER A 1 338 ? 4.188 6.702 11.996 1.00 96.75 338 SER A N 1
ATOM 2597 C CA . SER A 1 338 ? 5.174 7.657 11.482 1.00 96.75 338 SER A CA 1
ATOM 2598 C C . SER A 1 338 ? 5.437 7.401 10.004 1.00 96.75 338 SER A C 1
ATOM 2600 O O . SER A 1 338 ? 6.258 6.550 9.685 1.00 96.75 338 SER A O 1
ATOM 2602 N N . SER A 1 339 ? 4.745 8.097 9.095 1.00 95.25 339 SER A N 1
ATOM 2603 C CA . SER A 1 339 ? 4.837 7.833 7.648 1.00 95.25 339 SER A CA 1
ATOM 2604 C C . SER A 1 339 ? 4.986 9.108 6.823 1.00 95.25 339 SER A C 1
ATOM 2606 O O . SER A 1 339 ? 4.198 10.047 6.952 1.00 95.25 339 SER A O 1
ATOM 2608 N N . SER A 1 340 ? 5.961 9.107 5.911 1.00 92.94 340 SER A N 1
ATOM 2609 C CA . SER A 1 340 ? 6.144 10.177 4.925 1.00 92.94 340 SER A CA 1
ATOM 2610 C C . SER A 1 340 ? 4.984 10.251 3.928 1.00 92.94 340 SER A C 1
ATOM 2612 O O . SER A 1 340 ? 4.597 11.339 3.509 1.00 92.94 340 SER A O 1
ATOM 2614 N N . VAL A 1 341 ? 4.363 9.114 3.604 1.00 92.25 341 VAL A N 1
ATOM 2615 C CA . VAL A 1 341 ? 3.205 9.058 2.700 1.00 92.25 341 VAL A CA 1
ATOM 2616 C C . VAL A 1 341 ? 2.012 9.805 3.305 1.00 92.25 341 VAL A C 1
ATOM 2618 O O . VAL A 1 341 ? 1.380 10.619 2.634 1.00 92.25 341 VAL A O 1
ATOM 2621 N N . LEU A 1 342 ? 1.743 9.588 4.597 1.00 95.44 342 LEU A N 1
ATOM 2622 C CA . LEU A 1 342 ? 0.653 10.264 5.309 1.00 95.44 342 LEU A CA 1
ATOM 2623 C C . LEU A 1 342 ? 0.945 11.748 5.546 1.00 95.44 342 LEU A C 1
ATOM 2625 O O . LEU A 1 342 ? 0.020 12.557 5.517 1.00 95.44 342 LEU A O 1
ATOM 2629 N N . SER A 1 343 ? 2.217 12.139 5.698 1.00 93.50 343 SER A N 1
ATOM 2630 C CA . SER A 1 343 ? 2.560 13.563 5.813 1.00 93.50 343 SER A CA 1
ATOM 2631 C C . SER A 1 343 ? 2.184 14.383 4.580 1.00 93.50 343 SER A C 1
ATOM 2633 O O . SER A 1 343 ? 1.815 15.542 4.735 1.00 93.50 343 SER A O 1
ATOM 2635 N N . GLY A 1 344 ? 2.170 13.773 3.388 1.00 91.75 344 GLY A N 1
ATOM 2636 C CA . GLY A 1 344 ? 1.689 14.426 2.168 1.00 91.75 344 GLY A CA 1
ATOM 2637 C C . GLY A 1 344 ? 0.174 14.656 2.139 1.00 91.75 344 GLY A C 1
ATOM 2638 O O . GLY A 1 344 ? -0.299 15.470 1.353 1.00 91.75 344 GLY A O 1
ATOM 2639 N N . CYS A 1 345 ? -0.593 13.967 2.992 1.00 93.62 345 CYS A N 1
ATOM 2640 C CA . CYS A 1 345 ? -2.043 14.144 3.087 1.00 93.62 345 CYS A CA 1
ATOM 2641 C C . CYS A 1 345 ? -2.441 15.335 3.968 1.00 93.62 345 CYS A C 1
ATOM 2643 O O . CYS A 1 345 ? -3.535 15.869 3.809 1.00 93.62 345 CYS A O 1
ATOM 2645 N N . VAL A 1 346 ? -1.572 15.748 4.894 1.00 93.38 346 VAL A N 1
ATOM 2646 C CA . VAL A 1 346 ? -1.869 16.792 5.882 1.00 93.38 346 VAL A CA 1
ATOM 2647 C C . VAL A 1 346 ? -1.334 18.134 5.390 1.00 93.38 346 VAL A C 1
ATOM 2649 O O . VAL A 1 346 ? -0.137 18.411 5.490 1.00 93.38 346 VAL A O 1
ATOM 2652 N N . VAL A 1 347 ? -2.229 18.982 4.882 1.00 89.56 347 VAL A N 1
ATOM 2653 C CA . VAL A 1 347 ? -1.905 20.344 4.433 1.00 89.56 347 VAL A CA 1
ATOM 2654 C C . VAL A 1 347 ? -2.293 21.336 5.532 1.00 89.56 347 VAL A C 1
ATOM 2656 O O . VAL A 1 347 ? -3.474 21.491 5.846 1.00 89.56 347 VAL A O 1
ATOM 2659 N N . GLY A 1 348 ? -1.303 22.002 6.133 1.00 89.19 348 GLY A N 1
ATOM 2660 C CA . GLY A 1 348 ? -1.523 22.924 7.256 1.00 89.19 348 GLY A CA 1
ATOM 2661 C C . GLY A 1 348 ? -2.052 22.214 8.510 1.00 89.19 348 GLY A C 1
ATOM 2662 O O . GLY A 1 348 ? -1.556 21.142 8.857 1.00 89.19 348 GLY A O 1
ATOM 2663 N N . ASP A 1 349 ? -3.064 22.811 9.144 1.00 88.62 349 ASP A N 1
ATOM 2664 C CA . ASP A 1 349 ? -3.747 22.293 10.345 1.00 88.62 349 ASP A CA 1
ATOM 2665 C C . ASP A 1 349 ? -5.025 21.502 10.009 1.00 88.62 349 ASP A C 1
ATOM 2667 O O . ASP A 1 349 ? -5.880 21.285 10.865 1.00 88.62 349 ASP A O 1
ATOM 2671 N N . SER A 1 350 ? -5.198 21.096 8.746 1.00 91.88 350 SER A N 1
ATOM 2672 C CA . SER A 1 350 ? -6.324 20.238 8.377 1.00 91.88 350 SER A CA 1
ATOM 2673 C C . SER A 1 350 ? -6.163 18.843 8.987 1.00 91.88 350 SER A C 1
ATOM 2675 O O . SER A 1 350 ? -5.069 18.281 8.998 1.00 91.88 350 SER A O 1
ATOM 2677 N N . GLU A 1 351 ? -7.267 18.272 9.466 1.00 93.25 351 GLU A N 1
ATOM 2678 C CA . GLU A 1 351 ? -7.345 16.884 9.924 1.00 93.25 351 GLU A CA 1
ATOM 2679 C C . GLU A 1 351 ? -8.051 16.048 8.837 1.00 93.25 351 GLU A C 1
ATOM 2681 O O . GLU A 1 351 ? -9.274 15.885 8.867 1.00 93.25 351 GLU A O 1
ATOM 2686 N N . PRO A 1 352 ? -7.333 15.587 7.793 1.00 95.19 352 PRO A N 1
ATOM 2687 C CA . PRO A 1 352 ? -7.955 14.879 6.683 1.00 95.19 352 PRO A CA 1
ATOM 2688 C C . PRO A 1 352 ? -8.438 13.491 7.116 1.00 95.19 352 PRO A C 1
ATOM 2690 O O . PRO A 1 352 ? -7.741 12.773 7.839 1.00 95.19 352 PRO A O 1
ATOM 2693 N N . ASN A 1 353 ? -9.602 13.086 6.602 1.00 96.19 353 ASN A N 1
ATOM 2694 C CA . ASN A 1 353 ? -10.008 11.684 6.608 1.00 96.19 353 ASN A CA 1
ATOM 2695 C C . ASN A 1 353 ? -9.219 10.930 5.527 1.00 96.19 353 ASN A C 1
ATOM 2697 O O . ASN A 1 353 ? -9.120 11.399 4.389 1.00 96.19 353 ASN A O 1
ATOM 2701 N N . VAL A 1 354 ? -8.649 9.782 5.879 1.00 97.31 354 VAL A N 1
ATOM 2702 C CA . VAL A 1 354 ? -7.822 8.967 4.986 1.00 97.31 354 VAL A CA 1
ATOM 27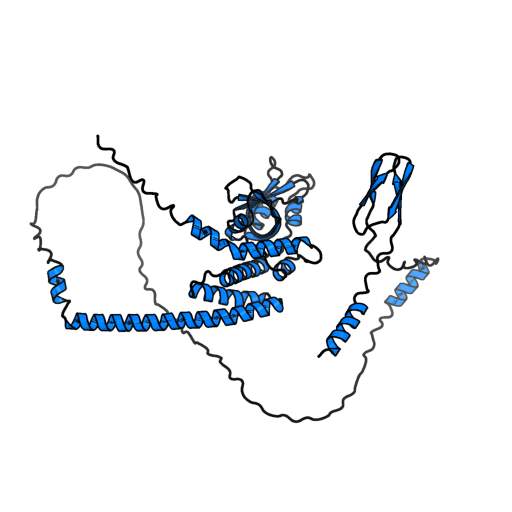03 C C . VAL A 1 354 ? -8.211 7.498 5.077 1.00 97.31 354 VAL A C 1
ATOM 2705 O O . VAL A 1 354 ? -8.465 6.981 6.161 1.00 97.31 354 VAL A O 1
ATOM 2708 N N . LEU A 1 355 ? -8.177 6.813 3.932 1.00 97.88 355 LEU A N 1
ATOM 2709 C CA . LEU A 1 355 ? -8.226 5.356 3.844 1.00 97.88 355 LEU A CA 1
ATOM 2710 C C . LEU A 1 355 ? -6.837 4.808 3.494 1.00 97.88 355 LEU A C 1
ATOM 2712 O O . LEU A 1 355 ? -6.279 5.120 2.436 1.00 97.88 355 LEU A O 1
ATOM 2716 N N . PHE A 1 356 ? -6.252 3.998 4.370 1.00 98.19 356 PHE A N 1
ATOM 2717 C CA . PHE A 1 356 ? -4.946 3.385 4.124 1.00 98.19 356 PHE A CA 1
ATOM 2718 C C . PHE A 1 356 ? -4.819 2.015 4.781 1.00 98.19 356 PHE A C 1
ATOM 2720 O O . PHE A 1 356 ? -5.588 1.645 5.663 1.00 98.19 356 PHE A O 1
ATOM 2727 N N . THR A 1 357 ? -3.813 1.260 4.354 1.00 98.19 357 THR A N 1
ATOM 2728 C CA . THR A 1 357 ? -3.416 0.005 4.999 1.00 98.19 357 THR A CA 1
ATOM 2729 C C . THR A 1 357 ? -2.028 0.135 5.598 1.00 98.19 357 THR A C 1
ATOM 2731 O O . THR A 1 357 ? -1.200 0.880 5.070 1.00 98.19 357 THR A O 1
ATOM 2734 N N . ALA A 1 358 ? -1.758 -0.579 6.688 1.00 98.19 358 ALA A N 1
ATOM 2735 C CA . ALA A 1 358 ? -0.431 -0.634 7.295 1.00 98.19 358 ALA A CA 1
ATOM 2736 C C . ALA A 1 358 ? -0.245 -1.912 8.119 1.00 98.19 358 ALA A C 1
ATOM 2738 O O . ALA A 1 358 ? -1.205 -2.459 8.665 1.00 98.19 358 ALA A O 1
ATOM 2739 N N . CYS A 1 359 ? 1.001 -2.364 8.225 1.00 98.31 359 CYS A N 1
ATOM 2740 C CA . CYS A 1 359 ? 1.410 -3.427 9.133 1.00 98.31 359 CYS A CA 1
ATOM 2741 C C . CYS A 1 359 ? 1.589 -2.887 10.556 1.00 98.31 359 CYS A C 1
ATOM 2743 O O . CYS A 1 359 ? 2.073 -1.771 10.753 1.00 98.31 359 CYS A O 1
ATOM 2745 N N . VAL A 1 360 ? 1.261 -3.693 11.563 1.00 98.38 360 VAL A N 1
ATOM 2746 C CA . VAL A 1 360 ? 1.586 -3.386 12.962 1.00 98.38 360 VAL A CA 1
ATOM 2747 C C . VAL A 1 360 ? 3.076 -3.622 13.190 1.00 98.38 360 VAL A C 1
ATOM 2749 O O . VAL A 1 360 ? 3.577 -4.730 13.008 1.00 98.38 360 VAL A O 1
ATOM 2752 N N . ARG A 1 361 ? 3.799 -2.587 13.613 1.00 98.25 361 ARG A N 1
ATOM 2753 C CA . ARG A 1 361 ? 5.213 -2.686 13.994 1.00 98.25 361 ARG A CA 1
ATOM 2754 C C . ARG A 1 361 ? 5.369 -3.170 15.431 1.00 98.25 361 ARG A C 1
ATOM 2756 O O . ARG A 1 361 ? 6.236 -3.993 15.722 1.00 98.25 361 ARG A O 1
ATOM 2763 N N . GLU A 1 362 ? 4.560 -2.615 16.323 1.00 98.19 362 GLU A N 1
ATOM 2764 C CA . GLU A 1 362 ? 4.612 -2.865 17.759 1.00 98.19 362 GLU A CA 1
ATOM 2765 C C . GLU A 1 362 ? 3.206 -2.738 18.348 1.00 98.19 362 GLU A C 1
ATOM 2767 O O . GLU A 1 362 ? 2.435 -1.864 17.953 1.00 98.19 362 GLU A O 1
ATOM 2772 N N . CYS A 1 363 ? 2.874 -3.601 19.302 1.00 98.00 363 CYS A N 1
ATOM 2773 C CA . CYS A 1 363 ? 1.643 -3.531 20.073 1.00 98.00 363 CYS A CA 1
ATOM 2774 C C . CYS A 1 363 ? 2.018 -3.645 21.551 1.00 98.00 363 CYS A C 1
ATOM 2776 O O . CYS A 1 363 ? 2.702 -4.585 21.945 1.00 98.00 363 CYS A O 1
ATOM 2778 N N . GLN A 1 364 ? 1.623 -2.666 22.360 1.00 97.69 364 GLN A N 1
ATOM 2779 C CA . GLN A 1 364 ? 1.844 -2.678 23.801 1.00 97.69 364 GLN A CA 1
ATOM 2780 C C . GLN A 1 364 ? 0.514 -3.009 24.489 1.00 97.69 364 GLN A C 1
ATOM 2782 O O . GLN A 1 364 ? -0.460 -2.269 24.289 1.00 97.69 364 GLN A O 1
ATOM 2787 N N . PRO A 1 365 ? 0.454 -4.104 25.272 1.00 97.06 365 PRO A N 1
ATOM 2788 C CA . PRO A 1 365 ? -0.752 -4.475 25.994 1.00 97.06 365 PRO A CA 1
ATOM 2789 C C . PRO A 1 365 ? -1.082 -3.465 27.101 1.00 97.06 365 PRO A C 1
ATOM 2791 O O . PRO A 1 365 ? -0.177 -2.795 27.612 1.00 97.06 365 PRO A O 1
ATOM 2794 N N . PRO A 1 366 ? -2.361 -3.358 27.503 1.00 95.31 366 PRO A N 1
ATOM 2795 C CA . PRO A 1 366 ? -2.766 -2.510 28.611 1.00 95.31 366 PRO A CA 1
ATOM 2796 C C . PRO A 1 366 ? -2.076 -2.983 29.890 1.00 95.31 366 PRO A C 1
ATOM 2798 O O . PRO A 1 366 ? -1.997 -4.179 30.176 1.00 95.31 366 PRO A O 1
ATOM 2801 N N . SER A 1 367 ? -1.579 -2.033 30.676 1.00 92.31 367 SER A N 1
ATOM 2802 C CA . SER A 1 367 ? -1.028 -2.308 32.001 1.00 92.31 367 SER A CA 1
ATOM 2803 C C . SER A 1 367 ? -2.082 -2.034 33.072 1.00 92.31 367 SER A C 1
ATOM 2805 O O . SER A 1 367 ? -3.063 -1.329 32.836 1.00 92.31 367 SER A O 1
ATOM 2807 N N . SER A 1 368 ? -1.879 -2.547 34.285 1.00 87.62 368 SER A N 1
ATOM 2808 C CA . SER A 1 368 ? -2.785 -2.273 35.410 1.00 87.62 368 SER A CA 1
ATOM 2809 C C . SER A 1 368 ? -2.913 -0.776 35.727 1.00 87.62 368 SER A C 1
ATOM 2811 O O . SER A 1 368 ? -3.968 -0.339 36.179 1.00 87.62 368 SER A O 1
ATOM 2813 N N . ALA A 1 369 ? -1.866 0.011 35.457 1.00 91.56 369 ALA A N 1
ATOM 2814 C CA . ALA A 1 369 ? -1.861 1.463 35.633 1.00 91.56 369 ALA A CA 1
ATOM 2815 C C . ALA A 1 369 ? -2.439 2.226 34.427 1.00 91.56 369 ALA A C 1
ATOM 2817 O O . ALA A 1 369 ? -2.937 3.337 34.593 1.00 91.56 369 ALA A O 1
ATOM 2818 N N . ASN A 1 370 ? -2.369 1.657 33.220 1.00 91.94 370 ASN A N 1
ATOM 2819 C CA . ASN A 1 370 ? -2.827 2.291 31.989 1.00 91.94 370 ASN A CA 1
ATOM 2820 C C . ASN A 1 370 ? -3.694 1.320 31.181 1.00 91.94 370 ASN A C 1
ATOM 2822 O O . ASN A 1 370 ? -3.183 0.487 30.427 1.00 91.94 370 ASN A O 1
ATOM 2826 N N . ARG A 1 371 ? -5.016 1.461 31.320 1.00 93.56 371 ARG A N 1
ATOM 2827 C CA . ARG A 1 371 ? -6.036 0.674 30.608 1.00 93.56 371 ARG A CA 1
ATOM 2828 C C . ARG A 1 371 ? -6.190 1.118 29.148 1.00 93.56 371 ARG A C 1
ATOM 2830 O O . ARG A 1 371 ? -7.289 1.430 28.699 1.00 93.56 371 ARG A O 1
ATOM 2837 N N . ARG A 1 372 ? -5.080 1.199 28.414 1.00 96.31 372 ARG A N 1
ATOM 2838 C CA . ARG A 1 372 ? -5.066 1.567 26.996 1.00 96.31 372 ARG A CA 1
ATOM 2839 C C . ARG A 1 372 ? -4.135 0.647 26.229 1.00 96.31 372 ARG A C 1
ATOM 2841 O O . ARG A 1 372 ? -2.988 0.456 26.631 1.00 96.31 372 ARG A O 1
ATOM 2848 N N . TRP A 1 373 ? -4.619 0.106 25.119 1.00 97.12 373 TRP A N 1
ATOM 2849 C CA . TRP A 1 373 ? -3.755 -0.521 24.126 1.00 97.12 373 TRP A CA 1
ATOM 2850 C C . TRP A 1 373 ? -3.014 0.563 23.363 1.00 97.12 373 TRP A C 1
ATOM 2852 O O . TRP A 1 373 ? -3.597 1.586 23.009 1.00 97.12 373 TRP A O 1
ATOM 2862 N N . LYS A 1 374 ? -1.741 0.322 23.061 1.00 97.38 374 LYS A N 1
ATOM 2863 C CA . LYS A 1 374 ? -0.969 1.200 22.185 1.00 97.38 374 LYS A CA 1
ATOM 2864 C C . LYS A 1 374 ? -0.446 0.411 20.998 1.00 97.38 374 LYS A C 1
ATOM 2866 O O . LYS A 1 374 ? 0.409 -0.455 21.149 1.00 97.38 374 LYS A O 1
ATOM 2871 N N . ILE A 1 375 ? -0.941 0.736 19.813 1.00 97.88 375 ILE A N 1
ATOM 2872 C CA . ILE A 1 375 ? -0.548 0.118 18.548 1.00 97.88 375 ILE A CA 1
ATOM 2873 C C . ILE A 1 375 ? 0.316 1.116 17.783 1.00 97.88 375 ILE A C 1
ATOM 2875 O O . ILE A 1 375 ? -0.073 2.261 17.574 1.00 97.88 375 ILE A O 1
ATOM 2879 N N . VAL A 1 376 ? 1.499 0.692 17.356 1.00 98.06 376 VAL A N 1
ATOM 2880 C CA . VAL A 1 376 ? 2.389 1.474 16.497 1.00 98.06 376 VAL A CA 1
ATOM 2881 C C . VAL A 1 376 ? 2.452 0.795 15.138 1.00 98.06 376 VAL A C 1
ATOM 2883 O O . VAL A 1 376 ? 2.855 -0.364 15.030 1.00 98.06 376 VAL A O 1
ATOM 2886 N N . LEU A 1 377 ? 2.057 1.513 14.094 1.00 98.19 377 LEU A N 1
ATOM 2887 C CA . LEU A 1 377 ? 2.066 1.039 12.714 1.00 98.19 377 LEU A CA 1
ATOM 2888 C C . LEU A 1 377 ? 3.428 1.285 12.055 1.00 98.19 377 LEU A C 1
ATOM 2890 O O . LEU A 1 377 ? 4.132 2.252 12.365 1.00 98.19 377 LEU A O 1
ATOM 2894 N N . ASP A 1 378 ? 3.792 0.413 11.120 1.00 98.00 378 ASP A N 1
ATOM 2895 C CA . ASP A 1 378 ? 5.018 0.525 10.341 1.00 98.00 378 ASP A CA 1
ATOM 2896 C C . ASP A 1 378 ? 4.848 1.527 9.192 1.00 98.00 378 ASP A C 1
ATOM 2898 O O . ASP A 1 378 ? 4.200 1.248 8.184 1.00 98.00 378 ASP A O 1
ATOM 2902 N N . GLY A 1 379 ? 5.447 2.707 9.337 1.00 96.62 379 GLY A N 1
ATOM 2903 C CA . GLY A 1 379 ? 5.341 3.814 8.385 1.00 96.62 379 GLY A CA 1
ATOM 2904 C C . GLY A 1 379 ? 5.654 3.492 6.917 1.00 96.62 379 GLY A C 1
ATOM 2905 O O . GLY A 1 379 ? 4.910 3.948 6.046 1.00 96.62 379 GLY A O 1
ATOM 2906 N N . PRO A 1 380 ? 6.732 2.741 6.614 1.00 96.75 380 PRO A N 1
ATOM 2907 C CA . PRO A 1 380 ? 7.058 2.290 5.259 1.00 96.75 380 PRO A CA 1
ATOM 2908 C C . PRO A 1 380 ? 6.037 1.323 4.651 1.00 96.75 380 PRO A C 1
ATOM 2910 O O . PRO A 1 380 ? 5.871 1.314 3.432 1.00 96.75 380 PRO A O 1
ATOM 2913 N N . SER A 1 381 ? 5.344 0.528 5.475 1.00 97.31 381 SER A N 1
ATOM 2914 C CA . SER A 1 381 ? 4.276 -0.369 5.012 1.00 97.31 381 SER A CA 1
ATOM 2915 C C . SER A 1 381 ? 2.979 0.370 4.651 1.00 97.31 381 SER A C 1
ATOM 2917 O O . SER A 1 381 ? 2.110 -0.204 3.981 1.00 97.31 381 SER A O 1
ATOM 2919 N N . CYS A 1 382 ? 2.846 1.636 5.076 1.00 97.62 382 CYS A N 1
ATOM 2920 C CA . CYS A 1 382 ? 1.658 2.445 4.840 1.00 97.62 382 CYS A CA 1
ATOM 2921 C C . CYS A 1 382 ? 1.393 2.623 3.348 1.00 97.62 382 CYS A C 1
ATOM 2923 O O . CYS A 1 382 ? 2.217 3.152 2.601 1.00 97.62 382 CYS A O 1
ATOM 2925 N N . THR A 1 383 ? 0.198 2.224 2.932 1.00 97.62 383 THR A N 1
ATOM 2926 C CA . THR A 1 383 ? -0.246 2.314 1.545 1.00 97.62 383 THR A CA 1
ATOM 2927 C C . THR A 1 383 ? -1.609 2.987 1.496 1.00 97.62 383 THR A C 1
ATOM 2929 O O . THR A 1 383 ? -2.579 2.451 2.029 1.00 97.62 383 THR A O 1
ATOM 2932 N N . LEU A 1 384 ? -1.674 4.163 0.864 1.00 97.94 384 LEU A N 1
ATOM 2933 C CA . LEU A 1 384 ? -2.929 4.869 0.595 1.00 97.94 384 LEU A CA 1
ATOM 2934 C C . LEU A 1 384 ? -3.758 4.085 -0.417 1.00 97.94 384 LEU A C 1
ATOM 2936 O O . LEU A 1 384 ? -3.225 3.625 -1.428 1.00 97.94 384 LEU A O 1
ATOM 2940 N N . VAL A 1 385 ? -5.056 3.984 -0.165 1.00 98.31 385 VAL A N 1
ATOM 2941 C CA . VAL A 1 385 ? -6.008 3.420 -1.121 1.00 98.31 385 VAL A CA 1
ATOM 2942 C C . VAL A 1 385 ? -6.474 4.556 -2.023 1.00 98.31 385 VAL A C 1
ATOM 2944 O O . VAL A 1 385 ? -6.935 5.574 -1.532 1.00 98.31 385 VAL A O 1
ATOM 2947 N N . THR A 1 386 ? -6.322 4.429 -3.340 1.00 97.81 386 THR A N 1
ATOM 2948 C CA . THR A 1 386 ? -6.648 5.524 -4.279 1.00 97.81 386 THR A CA 1
ATOM 2949 C C . THR A 1 386 ? -7.685 5.153 -5.326 1.00 97.81 386 THR A C 1
ATOM 2951 O O . THR A 1 386 ? -8.114 6.011 -6.094 1.00 97.81 386 THR A O 1
ATOM 2954 N N . THR A 1 387 ? -8.103 3.889 -5.376 1.00 97.69 387 THR A N 1
ATOM 2955 C CA . THR A 1 387 ? -9.087 3.412 -6.353 1.00 97.69 387 THR A CA 1
ATOM 2956 C C . THR A 1 387 ? -10.272 2.756 -5.670 1.00 97.69 387 THR A C 1
ATOM 2958 O O . THR A 1 387 ? -10.089 2.012 -4.707 1.00 97.69 387 THR A O 1
ATOM 2961 N N . GLU A 1 388 ? -11.448 2.929 -6.267 1.00 97.44 388 GLU A N 1
ATOM 2962 C CA . GLU A 1 388 ? -12.685 2.228 -5.908 1.00 97.44 388 GLU A CA 1
ATOM 2963 C C . GLU A 1 388 ? -12.495 0.713 -5.829 1.00 97.44 388 GLU A C 1
ATOM 2965 O O . GLU A 1 388 ? -12.871 0.102 -4.838 1.00 97.44 388 GLU A O 1
ATOM 2970 N N . PHE A 1 389 ? -11.846 0.114 -6.831 1.00 97.62 389 PHE A N 1
ATOM 2971 C CA . PHE A 1 389 ? -11.651 -1.332 -6.876 1.00 97.62 389 PHE A CA 1
ATOM 2972 C C . PHE A 1 389 ? -10.947 -1.872 -5.626 1.00 97.62 389 PHE A C 1
ATOM 2974 O O . PHE A 1 389 ? -11.448 -2.798 -4.999 1.00 97.62 389 PHE A O 1
ATOM 2981 N N . HIS A 1 390 ? -9.816 -1.279 -5.231 1.00 98.00 390 HIS A N 1
ATOM 2982 C CA . HIS A 1 390 ? -9.116 -1.703 -4.019 1.00 98.00 390 HIS A CA 1
ATOM 2983 C C . HIS A 1 390 ? -9.960 -1.440 -2.766 1.00 98.00 390 HIS A C 1
ATOM 2985 O O . HIS A 1 390 ? -10.029 -2.319 -1.920 1.00 98.00 390 HIS A O 1
ATOM 2991 N N . ALA A 1 391 ? -10.654 -0.301 -2.662 1.00 97.94 391 ALA A N 1
ATOM 2992 C CA . ALA A 1 391 ? -11.540 -0.030 -1.527 1.00 97.94 391 ALA A CA 1
ATOM 2993 C C . ALA A 1 391 ? -12.652 -1.092 -1.383 1.00 97.94 391 ALA A C 1
ATOM 2995 O O . ALA A 1 391 ? -12.875 -1.595 -0.283 1.00 97.94 391 ALA A O 1
ATOM 2996 N N . GLU A 1 392 ? -13.269 -1.521 -2.488 1.00 97.12 392 GLU A N 1
ATOM 2997 C CA . GLU A 1 392 ? -14.255 -2.610 -2.486 1.00 97.12 392 GLU A CA 1
ATOM 2998 C C . GLU A 1 392 ? -13.651 -3.946 -2.030 1.00 97.12 392 GLU A C 1
ATOM 3000 O O . GLU A 1 392 ? -14.281 -4.671 -1.262 1.00 97.12 392 GLU A O 1
ATOM 3005 N N . GLN A 1 393 ? -12.423 -4.275 -2.457 1.00 97.19 393 GLN A N 1
ATOM 3006 C CA . GLN A 1 393 ? -11.728 -5.490 -1.999 1.00 97.19 393 GLN A CA 1
ATOM 3007 C C . GLN A 1 393 ? -11.408 -5.455 -0.498 1.00 97.19 393 GLN A C 1
ATOM 3009 O O . GLN A 1 393 ? -11.279 -6.502 0.130 1.00 97.19 393 GLN A O 1
ATOM 3014 N N . LEU A 1 394 ? -11.309 -4.258 0.081 1.00 96.69 394 LEU A N 1
ATOM 3015 C CA . LEU A 1 394 ? -11.155 -4.038 1.518 1.00 96.69 394 LEU A CA 1
ATOM 3016 C C . LEU A 1 394 ? -12.493 -4.065 2.279 1.00 96.69 394 LEU A C 1
ATOM 3018 O O . LEU A 1 394 ? -12.498 -3.888 3.494 1.00 96.69 394 LEU A O 1
ATOM 3022 N N . GLY A 1 395 ? -13.616 -4.278 1.585 1.00 96.38 395 GLY A N 1
ATOM 3023 C CA . GLY A 1 395 ? -14.957 -4.316 2.170 1.00 96.38 395 GLY A CA 1
ATOM 3024 C C . GLY A 1 395 ? -15.680 -2.966 2.216 1.00 96.38 395 GLY A C 1
ATOM 3025 O O . GLY A 1 395 ? -16.757 -2.885 2.803 1.00 96.38 395 GLY A O 1
ATOM 3026 N N . PHE A 1 396 ? -15.137 -1.915 1.594 1.00 96.38 396 PHE A N 1
ATOM 3027 C CA . PHE A 1 396 ? -15.769 -0.594 1.556 1.00 96.38 396 PHE A CA 1
ATOM 3028 C C . PHE A 1 396 ? -16.613 -0.432 0.287 1.00 96.38 396 PHE A C 1
ATOM 3030 O O . PHE A 1 396 ? -16.086 -0.408 -0.823 1.00 96.38 396 PHE A O 1
ATOM 3037 N N . ASP A 1 397 ? -17.930 -0.279 0.442 1.00 95.00 397 ASP A N 1
ATOM 3038 C CA . ASP A 1 397 ? -18.844 0.018 -0.669 1.00 95.00 397 ASP A CA 1
ATOM 3039 C C . ASP A 1 397 ? -19.088 1.530 -0.778 1.00 95.00 397 ASP A C 1
ATOM 3041 O O . ASP A 1 397 ? -19.678 2.150 0.112 1.00 95.00 397 ASP A O 1
ATOM 3045 N N . LEU A 1 398 ? -18.698 2.126 -1.905 1.00 93.94 398 LEU A N 1
ATOM 3046 C CA . LEU A 1 398 ? -18.905 3.550 -2.200 1.00 93.94 398 LEU A CA 1
ATOM 3047 C C . LEU A 1 398 ? -20.375 3.968 -2.199 1.00 93.94 398 LEU A C 1
ATOM 3049 O O . LEU A 1 398 ? -20.682 5.133 -1.953 1.00 93.94 398 LEU A O 1
ATOM 3053 N N . LYS A 1 399 ? -21.301 3.033 -2.437 1.00 94.81 399 LYS A N 1
ATOM 3054 C CA . LYS A 1 399 ? -22.739 3.324 -2.338 1.00 94.81 399 LYS A CA 1
ATOM 3055 C C . LYS A 1 399 ? -23.167 3.584 -0.901 1.00 94.81 399 LYS A C 1
ATOM 3057 O O . LYS A 1 399 ? -24.099 4.351 -0.677 1.00 94.81 399 LYS A O 1
ATOM 3062 N N . THR A 1 400 ? -22.502 2.935 0.050 1.00 94.12 400 THR A N 1
ATOM 3063 C CA . THR A 1 400 ? -22.778 3.080 1.482 1.00 94.12 400 THR A CA 1
ATOM 3064 C C . THR A 1 400 ? -22.065 4.309 2.041 1.00 94.12 400 THR A C 1
ATOM 3066 O O . THR A 1 400 ? -22.640 5.051 2.835 1.00 94.12 400 THR A O 1
ATOM 3069 N N . PHE A 1 401 ? -20.845 4.576 1.569 1.00 92.31 401 PHE A N 1
ATOM 3070 C CA . PHE A 1 401 ? -19.993 5.654 2.064 1.00 92.31 401 PHE A CA 1
ATOM 3071 C C . PHE A 1 401 ? -19.772 6.724 0.990 1.00 92.31 401 PHE A C 1
ATOM 3073 O O . PHE A 1 401 ? -18.722 6.784 0.357 1.00 92.31 401 PHE A O 1
ATOM 3080 N N . ALA A 1 402 ? -20.746 7.619 0.797 1.00 90.25 402 ALA A N 1
ATOM 3081 C CA . ALA A 1 402 ? -20.640 8.687 -0.208 1.00 90.25 402 ALA A CA 1
ATOM 3082 C C . ALA A 1 402 ? -19.427 9.620 0.015 1.00 90.25 402 ALA A C 1
ATOM 3084 O O . ALA A 1 402 ? -18.862 10.150 -0.940 1.00 90.25 402 ALA A O 1
ATOM 3085 N N . SER A 1 403 ? -18.988 9.798 1.267 1.00 94.50 403 SER A N 1
ATOM 3086 C CA . SER A 1 403 ? -17.776 10.554 1.614 1.00 94.50 403 SER A CA 1
ATOM 3087 C C . SER A 1 403 ? -16.482 9.865 1.181 1.00 94.50 403 SER A C 1
ATOM 3089 O O . SER A 1 403 ? -15.465 10.534 1.029 1.00 94.50 403 SER A O 1
ATOM 3091 N N . LEU A 1 404 ? -16.495 8.549 0.960 1.00 95.88 404 LEU A N 1
ATOM 3092 C CA . LEU A 1 404 ? -15.294 7.807 0.592 1.00 95.88 404 LEU A CA 1
ATOM 3093 C C . LEU A 1 404 ? -14.792 8.200 -0.800 1.00 95.88 404 LEU A C 1
ATOM 3095 O O . LEU A 1 404 ? -13.586 8.255 -1.021 1.00 95.88 404 LEU A O 1
ATOM 3099 N N . GLN A 1 405 ? -15.689 8.547 -1.727 1.00 96.56 405 GLN A N 1
ATOM 3100 C CA . GLN A 1 405 ? -15.288 8.969 -3.069 1.00 96.56 405 GLN A CA 1
ATOM 3101 C C . GLN A 1 405 ? -14.382 10.209 -3.026 1.00 96.56 405 GLN A C 1
ATOM 3103 O O . GLN A 1 405 ? -13.347 10.238 -3.690 1.00 96.56 405 GLN A O 1
ATOM 3108 N N . SER A 1 406 ? -14.725 11.212 -2.211 1.00 96.12 406 SER A N 1
ATOM 3109 C CA . SER A 1 406 ? -13.908 12.423 -2.091 1.00 96.12 406 SER A CA 1
ATOM 3110 C C . SER A 1 406 ? -12.569 12.148 -1.402 1.00 96.12 406 SER A C 1
ATOM 3112 O O . SER A 1 406 ? -11.558 12.744 -1.777 1.00 96.12 406 SER A O 1
ATOM 3114 N N . VAL A 1 407 ? -12.532 11.207 -0.452 1.00 96.88 407 VAL A N 1
ATOM 3115 C CA . VAL A 1 407 ? -11.289 10.728 0.173 1.00 96.88 407 VAL A CA 1
ATOM 3116 C C . VAL A 1 407 ? -10.376 10.086 -0.877 1.00 96.88 407 VAL A C 1
ATOM 3118 O O . VAL A 1 407 ? -9.232 10.519 -1.024 1.00 96.88 407 VAL A O 1
ATOM 3121 N N . LEU A 1 408 ? -10.889 9.143 -1.677 1.00 97.38 408 LEU A N 1
ATOM 3122 C CA . LEU A 1 408 ? -10.119 8.468 -2.729 1.00 97.38 408 LEU A CA 1
ATOM 3123 C C . LEU A 1 408 ? -9.623 9.446 -3.806 1.00 97.38 408 LEU A C 1
ATOM 3125 O O . LEU A 1 408 ? -8.465 9.372 -4.222 1.00 97.38 408 LEU A O 1
ATOM 3129 N N . GLU A 1 409 ? -10.459 10.397 -4.234 1.00 96.88 409 GLU A N 1
ATOM 3130 C CA . GLU A 1 409 ? -10.078 11.431 -5.205 1.00 96.88 409 GLU A CA 1
ATOM 3131 C C . GLU A 1 409 ? -8.974 12.354 -4.668 1.00 96.88 409 GLU A C 1
ATOM 3133 O O . GLU A 1 409 ? -8.037 12.698 -5.395 1.00 96.88 409 GLU A O 1
ATOM 3138 N N . ASN A 1 410 ? -9.042 12.742 -3.393 1.00 95.81 410 ASN A N 1
ATOM 3139 C CA . ASN A 1 410 ? -8.007 13.563 -2.767 1.00 95.81 410 ASN A CA 1
ATOM 3140 C C . ASN A 1 410 ? -6.691 12.789 -2.619 1.00 95.81 410 ASN A C 1
ATOM 3142 O O . ASN A 1 410 ? -5.633 13.301 -2.987 1.00 95.81 410 ASN A O 1
ATOM 3146 N N . GLN A 1 411 ? -6.747 11.536 -2.166 1.00 96.62 411 GLN A N 1
ATOM 3147 C CA . GLN A 1 411 ? -5.571 10.668 -2.058 1.00 96.62 411 GLN A CA 1
ATOM 3148 C C . GLN A 1 411 ? -4.942 10.384 -3.431 1.00 96.62 411 GLN A C 1
ATOM 3150 O O . GLN A 1 411 ? -3.718 10.397 -3.568 1.00 96.62 411 GLN A O 1
ATOM 3155 N N . SER A 1 412 ? -5.763 10.211 -4.471 1.00 96.06 412 SER A N 1
ATOM 3156 C CA . SER A 1 412 ? -5.320 10.102 -5.864 1.00 96.06 412 SER A CA 1
ATOM 3157 C C . SER A 1 412 ? -4.515 11.327 -6.309 1.00 96.06 412 SER A C 1
ATOM 3159 O O . SER A 1 412 ? -3.446 11.166 -6.904 1.00 96.06 412 SER A O 1
ATOM 3161 N N . LYS A 1 413 ? -4.989 12.542 -6.004 1.00 95.44 413 LYS A N 1
ATOM 3162 C CA . LYS A 1 413 ? -4.273 13.786 -6.330 1.00 95.44 413 LYS A CA 1
ATOM 3163 C C . LYS A 1 413 ? -2.929 13.862 -5.610 1.00 95.44 413 LYS A C 1
ATOM 3165 O O . LYS A 1 413 ? -1.930 14.179 -6.247 1.00 95.44 413 LYS A O 1
ATOM 3170 N N . ILE A 1 414 ? -2.893 13.498 -4.327 1.00 93.62 414 ILE A N 1
ATOM 3171 C CA . ILE A 1 414 ? -1.663 13.489 -3.522 1.00 93.62 414 ILE A CA 1
ATOM 3172 C C . ILE A 1 414 ? -0.625 12.536 -4.127 1.00 93.62 414 ILE A C 1
ATOM 3174 O O . ILE A 1 414 ? 0.512 12.932 -4.366 1.00 93.62 414 ILE A O 1
ATOM 3178 N N . VAL A 1 415 ? -1.009 11.299 -4.460 1.00 93.88 415 VAL A N 1
ATOM 3179 C CA . VAL A 1 415 ? -0.086 10.326 -5.080 1.00 93.88 415 VAL A CA 1
ATOM 3180 C C . VAL A 1 415 ? 0.495 10.846 -6.400 1.00 93.88 415 VAL A C 1
ATOM 3182 O O . VAL A 1 415 ? 1.656 10.577 -6.721 1.00 93.88 415 VAL A O 1
ATOM 3185 N N . ARG A 1 416 ? -0.277 11.637 -7.151 1.00 94.00 416 ARG A N 1
ATOM 3186 C CA . ARG A 1 416 ? 0.188 12.268 -8.389 1.00 94.00 416 ARG A CA 1
ATOM 3187 C C . ARG A 1 416 ? 1.141 13.443 -8.130 1.00 94.00 416 ARG A C 1
ATOM 3189 O O . ARG A 1 416 ? 2.083 13.595 -8.907 1.00 94.00 416 ARG A O 1
ATOM 3196 N N . SER A 1 417 ? 0.977 14.199 -7.038 1.00 90.38 417 SER A N 1
ATOM 3197 C CA . SER A 1 417 ? 1.711 15.449 -6.757 1.00 90.38 417 SER A CA 1
ATOM 3198 C C . SER A 1 417 ? 2.963 15.336 -5.866 1.00 90.38 417 SER A C 1
ATOM 3200 O O . SER A 1 417 ? 3.776 16.254 -5.866 1.00 90.38 417 SER A O 1
ATOM 3202 N N . VAL A 1 418 ? 3.163 14.246 -5.112 1.00 81.31 418 VAL A N 1
ATOM 3203 C CA . VAL A 1 418 ? 4.218 14.108 -4.066 1.00 81.31 418 VAL A CA 1
ATOM 3204 C C . VAL A 1 418 ? 5.673 14.369 -4.527 1.00 81.31 418 VAL A C 1
ATOM 3206 O O . VAL A 1 418 ? 6.542 14.587 -3.686 1.00 81.31 418 VAL A O 1
ATOM 3209 N N . HIS A 1 419 ? 5.986 14.391 -5.828 1.00 64.56 419 HIS A N 1
ATOM 3210 C CA . HIS A 1 419 ? 7.368 14.609 -6.286 1.00 64.56 419 HIS A CA 1
ATOM 3211 C C . HIS A 1 419 ? 7.764 16.092 -6.429 1.00 64.56 419 HIS A C 1
ATOM 3213 O O . HIS A 1 419 ? 8.950 16.407 -6.288 1.00 64.56 419 HIS A O 1
ATOM 3219 N N . ASP A 1 420 ? 6.821 17.011 -6.641 1.00 62.06 420 ASP A N 1
ATOM 3220 C CA . ASP A 1 420 ? 7.182 18.412 -6.913 1.00 62.06 420 ASP A CA 1
ATOM 3221 C C . ASP A 1 420 ? 7.846 19.082 -5.693 1.00 62.06 420 ASP A C 1
ATOM 3223 O O . ASP A 1 420 ? 8.711 19.938 -5.842 1.00 62.06 420 ASP A O 1
ATOM 3227 N N . SER A 1 421 ? 7.546 18.623 -4.473 1.00 59.91 421 SER A N 1
ATOM 3228 C CA . SER A 1 421 ? 8.052 19.228 -3.232 1.00 59.91 421 SER A CA 1
ATOM 3229 C C . SER A 1 421 ? 9.428 18.730 -2.762 1.00 59.91 421 SER A C 1
ATOM 3231 O O . SER A 1 421 ? 10.091 19.404 -1.971 1.00 59.91 421 SER A O 1
ATOM 3233 N N . VAL A 1 422 ? 9.877 17.545 -3.196 1.00 57.25 422 VAL A N 1
ATOM 3234 C CA . VAL A 1 422 ? 11.147 16.951 -2.709 1.00 57.25 422 VAL A CA 1
ATOM 3235 C C . VAL A 1 422 ? 12.362 17.512 -3.455 1.00 57.25 422 VAL A C 1
ATOM 3237 O O . VAL A 1 422 ? 13.448 17.620 -2.886 1.00 57.25 422 VAL A O 1
ATOM 3240 N N . ILE A 1 423 ? 12.187 17.912 -4.716 1.00 56.09 423 ILE A N 1
ATOM 3241 C CA . ILE A 1 423 ? 13.274 18.511 -5.504 1.00 56.09 423 ILE A CA 1
ATOM 3242 C C . ILE A 1 423 ? 13.554 19.946 -5.029 1.00 56.09 423 ILE A C 1
ATOM 3244 O O . ILE A 1 423 ? 14.712 20.347 -4.951 1.00 56.09 423 ILE A O 1
ATOM 3248 N N . ASP A 1 424 ? 12.526 20.682 -4.603 1.00 52.50 424 ASP A N 1
ATOM 3249 C CA . ASP A 1 424 ? 12.682 22.081 -4.180 1.00 52.50 424 ASP A CA 1
ATOM 3250 C C . ASP A 1 424 ? 13.373 22.241 -2.815 1.00 52.50 424 ASP A C 1
ATOM 3252 O O . ASP A 1 424 ? 13.978 23.268 -2.525 1.00 52.50 424 ASP A O 1
ATOM 3256 N N . SER A 1 425 ? 13.352 21.204 -1.974 1.00 54.69 425 SER A N 1
ATOM 3257 C CA . SER A 1 425 ? 13.971 21.228 -0.639 1.00 54.69 425 SER A CA 1
ATOM 3258 C C . SER A 1 425 ? 15.441 20.786 -0.621 1.00 54.69 425 SER A C 1
ATOM 3260 O O . SER A 1 425 ? 16.096 20.894 0.415 1.00 54.69 425 SER A O 1
ATOM 3262 N N . THR A 1 426 ? 15.980 20.307 -1.749 1.00 53.66 426 THR A N 1
ATOM 3263 C CA . THR A 1 426 ? 17.386 19.874 -1.875 1.00 53.66 426 THR A CA 1
ATOM 3264 C C . THR A 1 426 ? 18.253 20.795 -2.725 1.00 53.66 426 THR A C 1
ATOM 3266 O O . THR A 1 426 ? 19.466 20.581 -2.782 1.00 53.66 426 THR A O 1
ATOM 3269 N N . LEU A 1 427 ? 17.690 21.849 -3.324 1.00 47.31 427 LEU A N 1
ATOM 3270 C CA . LEU A 1 427 ? 18.513 22.949 -3.809 1.00 47.31 427 LEU A CA 1
ATOM 3271 C C . LEU A 1 427 ? 19.063 23.682 -2.577 1.00 47.31 427 LEU A C 1
ATOM 3273 O O . LEU A 1 427 ? 18.274 24.242 -1.812 1.00 47.31 427 LEU A O 1
ATOM 3277 N N . PRO A 1 428 ? 20.388 23.651 -2.324 1.00 54.88 428 PRO A N 1
ATOM 3278 C CA . PRO A 1 428 ? 20.961 24.491 -1.287 1.00 54.88 428 PRO A CA 1
ATOM 3279 C C . PRO A 1 428 ? 20.524 25.915 -1.606 1.00 54.88 428 PRO A C 1
ATOM 3281 O O . PRO A 1 428 ? 20.643 26.336 -2.756 1.00 54.88 428 PRO A O 1
ATOM 3284 N N . ALA A 1 429 ? 19.964 26.617 -0.620 1.00 56.88 429 ALA A N 1
ATOM 3285 C CA . ALA A 1 429 ? 19.728 28.046 -0.725 1.00 56.88 429 ALA A CA 1
ATOM 3286 C C . ALA A 1 429 ? 21.075 28.669 -1.093 1.00 56.88 429 ALA A C 1
ATOM 3288 O O . ALA A 1 429 ? 21.957 28.770 -0.237 1.00 56.88 429 ALA A O 1
ATOM 3289 N N . ASP A 1 430 ? 21.256 28.929 -2.390 1.00 53.34 430 ASP A N 1
ATOM 3290 C CA . ASP A 1 430 ? 22.519 29.358 -2.956 1.00 53.34 430 ASP A CA 1
ATOM 3291 C C . ASP A 1 430 ? 22.913 30.600 -2.180 1.00 53.34 430 ASP A C 1
ATOM 3293 O O . ASP A 1 430 ? 22.134 31.554 -2.052 1.00 53.34 430 ASP A O 1
ATOM 3297 N N . GLY A 1 431 ? 24.051 30.476 -1.504 1.00 53.09 431 GLY A N 1
ATOM 3298 C CA . GLY A 1 431 ? 24.512 31.440 -0.537 1.00 53.09 431 GLY A CA 1
ATOM 3299 C C . GLY A 1 431 ? 24.610 32.766 -1.252 1.00 53.09 431 GLY A C 1
ATOM 3300 O O . GLY A 1 431 ? 25.509 32.957 -2.062 1.00 53.09 431 GLY A O 1
ATOM 3301 N N . GLY A 1 432 ? 23.677 33.668 -0.944 1.00 52.28 432 GLY A N 1
ATOM 3302 C CA . GLY A 1 432 ? 23.768 35.068 -1.307 1.00 52.28 432 GLY A CA 1
ATOM 3303 C C . GLY A 1 432 ? 25.091 35.597 -0.780 1.00 52.28 432 GLY A C 1
ATOM 3304 O O . GLY A 1 432 ? 25.211 35.966 0.390 1.00 52.28 432 GLY A O 1
ATOM 3305 N N . GLU A 1 433 ? 26.086 35.568 -1.658 1.00 56.44 433 GLU A N 1
ATOM 3306 C CA . GLU A 1 433 ? 27.405 36.135 -1.507 1.00 56.44 433 GLU A CA 1
ATOM 3307 C C . GLU A 1 433 ? 27.191 37.624 -1.230 1.00 56.44 433 GLU A C 1
ATOM 3309 O O . GLU A 1 433 ? 26.890 38.429 -2.114 1.00 56.44 433 GLU A O 1
ATOM 3314 N N . LYS A 1 434 ? 27.228 37.987 0.056 1.00 55.38 434 LYS A N 1
ATOM 3315 C CA . LYS A 1 434 ? 27.222 39.377 0.495 1.00 55.38 434 LYS A CA 1
ATOM 3316 C C . LYS A 1 434 ? 28.502 40.010 -0.037 1.00 55.38 434 LYS A C 1
ATOM 3318 O O . LYS A 1 434 ? 29.542 39.943 0.611 1.00 55.38 434 LYS A O 1
ATOM 3323 N N . ALA A 1 435 ? 28.404 40.639 -1.204 1.00 58.25 435 ALA A N 1
ATOM 3324 C CA . ALA A 1 435 ? 29.395 41.574 -1.698 1.00 58.25 435 ALA A CA 1
ATOM 3325 C C . ALA A 1 435 ? 29.583 42.675 -0.642 1.00 58.25 435 ALA A C 1
ATOM 3327 O O . ALA A 1 435 ? 28.738 43.558 -0.462 1.00 58.25 435 ALA A O 1
ATOM 3328 N N . GLY A 1 436 ? 30.682 42.577 0.105 1.00 59.97 436 GLY A N 1
ATOM 3329 C CA . GLY A 1 436 ? 31.141 43.615 1.009 1.00 59.97 436 GLY A CA 1
ATOM 3330 C C . GLY A 1 436 ? 31.465 44.870 0.209 1.00 59.97 436 GLY A C 1
ATOM 3331 O O . GLY A 1 436 ? 32.400 44.887 -0.586 1.00 59.97 436 GLY A O 1
ATOM 3332 N N . LYS A 1 437 ? 30.690 45.936 0.423 1.00 59.19 437 LYS A N 1
ATOM 3333 C CA . LYS A 1 437 ? 31.090 47.297 0.060 1.00 59.19 437 LYS A CA 1
ATOM 3334 C C . LYS A 1 437 ? 32.184 47.738 1.027 1.00 59.19 437 LYS A C 1
ATOM 3336 O O . LYS A 1 437 ? 31.913 48.209 2.130 1.00 59.19 437 LYS A O 1
ATOM 3341 N N . GLU A 1 438 ? 33.421 47.554 0.595 1.00 60.50 438 GLU A N 1
ATOM 3342 C CA . GLU A 1 438 ? 34.606 48.143 1.197 1.00 60.50 438 GLU A CA 1
ATOM 3343 C C . GLU A 1 438 ? 34.505 49.671 1.080 1.00 60.50 438 GLU A C 1
ATOM 3345 O O . GLU A 1 438 ? 34.427 50.242 -0.007 1.00 60.50 438 GLU A O 1
ATOM 3350 N N . THR A 1 439 ? 34.393 50.330 2.231 1.00 63.62 439 THR A N 1
ATOM 3351 C CA . THR A 1 439 ? 34.329 51.787 2.340 1.00 63.62 439 THR A CA 1
ATOM 3352 C C . THR A 1 439 ? 35.743 52.256 2.654 1.00 63.62 439 THR A C 1
ATOM 3354 O O . THR A 1 439 ? 36.173 52.175 3.801 1.00 63.62 439 THR A O 1
ATOM 3357 N N . VAL A 1 440 ? 36.488 52.684 1.635 1.00 62.31 440 VAL A N 1
ATOM 3358 C CA . VAL A 1 440 ? 37.799 53.320 1.822 1.00 62.31 440 VAL A CA 1
ATOM 3359 C C . VAL A 1 440 ? 37.573 54.782 2.207 1.00 62.31 440 VAL A C 1
ATOM 3361 O O . VAL A 1 440 ? 36.823 55.498 1.539 1.00 62.31 440 VAL A O 1
ATOM 3364 N N . ARG A 1 441 ? 38.199 55.187 3.311 1.00 64.00 441 ARG A N 1
ATOM 3365 C CA . ARG A 1 441 ? 38.327 56.562 3.796 1.00 64.00 441 ARG A CA 1
ATOM 3366 C C . ARG A 1 441 ? 39.778 56.991 3.698 1.00 64.00 441 ARG A C 1
ATOM 3368 O O . ARG A 1 441 ? 40.637 56.116 3.952 1.00 64.00 441 ARG A O 1
#

pLDDT: mean 80.42, std 21.35, range [36.12, 98.5]

Foldseek 3Di:
DPVVVVVVVVVVCVVPPPPPPDDFDKDWDADPVRDIFIDTAAQQKDWTAGPPPRDTDIDHHDPPDPPPPPPPPPVVPDPVVVVVVVVVVVVVPPDDDDDDDDDDDDDDDDDDDDDDDDDDPPPPPPDDDDDDPDDDDDDDDDDDDDDDDDDDDDDDDDPPPPPPPPDPPVVVVVVVVDDVVVVVVVVVVVVVVVVVVVVVLVVLLVVLVVLLVVLVVQLVVCVVVLPLVSNLVSLVSNLVSCVSNVHPALVNLVSVLSNLLSVLLVQADPDDPLVLQLVQADPVRDGVVVSLVVSFVVQAQHKDKDFFWWDDPDPPFLKTWTPDQDAHSNQAEIEMERAPLVVLLDDDRDGDGFIKMFGFHGWDGADPVGSYIYTYTYHVSIRGQQDPSSCVSNVDDCVVVVVVNVNNPSSSVSSSPVPVPPVVVPPPPPPPPPPDPDDDD